Protein AF-A0A1J9QNT2-F1 (afdb_monomer_lite)

InterPro domains:
  IPR006693 Partial AB-hydrolase lipase domain [PF04083] (209-299)
  IPR029058 Alpha/Beta hydrolase fold [G3DSA:3.40.50.1820] (202-394)
  IPR029058 Alpha/Beta hydrolase fold [SSF53474] (196-387)

Sequence (394 aa):
MKTADVDDSPGKPAFKGTEDKITIAPSSAAKPAPTAVDAEKHCASTASCSSGPSSDKSISITALPPITNESPDLHHPLFPPLPEYKPPSVLTAIQWHALRAVSFCLSLIFLIGIVLAASVSSSLIAAKGVAIRFRGGDPEKDRTFWQEECKRRDARESAARAWDDEKRKQAAKASVPRSEVDAEERNVGIGKAPYEPLEGGRDPLVCDISYYARRVGLDAESYRVQTEDGAVIILWHLYNPKEYNPLPSGDRDCIGPPSALPLQTPKADGQSHPANGDRKYPVLMLPGLLQSAGAFYANDDDSLAFFLVKSGYDIWLGGNRHGFHPEEHISLVPSDPRFWSWTIRDMAAFDLPALVARVLYETQFTKLALIGHSQGTAETFLALSKHIQPSLGS

Radius of gyration: 32.8 Å; chains: 1; bounding box: 73×54×112 Å

Organism: NCBI:txid1658174

Structure (mmCIF, N/CA/C/O backbone):
data_AF-A0A1J9QNT2-F1
#
_entry.id   AF-A0A1J9QNT2-F1
#
loop_
_atom_site.group_PDB
_atom_site.id
_atom_site.type_symbol
_atom_site.label_atom_id
_atom_site.label_alt_id
_atom_site.label_comp_id
_atom_site.label_asym_id
_atom_site.label_entity_id
_atom_site.label_seq_id
_atom_site.pdbx_PDB_ins_code
_atom_site.Cartn_x
_atom_site.Cartn_y
_atom_site.Cartn_z
_atom_site.occupancy
_atom_site.B_iso_or_equiv
_atom_site.auth_seq_id
_atom_site.auth_comp_id
_atom_site.auth_asym_id
_atom_site.auth_atom_id
_atom_site.pdbx_PDB_model_num
ATOM 1 N N . MET A 1 1 ? 24.898 -35.751 42.562 1.00 31.83 1 MET A N 1
ATOM 2 C CA . MET A 1 1 ? 24.571 -36.616 43.714 1.00 31.83 1 MET A CA 1
ATOM 3 C C . MET A 1 1 ? 23.122 -36.326 44.100 1.00 31.83 1 MET A C 1
ATOM 5 O O . MET A 1 1 ? 22.880 -35.225 44.559 1.00 31.83 1 MET A O 1
ATOM 9 N N . LYS A 1 2 ? 22.218 -37.289 43.830 1.00 28.92 2 LYS A N 1
ATOM 10 C CA . LYS A 1 2 ? 20.789 -37.428 44.229 1.00 28.92 2 LYS A CA 1
ATOM 11 C C . LYS A 1 2 ? 19.759 -36.349 43.790 1.00 28.92 2 LYS A C 1
ATOM 13 O O . LYS A 1 2 ? 19.869 -35.207 44.201 1.00 28.92 2 LYS A O 1
ATOM 18 N N . THR A 1 3 ? 18.863 -36.710 42.845 1.00 33.03 3 THR A N 1
ATOM 19 C CA . THR A 1 3 ? 17.386 -36.992 42.969 1.00 33.03 3 THR A CA 1
ATOM 20 C C . THR A 1 3 ? 16.521 -35.719 42.867 1.00 33.03 3 THR A C 1
ATOM 22 O O . THR A 1 3 ? 16.904 -34.725 43.461 1.00 33.03 3 THR A O 1
ATOM 25 N N . ALA A 1 4 ? 15.370 -35.631 42.187 1.00 32.66 4 ALA A N 1
ATOM 26 C CA . ALA A 1 4 ? 14.398 -36.626 41.729 1.00 32.66 4 ALA A CA 1
ATOM 27 C C . ALA A 1 4 ? 13.552 -36.091 40.547 1.00 32.66 4 ALA A C 1
ATOM 29 O O . ALA A 1 4 ? 13.351 -34.882 40.428 1.00 32.66 4 ALA A O 1
ATOM 30 N N . ASP A 1 5 ? 13.037 -37.027 39.750 1.00 30.69 5 ASP A N 1
ATOM 31 C CA . ASP A 1 5 ? 11.930 -36.886 38.801 1.00 30.69 5 ASP A CA 1
ATOM 32 C C . ASP A 1 5 ? 10.595 -36.618 39.512 1.00 30.69 5 ASP A C 1
ATOM 34 O O . ASP A 1 5 ? 10.317 -37.248 40.534 1.00 30.69 5 ASP A O 1
ATOM 38 N N . VAL A 1 6 ? 9.744 -35.771 38.920 1.00 31.53 6 VAL A N 1
ATOM 39 C CA . VAL A 1 6 ? 8.277 -35.883 38.997 1.00 31.53 6 VAL A CA 1
ATOM 40 C C . VAL A 1 6 ? 7.705 -35.471 37.639 1.00 31.53 6 VAL A C 1
ATOM 42 O O . VAL A 1 6 ? 7.796 -34.315 37.230 1.00 31.53 6 VAL A O 1
ATOM 45 N N . ASP A 1 7 ? 7.162 -36.471 36.957 1.00 31.67 7 ASP A N 1
ATOM 46 C CA . ASP A 1 7 ? 6.284 -36.392 35.797 1.00 31.67 7 ASP A CA 1
ATOM 47 C C . ASP A 1 7 ? 4.863 -36.099 36.303 1.00 31.67 7 ASP A C 1
ATOM 49 O O . ASP A 1 7 ? 4.393 -36.788 37.211 1.00 31.67 7 ASP A O 1
ATOM 53 N N . ASP A 1 8 ? 4.194 -35.081 35.759 1.00 30.02 8 ASP A N 1
ATOM 54 C CA . ASP A 1 8 ? 2.737 -34.973 35.865 1.00 30.02 8 ASP A CA 1
ATOM 55 C C . ASP A 1 8 ? 2.172 -34.215 34.655 1.00 30.02 8 ASP A C 1
ATOM 57 O O . ASP A 1 8 ? 2.379 -33.015 34.452 1.00 30.02 8 ASP A O 1
ATOM 61 N N . SER A 1 9 ? 1.479 -34.968 33.809 1.00 33.50 9 SER A N 1
ATOM 62 C CA . SER A 1 9 ? 0.694 -34.471 32.684 1.00 33.50 9 SER A CA 1
ATOM 63 C C . SER A 1 9 ? -0.661 -33.948 33.169 1.00 33.50 9 SER A C 1
ATOM 65 O O . SER A 1 9 ? -1.296 -34.604 33.990 1.00 33.50 9 SER A O 1
ATOM 67 N N . PRO A 1 10 ? -1.229 -32.911 32.527 1.00 35.34 10 PRO A N 1
ATOM 68 C CA . PRO A 1 10 ? -2.678 -32.825 32.423 1.00 35.34 10 PRO A CA 1
ATOM 69 C C . PRO A 1 10 ? -3.145 -32.797 30.966 1.00 35.34 10 PRO A C 1
ATOM 71 O O . PRO A 1 10 ? -2.570 -32.159 30.082 1.00 35.34 10 PRO A O 1
ATOM 74 N N . GLY A 1 11 ? -4.218 -33.552 30.736 1.00 28.62 11 GLY A N 1
ATOM 75 C CA . GLY A 1 11 ? -4.797 -33.838 29.436 1.00 28.62 11 GLY A CA 1
ATOM 76 C C . GLY A 1 11 ? -5.381 -32.626 28.710 1.00 28.62 11 GLY A C 1
ATOM 77 O O . GLY A 1 11 ? -5.908 -31.682 29.294 1.00 28.62 11 GLY A O 1
ATOM 78 N N . LYS A 1 12 ? -5.332 -32.720 27.381 1.00 29.34 12 LYS A N 1
ATOM 79 C CA . LYS A 1 12 ? -6.103 -31.893 26.451 1.00 29.34 12 LYS A CA 1
ATOM 80 C C . LYS A 1 12 ? -7.588 -32.269 26.516 1.00 29.34 12 LYS A C 1
ATOM 82 O O . LYS A 1 12 ? -7.898 -33.443 26.312 1.00 29.34 12 LYS A O 1
ATOM 87 N N . PRO A 1 13 ? -8.517 -31.305 26.605 1.00 32.06 13 PRO A N 1
ATOM 88 C CA . PRO A 1 13 ? -9.806 -31.435 25.960 1.00 32.06 13 PRO A CA 1
ATOM 89 C C . PRO A 1 13 ? -9.725 -30.851 24.545 1.00 32.06 13 PRO A C 1
ATOM 91 O O . PRO A 1 13 ? -9.253 -29.737 24.316 1.00 32.06 13 PRO A O 1
ATOM 94 N N . ALA A 1 14 ? -10.173 -31.652 23.585 1.00 29.97 14 ALA A N 1
ATOM 95 C CA . ALA A 1 14 ? -10.375 -31.263 22.202 1.00 29.97 14 ALA A CA 1
ATOM 96 C C . ALA A 1 14 ? -11.563 -30.296 22.089 1.00 29.97 14 ALA A C 1
ATOM 98 O O . ALA A 1 14 ? -12.643 -30.584 22.604 1.00 29.97 14 ALA A O 1
ATOM 99 N N . PHE A 1 15 ? -11.392 -29.201 21.346 1.00 25.23 15 PHE A N 1
ATOM 100 C CA . PHE A 1 15 ? -12.510 -28.453 20.780 1.00 25.23 15 PHE A CA 1
ATOM 101 C C . PHE A 1 15 ? -12.286 -28.273 19.279 1.00 25.23 15 PHE A C 1
ATOM 103 O O . PHE A 1 15 ? -11.234 -27.815 18.836 1.00 25.23 15 PHE A O 1
ATOM 110 N N . LYS A 1 16 ? -13.282 -28.734 18.520 1.00 30.03 16 LYS A N 1
ATOM 111 C CA . LYS A 1 16 ? -13.412 -28.645 17.067 1.00 30.03 16 LYS A CA 1
ATOM 112 C C . LYS A 1 16 ? -13.732 -27.202 16.674 1.00 30.03 16 LYS A C 1
ATOM 114 O O . LYS A 1 16 ? -14.659 -26.618 17.225 1.00 30.03 16 LYS A O 1
ATOM 119 N N . GLY A 1 17 ? -13.026 -26.692 15.673 1.00 24.88 17 GLY A N 1
ATOM 120 C CA . GLY A 1 17 ? -13.357 -25.486 14.921 1.00 24.88 17 GLY A CA 1
ATOM 121 C C . GLY A 1 17 ? -12.742 -25.630 13.534 1.00 24.88 17 GLY A C 1
ATOM 122 O O . GLY A 1 17 ? -11.559 -25.918 13.415 1.00 24.88 17 GLY A O 1
ATOM 123 N N . THR A 1 18 ? -13.592 -25.575 12.522 1.00 29.16 18 THR A N 1
ATOM 124 C CA . THR A 1 18 ? -13.388 -25.910 11.110 1.00 29.16 18 THR A CA 1
ATOM 125 C C . THR A 1 18 ? -12.361 -25.013 10.416 1.00 29.16 18 THR A C 1
ATOM 127 O O . THR A 1 18 ? -12.615 -23.832 10.210 1.00 29.16 18 THR A O 1
ATOM 130 N N . GLU A 1 19 ? -11.230 -25.597 10.016 1.00 28.42 19 GLU A N 1
ATOM 131 C CA . GLU A 1 19 ? -10.350 -25.054 8.978 1.00 28.42 19 GLU A CA 1
ATOM 132 C C . GLU A 1 19 ? -10.761 -25.669 7.634 1.00 28.42 19 GLU A C 1
ATOM 134 O O . GLU A 1 19 ? -10.568 -26.870 7.416 1.00 28.42 19 GLU A O 1
ATOM 139 N N . ASP A 1 20 ? -11.310 -24.860 6.726 1.00 28.55 20 ASP A N 1
ATOM 140 C CA . ASP A 1 20 ? -11.461 -25.238 5.318 1.00 28.55 20 ASP A CA 1
ATOM 141 C C . ASP A 1 20 ? -10.083 -25.228 4.654 1.00 28.55 20 ASP A C 1
ATOM 143 O O . ASP A 1 20 ? -9.622 -24.265 4.043 1.00 28.55 20 ASP A O 1
ATOM 147 N N . LYS A 1 21 ? -9.386 -26.347 4.834 1.00 25.25 21 LYS A N 1
ATOM 148 C CA . LYS A 1 21 ? -8.103 -26.637 4.215 1.00 25.25 21 LYS A CA 1
ATOM 149 C C . LYS A 1 21 ? -8.364 -27.223 2.831 1.00 25.25 21 LYS A C 1
ATOM 151 O O . LYS A 1 21 ? -8.560 -28.431 2.692 1.00 25.25 21 LYS A O 1
ATOM 156 N N . ILE A 1 22 ? -8.365 -26.377 1.802 1.00 28.53 22 ILE A N 1
ATOM 157 C CA . ILE A 1 22 ? -8.387 -26.833 0.406 1.00 28.53 22 ILE A CA 1
ATOM 158 C C . ILE A 1 22 ? -7.122 -27.668 0.170 1.00 28.53 22 ILE A C 1
ATOM 160 O O . ILE A 1 22 ? -6.013 -27.153 0.067 1.00 28.53 22 ILE A O 1
ATOM 164 N N . THR A 1 23 ? -7.295 -28.989 0.141 1.00 23.14 23 THR A N 1
ATOM 165 C CA . THR A 1 23 ? -6.269 -29.963 -0.235 1.00 23.14 23 THR A CA 1
ATOM 166 C C . THR A 1 23 ? -6.650 -30.502 -1.606 1.00 23.14 23 THR A C 1
ATOM 168 O O . THR A 1 23 ? -7.667 -31.182 -1.727 1.00 23.14 23 THR A O 1
ATOM 171 N N . ILE A 1 24 ? -5.844 -30.229 -2.634 1.00 30.44 24 ILE A N 1
ATOM 172 C CA . ILE A 1 24 ? -5.983 -30.878 -3.943 1.00 30.44 24 ILE A CA 1
ATOM 173 C C . ILE A 1 24 ? -4.857 -31.904 -4.090 1.00 30.44 24 ILE A C 1
ATOM 175 O O . ILE A 1 24 ? -3.673 -31.584 -4.005 1.00 30.44 24 ILE A O 1
ATOM 179 N N . ALA A 1 25 ? -5.260 -33.162 -4.260 1.00 25.95 25 ALA A N 1
ATOM 180 C CA . ALA A 1 25 ? -4.393 -34.308 -4.493 1.00 25.95 25 ALA A CA 1
ATOM 181 C C . ALA A 1 25 ? -3.744 -34.266 -5.895 1.00 25.95 25 ALA A C 1
ATOM 183 O O . ALA A 1 25 ? -4.339 -33.730 -6.832 1.00 25.95 25 ALA A O 1
ATOM 184 N N . PRO A 1 26 ? -2.558 -34.877 -6.085 1.00 25.33 26 PRO A N 1
ATOM 185 C CA . PRO A 1 26 ? -1.905 -34.934 -7.386 1.00 25.33 26 PRO A CA 1
ATOM 186 C C . PRO A 1 26 ? -2.600 -35.967 -8.284 1.00 25.33 26 PRO A C 1
ATOM 188 O O . PRO A 1 26 ? -2.602 -37.163 -7.995 1.00 25.33 26 PRO A O 1
ATOM 191 N N . SER A 1 27 ? -3.172 -35.518 -9.401 1.00 27.70 27 SER A N 1
ATOM 192 C CA . SER A 1 27 ? -3.700 -36.415 -10.432 1.00 27.70 27 SER A CA 1
ATOM 193 C C . SER A 1 27 ? -2.565 -36.918 -11.326 1.00 27.70 27 SER A C 1
ATOM 195 O O . SER A 1 27 ? -2.120 -36.231 -12.245 1.00 27.70 27 SER A O 1
ATOM 197 N N . SER A 1 28 ? -2.109 -38.145 -11.070 1.00 27.72 28 SER A N 1
ATOM 198 C CA . SER A 1 28 ? -1.303 -38.924 -12.007 1.00 27.72 28 SER A CA 1
ATOM 199 C C . SER A 1 28 ? -2.189 -39.498 -13.118 1.00 27.72 28 SER A C 1
ATOM 201 O O . SER A 1 28 ? -3.013 -40.374 -12.858 1.00 27.72 28 SER A O 1
ATOM 203 N N . ALA A 1 29 ? -1.977 -39.081 -14.363 1.00 27.56 29 ALA A N 1
ATOM 204 C CA . ALA A 1 29 ? -2.361 -39.864 -15.537 1.00 27.56 29 ALA A CA 1
ATOM 205 C C . ALA A 1 29 ? -1.494 -39.447 -16.732 1.00 27.56 29 ALA A C 1
ATOM 207 O O . ALA A 1 29 ? -1.813 -38.523 -17.474 1.00 27.56 29 ALA A O 1
ATOM 208 N N . ALA A 1 30 ? -0.369 -40.137 -16.902 1.00 28.11 30 ALA A N 1
ATOM 209 C CA . ALA A 1 30 ? 0.427 -40.090 -18.118 1.00 28.11 30 ALA A CA 1
ATOM 210 C C . ALA A 1 30 ? -0.290 -40.857 -19.239 1.00 28.11 30 ALA A C 1
ATOM 212 O O . ALA A 1 30 ? -0.680 -42.003 -19.019 1.00 28.11 30 ALA A O 1
ATOM 213 N N . LYS A 1 31 ? -0.393 -40.278 -20.443 1.00 27.42 31 LYS A N 1
ATOM 214 C CA . LYS A 1 31 ? -0.503 -41.014 -21.718 1.00 27.42 31 LYS A CA 1
ATOM 215 C C . LYS A 1 31 ? 0.119 -40.203 -22.874 1.00 27.42 31 LYS A C 1
ATOM 217 O O . LYS A 1 31 ? 0.245 -38.989 -22.747 1.00 27.42 31 LYS A O 1
ATOM 222 N N . PRO A 1 32 ? 0.600 -40.879 -23.936 1.00 27.06 32 PRO A N 1
ATOM 223 C CA . PRO A 1 32 ? 1.883 -40.564 -24.562 1.00 27.06 32 PRO A CA 1
ATOM 224 C C . PRO A 1 32 ? 1.769 -39.817 -25.899 1.00 27.06 32 PRO A C 1
ATOM 226 O O . PRO A 1 32 ? 0.721 -39.805 -26.541 1.00 27.06 32 PRO A O 1
ATOM 229 N N . ALA A 1 33 ? 2.893 -39.236 -26.323 1.00 28.47 33 ALA A N 1
ATOM 230 C CA . ALA A 1 33 ? 3.085 -38.591 -27.620 1.00 28.47 33 ALA A CA 1
ATOM 231 C C . ALA A 1 33 ? 3.018 -39.590 -28.794 1.00 28.47 33 ALA A C 1
ATOM 233 O O . ALA A 1 33 ? 3.518 -40.710 -28.646 1.00 28.47 33 ALA A O 1
ATOM 234 N N . PRO A 1 34 ? 2.502 -39.199 -29.977 1.00 30.41 34 PRO A N 1
ATOM 235 C CA . PRO A 1 34 ? 2.690 -39.973 -31.188 1.00 30.41 34 PRO A CA 1
ATOM 236 C C . PRO A 1 34 ? 3.903 -39.479 -31.987 1.00 30.41 34 PRO A C 1
ATOM 238 O O . PRO A 1 34 ? 4.136 -38.289 -32.194 1.00 30.41 34 PRO A O 1
ATOM 241 N N . THR A 1 35 ? 4.666 -40.471 -32.417 1.00 25.30 35 THR A N 1
ATOM 242 C CA . THR A 1 35 ? 5.840 -40.457 -33.286 1.00 25.30 35 THR A CA 1
ATOM 243 C C . THR A 1 35 ? 5.526 -40.053 -34.726 1.00 25.30 35 THR A C 1
ATOM 245 O O . THR A 1 35 ? 4.476 -40.399 -35.264 1.00 25.30 35 THR A O 1
ATOM 248 N N . ALA A 1 36 ? 6.501 -39.397 -35.354 1.00 27.36 36 ALA A N 1
ATOM 249 C CA . ALA A 1 36 ? 6.574 -39.114 -36.782 1.00 27.36 36 ALA A CA 1
ATOM 250 C C . ALA A 1 36 ? 6.685 -40.395 -37.628 1.00 27.36 36 ALA A C 1
ATOM 252 O O . ALA A 1 36 ? 7.472 -41.281 -37.291 1.00 27.36 36 ALA A O 1
ATOM 253 N N . VAL A 1 37 ? 5.954 -40.449 -38.745 1.00 28.97 37 VAL A N 1
ATOM 254 C CA . VAL A 1 37 ? 6.232 -41.340 -39.881 1.00 28.97 37 VAL A CA 1
ATOM 255 C C . VAL A 1 37 ? 5.935 -40.578 -41.178 1.00 28.97 37 VAL A C 1
ATOM 257 O O . VAL A 1 37 ? 4.840 -40.048 -41.360 1.00 28.97 37 VAL A O 1
ATOM 260 N N . ASP A 1 38 ? 6.960 -40.510 -42.024 1.00 23.88 38 ASP A N 1
ATOM 261 C CA . ASP A 1 38 ? 6.987 -39.992 -43.393 1.00 23.88 38 ASP A CA 1
ATOM 262 C C . ASP A 1 38 ? 6.321 -40.937 -44.414 1.00 23.88 38 ASP A C 1
ATOM 264 O O . ASP A 1 38 ? 6.126 -42.120 -44.141 1.00 23.88 38 ASP A O 1
ATOM 268 N N . ALA A 1 39 ? 6.150 -4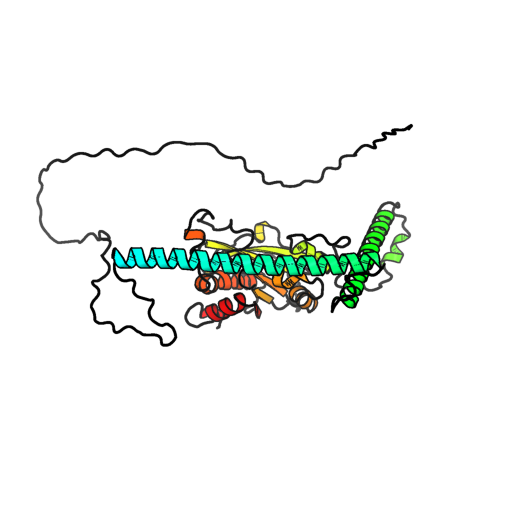0.401 -45.635 1.00 25.02 39 ALA A N 1
ATOM 269 C CA . ALA A 1 39 ? 5.877 -41.063 -46.926 1.00 25.02 39 ALA A CA 1
ATOM 270 C C . ALA A 1 39 ? 4.388 -41.385 -47.222 1.00 25.02 39 ALA A C 1
ATOM 272 O O . ALA A 1 39 ? 3.667 -41.878 -46.372 1.00 25.02 39 ALA A O 1
ATOM 273 N N . GLU A 1 40 ? 3.815 -41.145 -48.411 1.00 25.25 40 GLU A N 1
ATOM 274 C CA . GLU A 1 40 ? 4.414 -41.006 -49.740 1.00 25.25 40 GLU A CA 1
ATOM 275 C C . GLU A 1 40 ? 3.436 -40.422 -50.796 1.00 25.25 40 GLU A C 1
ATOM 277 O O . GLU A 1 40 ? 2.216 -40.450 -50.651 1.00 25.25 40 GLU A O 1
ATOM 282 N N . LYS A 1 41 ? 4.027 -39.923 -51.892 1.00 26.94 41 LYS A N 1
ATOM 283 C CA . LYS A 1 41 ? 3.460 -39.582 -53.220 1.00 26.94 41 LYS A CA 1
ATOM 284 C C . LYS A 1 41 ? 2.501 -40.644 -53.806 1.00 26.94 41 LYS A C 1
ATOM 286 O O . LYS A 1 41 ? 2.851 -41.814 -53.788 1.00 26.94 41 LYS A O 1
ATOM 291 N N . HIS A 1 42 ? 1.447 -40.238 -54.540 1.00 24.88 42 HIS A N 1
ATOM 292 C CA . HIS A 1 42 ? 1.411 -40.219 -56.028 1.00 24.88 42 HIS A CA 1
ATOM 293 C C . HIS A 1 42 ? 0.015 -39.981 -56.667 1.00 24.88 42 HIS A C 1
ATOM 295 O O . HIS A 1 42 ? -0.972 -40.576 -56.262 1.00 24.88 42 HIS A O 1
ATOM 301 N N . CYS A 1 43 ? 0.034 -39.168 -57.743 1.00 23.64 43 CYS A N 1
ATOM 302 C CA . CYS A 1 43 ? -0.742 -39.195 -59.014 1.00 23.64 43 CYS A CA 1
ATOM 303 C C . CYS A 1 43 ? -2.284 -39.344 -58.988 1.00 23.64 43 CYS A C 1
ATOM 305 O O . CYS A 1 43 ? -2.816 -40.357 -58.570 1.00 23.64 43 CYS A O 1
ATOM 307 N N . ALA A 1 44 ? -3.064 -38.335 -59.400 1.00 25.61 44 ALA A N 1
ATOM 308 C CA . ALA A 1 44 ? -3.369 -37.871 -60.774 1.00 25.61 44 ALA A CA 1
ATOM 309 C C . ALA A 1 44 ? -4.507 -38.643 -61.483 1.00 25.61 44 ALA A C 1
ATOM 311 O O . ALA A 1 44 ? -4.303 -39.778 -61.890 1.00 25.61 44 ALA A O 1
ATOM 312 N N . SER A 1 45 ? -5.651 -37.973 -61.722 1.00 25.44 45 SER A N 1
ATOM 313 C CA . SER A 1 45 ? -6.357 -37.958 -63.024 1.00 25.44 45 SER A CA 1
ATOM 314 C C . SER A 1 45 ? -7.496 -36.914 -63.078 1.00 25.44 45 SER A C 1
ATOM 316 O O . SER A 1 45 ? -8.483 -37.012 -62.363 1.00 25.44 45 SER A O 1
ATOM 318 N N . THR A 1 46 ? -7.316 -35.924 -63.961 1.00 24.58 46 THR A N 1
ATOM 319 C CA . THR A 1 46 ? -8.271 -35.306 -64.917 1.00 24.58 46 THR A CA 1
ATOM 320 C C . THR A 1 46 ? -9.751 -35.067 -64.557 1.00 24.58 46 THR A C 1
ATOM 322 O O . THR A 1 46 ? -10.541 -36.006 -64.545 1.00 24.58 46 THR A O 1
ATOM 325 N N . ALA A 1 47 ? -10.164 -33.791 -64.566 1.00 26.00 47 ALA A N 1
ATOM 326 C CA . ALA A 1 47 ? -11.275 -33.298 -65.399 1.00 26.00 47 ALA A CA 1
ATOM 327 C C . ALA A 1 47 ? -11.201 -31.765 -65.560 1.00 26.00 47 ALA A C 1
ATOM 329 O O . ALA A 1 47 ? -10.881 -31.032 -64.630 1.00 26.00 47 ALA A O 1
ATOM 330 N N . SER A 1 48 ? -11.457 -31.309 -66.781 1.00 23.23 48 SER A N 1
ATOM 331 C CA . SER A 1 48 ? -11.403 -29.934 -67.280 1.00 23.23 48 SER A CA 1
ATOM 332 C C . SER A 1 48 ? -12.500 -29.020 -66.725 1.00 23.23 48 SER A C 1
ATOM 334 O O . SER A 1 48 ? -13.647 -29.448 -66.655 1.00 23.23 48 SER A O 1
ATOM 336 N N . CYS A 1 49 ? -12.184 -27.744 -66.484 1.00 23.72 49 CYS A N 1
ATOM 337 C CA . CYS A 1 49 ? -12.790 -26.587 -67.168 1.00 23.72 49 CYS A CA 1
ATOM 338 C C . CYS A 1 49 ? -12.263 -25.274 -66.567 1.00 23.72 49 CYS A C 1
ATOM 340 O O . CYS A 1 49 ? -12.248 -25.060 -65.360 1.00 23.72 49 CYS A O 1
ATOM 342 N N . SER A 1 50 ? -11.802 -24.403 -67.454 1.00 24.84 50 SER A N 1
ATOM 343 C CA . SER A 1 50 ? -11.261 -23.072 -67.205 1.00 24.84 50 SER A CA 1
ATOM 344 C C . SER A 1 50 ? -12.364 -22.021 -67.059 1.00 24.84 50 SER A C 1
ATOM 346 O O . SER A 1 50 ? -13.169 -21.908 -67.980 1.00 24.84 50 SER A O 1
ATOM 348 N N . SER A 1 51 ? -12.313 -21.191 -66.009 1.00 25.77 51 SER A N 1
ATOM 349 C CA . SER A 1 51 ? -12.479 -19.723 -66.101 1.00 25.77 51 SER A CA 1
ATOM 350 C C . SER A 1 51 ? -12.500 -19.045 -64.719 1.00 25.77 51 SER A C 1
ATOM 352 O O . SER A 1 51 ? -13.435 -19.257 -63.954 1.00 25.77 51 SER A O 1
ATOM 354 N N . GLY A 1 52 ? -11.530 -18.152 -64.471 1.00 26.27 52 GLY A N 1
ATOM 355 C CA . GLY A 1 52 ? -11.606 -17.064 -63.479 1.00 26.27 52 GLY A CA 1
ATOM 356 C C . GLY A 1 52 ? -10.869 -17.314 -62.151 1.00 26.27 52 GLY A C 1
ATOM 357 O O . GLY A 1 52 ? -11.223 -18.250 -61.441 1.00 26.27 52 GLY A O 1
ATOM 358 N N . PRO A 1 53 ? -9.867 -16.498 -61.764 1.00 28.31 53 PRO A N 1
ATOM 359 C CA . PRO A 1 53 ? -9.179 -16.680 -60.492 1.00 28.31 53 PRO A CA 1
ATOM 360 C C . PRO A 1 53 ? -9.985 -16.050 -59.347 1.00 28.31 53 PRO A C 1
ATOM 362 O O . PRO A 1 53 ? -9.968 -14.837 -59.150 1.00 28.31 53 PRO A O 1
ATOM 365 N N . SER A 1 54 ? -10.660 -16.889 -58.562 1.00 26.33 54 SER A N 1
ATOM 366 C CA . SER A 1 54 ? -10.964 -16.611 -57.158 1.00 26.33 54 SER A CA 1
ATOM 367 C C . SER A 1 54 ? -9.731 -16.989 -56.338 1.00 26.33 54 SER A C 1
ATOM 369 O O . SER A 1 54 ? -9.424 -18.172 -56.194 1.00 26.33 54 SER A O 1
ATOM 371 N N . SER A 1 55 ? -8.976 -16.004 -55.849 1.00 30.36 55 SER A N 1
ATOM 372 C CA . SER A 1 55 ? -7.882 -16.279 -54.922 1.00 30.36 55 SER A CA 1
ATOM 373 C C . SER A 1 55 ? -8.444 -16.593 -53.538 1.00 30.36 55 SER A C 1
ATOM 375 O O . SER A 1 55 ? -8.889 -15.714 -52.797 1.00 30.36 55 SER A O 1
ATOM 377 N N . ASP A 1 56 ? -8.386 -17.874 -53.188 1.00 27.50 56 ASP A N 1
ATOM 378 C CA . ASP A 1 56 ? -8.344 -18.329 -51.808 1.00 27.50 56 ASP A CA 1
ATOM 379 C C . ASP A 1 56 ? -7.211 -17.592 -51.085 1.00 27.50 56 ASP A C 1
ATOM 381 O O . ASP A 1 56 ? -6.035 -17.691 -51.445 1.00 27.50 56 ASP A O 1
ATOM 385 N N . LYS A 1 57 ? -7.557 -16.818 -50.055 1.00 30.81 57 LYS A N 1
ATOM 386 C CA . LYS A 1 57 ? -6.575 -16.263 -49.124 1.00 30.81 57 LYS A CA 1
ATOM 387 C C . LYS A 1 57 ? -6.083 -17.387 -48.215 1.00 30.81 57 LYS A C 1
ATOM 389 O O . LYS A 1 57 ? -6.521 -17.514 -47.076 1.00 30.81 57 LYS A O 1
ATOM 394 N N . SER A 1 58 ? -5.127 -18.174 -48.701 1.00 28.53 58 SER A N 1
ATOM 395 C CA . SER A 1 58 ? -4.155 -18.803 -47.813 1.00 28.53 58 SER A CA 1
ATOM 396 C C . SER A 1 58 ? -3.406 -17.676 -47.101 1.00 28.53 58 SER A C 1
ATOM 398 O O . SER A 1 58 ? -2.787 -16.838 -47.764 1.00 28.53 58 SER A O 1
ATOM 400 N N . ILE A 1 59 ? -3.476 -17.618 -45.772 1.00 31.69 59 ILE A N 1
ATOM 401 C CA . ILE A 1 59 ? -2.641 -16.719 -44.972 1.00 31.69 59 ILE A CA 1
ATOM 402 C C . ILE A 1 59 ? -1.207 -17.236 -45.100 1.00 31.69 59 ILE A C 1
ATOM 404 O O . ILE A 1 59 ? -0.749 -18.083 -44.340 1.00 31.69 59 ILE A O 1
ATOM 408 N N . SER A 1 60 ? -0.517 -16.760 -46.134 1.00 28.33 60 SER A N 1
ATOM 409 C CA . SER A 1 60 ? 0.932 -16.802 -46.200 1.00 28.33 60 SER A CA 1
ATOM 410 C C . SER A 1 60 ? 1.437 -15.960 -45.037 1.00 28.33 60 SER A C 1
ATOM 412 O O . SER A 1 60 ? 1.036 -14.804 -44.889 1.00 28.33 60 SER A O 1
ATOM 414 N N . ILE A 1 61 ? 2.304 -16.538 -44.209 1.00 37.97 61 ILE A N 1
ATOM 415 C CA . ILE A 1 61 ? 3.138 -15.789 -43.271 1.00 37.97 61 ILE A CA 1
ATOM 416 C C . ILE A 1 61 ? 4.034 -14.914 -44.149 1.00 37.97 61 ILE A C 1
ATOM 418 O O . ILE A 1 61 ? 5.070 -15.348 -44.648 1.00 37.97 61 ILE A O 1
ATOM 422 N N . THR A 1 62 ? 3.548 -13.715 -44.464 1.00 36.84 62 THR A N 1
ATOM 423 C CA . THR A 1 62 ? 4.286 -12.732 -45.241 1.00 36.84 62 THR A CA 1
ATOM 424 C C . THR A 1 62 ? 5.500 -12.351 -44.420 1.00 36.84 62 THR A C 1
ATOM 426 O O . THR A 1 62 ? 5.386 -11.805 -43.322 1.00 36.84 62 THR A O 1
ATOM 429 N N . ALA A 1 63 ? 6.657 -12.712 -44.969 1.00 42.19 63 ALA A N 1
ATOM 430 C CA . ALA A 1 63 ? 7.956 -12.215 -44.585 1.00 42.19 63 ALA A CA 1
ATOM 431 C C . ALA A 1 63 ? 7.875 -10.715 -44.282 1.00 42.19 63 ALA A C 1
ATOM 433 O O . ALA A 1 63 ? 7.229 -9.961 -45.015 1.00 42.19 63 ALA A O 1
ATOM 434 N N . LEU A 1 64 ? 8.535 -10.307 -43.198 1.00 38.00 64 LEU A N 1
ATOM 435 C CA . LEU A 1 64 ? 8.793 -8.904 -42.897 1.00 38.00 64 LEU A CA 1
ATOM 436 C C . LEU A 1 64 ? 9.194 -8.171 -44.191 1.00 38.00 64 LEU A C 1
ATOM 438 O O . LEU A 1 64 ? 9.973 -8.727 -44.976 1.00 38.00 64 LEU A O 1
ATOM 442 N N . PRO A 1 65 ? 8.655 -6.965 -44.443 1.00 39.88 65 PRO A N 1
ATOM 443 C CA . PRO A 1 65 ? 9.001 -6.214 -45.638 1.00 39.88 65 PRO A CA 1
ATOM 444 C C . PRO A 1 65 ? 10.525 -6.032 -45.711 1.00 39.88 65 PRO A C 1
ATOM 446 O O . PRO A 1 65 ? 11.178 -5.907 -44.669 1.00 39.88 65 PRO A O 1
ATOM 449 N N . PRO A 1 66 ? 11.113 -6.039 -46.921 1.00 40.41 66 PRO A N 1
ATOM 450 C CA . PRO A 1 66 ? 12.540 -5.815 -47.072 1.00 40.41 66 PRO A CA 1
ATOM 451 C C . PRO A 1 66 ? 12.874 -4.445 -46.487 1.00 40.41 66 PRO A C 1
ATOM 453 O O . PRO A 1 66 ? 12.206 -3.456 -46.788 1.00 40.41 66 PRO A O 1
ATOM 456 N N . ILE A 1 67 ? 13.895 -4.412 -45.632 1.00 40.56 67 ILE A N 1
ATOM 457 C CA . ILE A 1 67 ? 14.420 -3.187 -45.038 1.00 40.56 67 ILE A CA 1
ATOM 458 C C . ILE A 1 67 ? 14.909 -2.309 -46.190 1.00 40.56 67 ILE A C 1
ATOM 460 O O . ILE A 1 67 ? 15.973 -2.532 -46.765 1.00 40.56 67 ILE A O 1
ATOM 464 N N . THR A 1 68 ? 14.098 -1.332 -46.575 1.00 37.84 68 THR A N 1
ATOM 465 C CA . THR A 1 68 ? 14.541 -0.220 -47.402 1.00 37.84 68 THR A CA 1
ATOM 466 C C . THR A 1 68 ? 15.418 0.658 -46.520 1.00 37.84 68 THR A C 1
ATOM 468 O O . THR A 1 68 ? 14.952 1.142 -45.491 1.00 37.84 68 THR A O 1
ATOM 471 N N . ASN A 1 69 ? 16.672 0.873 -46.924 1.00 42.19 69 ASN A N 1
ATOM 472 C CA . ASN A 1 69 ? 17.657 1.759 -46.277 1.00 42.19 69 ASN A CA 1
ATOM 473 C C . ASN A 1 69 ? 17.271 3.257 -46.302 1.00 42.19 69 ASN A C 1
ATOM 475 O O . ASN A 1 69 ? 18.139 4.121 -46.310 1.00 42.19 69 ASN A O 1
ATOM 479 N N . GLU A 1 70 ? 15.982 3.582 -46.322 1.00 41.06 70 GLU A N 1
ATOM 480 C CA . GLU A 1 70 ? 15.472 4.947 -46.245 1.00 41.06 70 GLU A CA 1
ATOM 481 C C . GLU A 1 70 ? 14.388 5.029 -45.173 1.00 41.06 70 GLU A C 1
ATOM 483 O O . GLU A 1 70 ? 13.199 5.178 -45.434 1.00 41.06 70 GLU A O 1
ATOM 488 N N . SER A 1 71 ? 14.819 4.919 -43.925 1.00 37.00 71 SER A N 1
ATOM 489 C CA . SER A 1 71 ? 14.155 5.611 -42.833 1.00 37.00 71 SER A CA 1
ATOM 490 C C . SER A 1 71 ? 15.287 6.162 -41.978 1.00 37.00 71 SER A C 1
ATOM 492 O O . SER A 1 71 ? 15.966 5.368 -41.330 1.00 37.00 71 SER A O 1
ATOM 494 N N . PRO A 1 72 ? 15.592 7.472 -42.037 1.00 43.78 72 PRO A N 1
ATOM 495 C CA . PRO A 1 72 ? 16.613 8.026 -41.172 1.00 43.78 72 PRO A CA 1
ATOM 496 C C . PRO A 1 72 ? 16.094 7.838 -39.754 1.00 43.78 72 PRO A C 1
ATOM 498 O O . PRO A 1 72 ? 14.992 8.285 -39.424 1.00 43.78 72 PRO A O 1
ATOM 501 N N . ASP A 1 73 ? 16.854 7.078 -38.976 1.00 45.62 73 ASP A N 1
ATOM 502 C CA . ASP A 1 73 ? 16.599 6.786 -37.581 1.00 45.62 73 ASP A CA 1
ATOM 503 C C . ASP A 1 73 ? 16.021 8.014 -36.882 1.00 45.62 73 ASP A C 1
ATOM 505 O O . ASP A 1 73 ? 16.626 9.091 -36.843 1.00 45.62 73 ASP A O 1
ATOM 509 N N . LEU A 1 74 ? 14.819 7.854 -36.330 1.00 48.16 74 LEU A N 1
ATOM 510 C CA . LEU A 1 74 ? 14.238 8.825 -35.422 1.00 48.16 74 LEU A CA 1
ATOM 511 C C . LEU A 1 74 ? 15.059 8.758 -34.125 1.00 48.16 74 LEU A C 1
ATOM 513 O O . LEU A 1 74 ? 14.663 8.135 -33.143 1.00 48.16 74 LEU A O 1
ATOM 517 N N . HIS A 1 75 ? 16.259 9.339 -34.155 1.00 54.19 75 HIS A N 1
ATOM 518 C CA . HIS A 1 75 ? 17.164 9.437 -33.025 1.00 54.19 75 HIS A CA 1
ATOM 519 C C . HIS A 1 75 ? 16.489 10.291 -31.958 1.00 54.19 75 HIS A C 1
ATOM 521 O O . HIS A 1 75 ? 16.485 11.521 -32.018 1.00 54.19 75 HIS A O 1
ATOM 527 N N . HIS A 1 76 ? 15.883 9.637 -30.972 1.00 55.34 76 HIS A N 1
ATOM 528 C CA . HIS A 1 76 ? 15.379 10.341 -29.812 1.00 55.34 76 HIS A CA 1
ATOM 529 C C . HIS A 1 76 ? 16.591 10.791 -28.976 1.00 55.34 76 HIS A C 1
ATOM 531 O O . HIS A 1 76 ? 17.353 9.937 -28.523 1.00 55.34 76 HIS A O 1
ATOM 537 N N . PRO A 1 77 ? 16.796 12.095 -28.716 1.00 64.44 77 PRO A N 1
ATOM 538 C CA . PRO A 1 77 ? 18.012 12.608 -28.068 1.00 64.44 77 PRO A CA 1
ATOM 539 C C . PRO A 1 77 ? 18.240 12.073 -26.643 1.00 64.44 77 PRO A C 1
ATOM 541 O O . PRO A 1 77 ? 19.342 12.178 -26.115 1.00 64.44 77 PRO A O 1
ATOM 544 N N . LEU A 1 78 ? 17.210 11.485 -26.023 1.00 66.19 78 LEU A N 1
ATOM 545 C CA . LEU A 1 78 ? 17.300 10.837 -24.706 1.00 66.19 78 LEU A CA 1
ATOM 546 C C . LEU A 1 78 ? 17.683 9.348 -24.748 1.00 66.19 78 LEU A C 1
ATOM 548 O O . LEU A 1 78 ? 17.943 8.777 -23.693 1.00 66.19 78 LEU A O 1
ATOM 552 N N . PHE A 1 79 ? 17.714 8.713 -25.922 1.00 63.78 79 PHE A N 1
ATOM 553 C CA . PHE A 1 79 ? 17.986 7.280 -26.057 1.00 63.78 79 PHE A CA 1
ATOM 554 C C . PHE A 1 79 ? 19.070 7.056 -27.119 1.00 63.78 79 PHE A C 1
ATOM 556 O O . PHE A 1 79 ? 18.748 6.933 -28.303 1.00 63.78 79 PHE A O 1
ATOM 563 N N . PRO A 1 80 ? 20.361 7.038 -26.729 1.00 61.59 80 PRO A N 1
ATOM 564 C CA . PRO A 1 80 ? 21.430 6.705 -27.661 1.00 61.59 80 PRO A CA 1
ATOM 565 C C . PRO A 1 80 ? 21.221 5.289 -28.226 1.00 61.59 80 PRO A C 1
ATOM 567 O O . PRO A 1 80 ? 20.650 4.437 -27.536 1.00 61.59 80 PRO A O 1
ATOM 570 N N . PRO A 1 81 ? 21.672 5.019 -29.465 1.00 59.12 81 PRO A N 1
ATOM 571 C CA . PRO A 1 81 ? 21.543 3.699 -30.062 1.00 59.12 81 PRO A CA 1
ATOM 572 C C . PRO A 1 81 ? 22.230 2.654 -29.183 1.00 59.12 81 PRO A C 1
ATOM 574 O O . PRO A 1 81 ? 23.301 2.893 -28.613 1.00 59.12 81 PRO A O 1
ATOM 577 N N . LEU A 1 82 ? 21.593 1.489 -29.072 1.00 64.88 82 LEU A N 1
ATOM 578 C CA . LEU A 1 82 ? 22.191 0.344 -28.402 1.00 64.88 82 LEU A CA 1
ATOM 579 C C . LEU A 1 82 ? 23.516 -0.005 -29.101 1.00 64.88 82 LEU A C 1
ATOM 581 O O . LEU A 1 82 ? 23.602 0.096 -30.326 1.00 64.88 82 LEU A O 1
ATOM 585 N N . PRO A 1 83 ? 24.556 -0.404 -28.353 1.00 65.75 83 PRO A N 1
ATOM 586 C CA . PRO A 1 83 ? 25.835 -0.757 -28.949 1.00 65.75 83 PRO A CA 1
ATOM 587 C C . PRO A 1 83 ? 25.660 -1.903 -29.954 1.00 65.75 83 PRO A C 1
ATOM 589 O O . PRO A 1 83 ? 25.171 -2.976 -29.605 1.00 65.75 83 PRO A O 1
ATOM 592 N N . GLU A 1 84 ? 26.083 -1.687 -31.200 1.00 61.72 84 GLU A N 1
ATOM 593 C CA . GLU A 1 84 ? 26.104 -2.737 -32.217 1.00 61.72 84 GLU A CA 1
ATOM 594 C C . GLU A 1 84 ? 27.198 -3.763 -31.894 1.00 61.72 84 GLU A C 1
ATOM 596 O O . GLU A 1 84 ? 28.399 -3.466 -31.877 1.00 61.72 84 GLU A O 1
ATOM 601 N N . TYR A 1 85 ? 26.785 -5.002 -31.633 1.00 67.56 85 TYR A N 1
ATOM 602 C CA . TYR A 1 85 ? 27.708 -6.107 -31.407 1.00 67.56 85 TYR A CA 1
ATOM 603 C C . TYR A 1 85 ? 28.305 -6.570 -32.744 1.00 67.56 85 TYR A C 1
ATOM 605 O O . TYR A 1 85 ? 27.600 -7.068 -33.619 1.00 67.56 85 TYR A O 1
ATOM 613 N N . LYS A 1 86 ? 29.627 -6.427 -32.902 1.00 68.94 86 LYS A N 1
ATOM 614 C CA . LYS A 1 86 ? 30.366 -6.953 -34.064 1.00 68.94 86 LYS A CA 1
ATOM 615 C C . LYS A 1 86 ? 30.277 -8.491 -34.128 1.00 68.94 86 LYS A C 1
ATOM 617 O O . LYS A 1 86 ? 30.216 -9.128 -33.073 1.00 68.94 86 LYS A O 1
ATOM 622 N N . PRO A 1 87 ? 30.330 -9.103 -35.329 1.00 73.56 87 PRO A N 1
ATOM 623 C CA . PRO A 1 87 ? 30.313 -10.557 -35.477 1.00 73.56 87 PRO A CA 1
ATOM 624 C C . PRO A 1 87 ? 31.473 -11.220 -34.710 1.00 73.56 87 PRO A C 1
ATOM 626 O O . PRO A 1 87 ? 32.566 -10.646 -34.630 1.00 73.56 87 PRO A O 1
ATOM 629 N N . PRO A 1 88 ? 31.255 -12.418 -34.135 1.00 73.44 88 PRO A N 1
ATOM 630 C CA . PRO A 1 88 ? 32.226 -13.069 -33.265 1.00 73.44 88 PRO A CA 1
ATOM 631 C C . PRO A 1 88 ? 33.510 -13.414 -34.029 1.00 73.44 88 PRO A C 1
ATOM 633 O O . PRO A 1 88 ? 33.482 -14.076 -35.064 1.00 73.44 88 PRO A O 1
ATOM 636 N N . SER A 1 89 ? 34.653 -12.987 -33.494 1.00 83.19 89 SER A N 1
ATOM 637 C CA . SER A 1 89 ? 35.989 -13.335 -33.984 1.00 83.19 89 SER A CA 1
ATOM 638 C C . SER A 1 89 ? 36.801 -14.011 -32.877 1.00 83.19 89 SER A C 1
ATOM 640 O O . SER A 1 89 ? 36.566 -13.780 -31.693 1.00 83.19 89 SER A O 1
ATOM 642 N N . VAL A 1 90 ? 37.795 -14.829 -33.233 1.00 85.00 90 VAL A N 1
ATOM 643 C CA . VAL A 1 90 ? 38.643 -15.520 -32.238 1.00 85.00 90 VAL A CA 1
ATOM 644 C C . VAL A 1 90 ? 39.355 -14.520 -31.316 1.00 85.00 90 VAL A C 1
ATOM 646 O O . VAL A 1 90 ? 39.432 -14.729 -30.108 1.00 85.00 90 VAL A O 1
ATOM 649 N N . LEU A 1 91 ? 39.805 -13.386 -31.863 1.00 85.19 91 LEU A N 1
ATOM 650 C CA . LEU A 1 91 ? 40.420 -12.304 -31.089 1.00 85.19 91 LEU A CA 1
ATOM 651 C C . LEU A 1 91 ? 39.434 -11.650 -30.117 1.00 85.19 91 LEU A C 1
ATOM 653 O O . LEU A 1 91 ? 39.784 -11.428 -28.959 1.00 85.19 91 LEU A O 1
ATOM 657 N N . THR A 1 92 ? 38.198 -11.382 -30.556 1.00 80.94 92 THR A N 1
ATOM 658 C CA . THR A 1 92 ? 37.172 -10.833 -29.656 1.00 80.94 92 THR A CA 1
ATOM 659 C C . THR A 1 92 ? 36.773 -11.848 -28.587 1.00 80.94 92 THR A C 1
ATOM 661 O O . THR A 1 92 ? 36.622 -11.466 -27.434 1.00 80.94 92 THR A O 1
ATOM 664 N N . ALA A 1 93 ? 36.705 -13.145 -28.898 1.00 83.12 93 ALA A N 1
ATOM 665 C CA . ALA A 1 93 ? 36.452 -14.190 -27.905 1.00 83.12 93 ALA A CA 1
ATOM 666 C C . ALA A 1 93 ? 37.544 -14.240 -26.818 1.00 83.12 93 ALA A C 1
ATOM 668 O O . ALA A 1 93 ? 37.224 -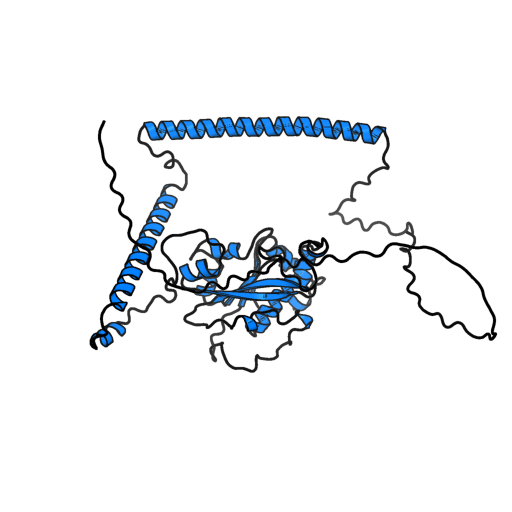14.231 -25.629 1.00 83.12 93 ALA A O 1
ATOM 669 N N . ILE A 1 94 ? 38.826 -14.218 -27.203 1.00 89.12 94 ILE A N 1
ATOM 670 C CA . ILE A 1 94 ? 39.953 -14.165 -26.254 1.00 89.12 94 ILE A CA 1
ATOM 671 C C . ILE A 1 94 ? 39.884 -12.891 -25.405 1.00 89.12 94 ILE A C 1
ATOM 673 O O . ILE A 1 94 ? 40.027 -12.959 -24.185 1.00 89.12 94 ILE A O 1
ATOM 677 N N . GLN A 1 95 ? 39.608 -11.742 -26.029 1.00 88.00 95 GLN A N 1
ATOM 678 C CA . GLN A 1 95 ? 39.445 -10.468 -25.329 1.00 88.00 95 GLN A CA 1
ATOM 679 C C . GLN A 1 95 ? 38.316 -10.530 -24.288 1.00 88.00 95 GLN A C 1
ATOM 681 O O . GLN A 1 95 ? 38.509 -10.092 -23.156 1.00 88.00 95 GLN A O 1
ATOM 686 N N . TRP A 1 96 ? 37.162 -11.112 -24.625 1.00 84.56 96 TRP A N 1
ATOM 687 C CA . TRP A 1 96 ? 36.041 -11.254 -23.693 1.00 84.56 96 TRP A CA 1
ATOM 688 C C . TRP A 1 96 ? 36.325 -12.256 -22.574 1.00 84.56 96 TRP A C 1
ATOM 690 O O . TRP A 1 96 ? 35.925 -12.016 -21.437 1.00 84.56 96 TRP A O 1
ATOM 700 N N . HIS A 1 97 ? 37.044 -13.347 -22.850 1.00 90.06 97 HIS A N 1
ATOM 701 C CA . HIS A 1 97 ? 37.491 -14.276 -21.809 1.00 90.06 97 HIS A CA 1
ATOM 702 C C . HIS A 1 97 ? 38.492 -13.625 -20.853 1.00 90.06 97 HIS A C 1
ATOM 704 O O . HIS A 1 97 ? 38.350 -13.773 -19.639 1.00 90.06 97 HIS A O 1
ATOM 710 N N . ALA A 1 98 ? 39.446 -12.852 -21.375 1.00 92.19 98 ALA A N 1
ATOM 711 C CA . ALA A 1 98 ? 40.379 -12.082 -20.561 1.00 92.19 98 ALA A CA 1
ATOM 712 C C . ALA A 1 98 ? 39.642 -11.035 -19.712 1.00 92.19 98 ALA A C 1
ATOM 714 O O . ALA A 1 98 ? 39.865 -10.961 -18.506 1.00 92.19 98 ALA A O 1
ATOM 715 N N . LEU A 1 99 ? 38.703 -10.288 -20.304 1.00 91.06 99 LEU A N 1
ATOM 716 C CA . LEU A 1 99 ? 37.897 -9.305 -19.579 1.00 91.06 99 LEU A CA 1
ATOM 717 C C . LEU A 1 99 ? 37.048 -9.963 -18.486 1.00 91.06 99 LEU A C 1
ATOM 719 O O . LEU A 1 99 ? 36.996 -9.453 -17.372 1.00 91.06 99 LEU A O 1
ATOM 723 N N . ARG A 1 100 ? 36.423 -11.114 -18.766 1.00 91.88 100 ARG A N 1
ATOM 724 C CA . ARG A 1 100 ? 35.663 -11.884 -17.768 1.00 91.88 100 ARG A CA 1
ATOM 725 C C . ARG A 1 100 ? 36.551 -12.372 -16.628 1.00 91.88 100 ARG A C 1
ATOM 727 O O . ARG A 1 100 ? 36.145 -12.254 -15.479 1.00 91.88 100 ARG A O 1
ATOM 734 N N . ALA A 1 101 ? 37.747 -12.881 -16.921 1.00 94.81 101 ALA A N 1
ATOM 735 C CA . ALA A 1 101 ? 38.685 -13.343 -15.899 1.00 94.81 101 ALA A CA 1
ATOM 736 C C . ALA A 1 101 ? 39.178 -12.186 -15.016 1.00 94.81 101 ALA A C 1
ATOM 738 O O . ALA A 1 101 ? 39.158 -12.290 -13.792 1.00 94.81 101 ALA A O 1
ATOM 739 N N . VAL A 1 102 ? 39.552 -11.056 -15.624 1.00 95.69 102 VAL A N 1
ATOM 740 C CA . VAL A 1 102 ? 39.969 -9.850 -14.895 1.00 95.69 102 VAL A CA 1
ATOM 741 C C . VAL A 1 102 ? 38.816 -9.299 -14.060 1.00 95.69 102 VAL A C 1
ATOM 743 O O . VAL A 1 102 ? 38.999 -9.036 -12.874 1.00 95.69 102 VAL A O 1
ATOM 746 N N . SER A 1 103 ? 37.619 -9.182 -14.643 1.00 95.06 103 SER A N 1
ATOM 747 C CA . SER A 1 103 ? 36.421 -8.742 -13.928 1.00 95.06 103 SER A CA 1
ATOM 748 C C . SER A 1 103 ? 36.113 -9.662 -12.751 1.00 95.06 103 SER A C 1
ATOM 750 O O . SER A 1 103 ? 35.860 -9.166 -11.663 1.00 95.06 103 SER A O 1
ATOM 752 N N . PHE A 1 104 ? 36.181 -10.984 -12.933 1.00 95.81 104 PHE A N 1
ATOM 753 C CA . PHE A 1 104 ? 35.963 -11.953 -11.862 1.00 95.81 104 PHE A CA 1
ATOM 754 C C . PHE A 1 104 ? 36.959 -11.760 -10.713 1.00 95.81 104 PHE A C 1
ATOM 756 O O . PHE A 1 104 ? 36.545 -11.646 -9.561 1.00 95.81 104 PHE A O 1
ATOM 763 N N . CYS A 1 105 ? 38.258 -11.659 -11.013 1.00 96.06 105 CYS A N 1
ATOM 764 C CA . CYS A 1 105 ? 39.289 -11.460 -9.995 1.00 96.06 105 CYS A CA 1
ATOM 765 C C . CYS A 1 105 ? 39.119 -10.128 -9.251 1.00 96.06 105 CYS A C 1
ATOM 767 O O . CYS A 1 105 ? 39.190 -10.102 -8.024 1.00 96.06 105 CYS A O 1
ATOM 769 N N . LEU A 1 106 ? 38.860 -9.030 -9.969 1.00 95.31 106 LEU A N 1
ATOM 770 C CA . LEU A 1 106 ? 38.640 -7.714 -9.361 1.00 95.31 106 LEU A CA 1
ATOM 771 C C . LEU A 1 106 ? 37.377 -7.696 -8.492 1.00 95.31 106 LEU A C 1
ATOM 773 O O . LEU A 1 106 ? 37.425 -7.208 -7.364 1.00 95.31 106 LEU A O 1
ATOM 777 N N . SER A 1 107 ? 36.271 -8.271 -8.974 1.00 95.75 107 SER A N 1
ATOM 778 C CA . SER A 1 107 ? 35.032 -8.398 -8.201 1.00 95.75 107 SER A CA 1
ATOM 779 C C . SER A 1 107 ? 35.222 -9.266 -6.959 1.00 95.75 107 SER A C 1
ATOM 781 O O . SER A 1 107 ? 34.715 -8.914 -5.897 1.00 95.75 107 SER A O 1
ATOM 783 N N . LEU A 1 108 ? 35.981 -10.363 -7.056 1.00 96.31 108 LEU A N 1
ATOM 784 C CA . LEU A 1 108 ? 36.271 -11.236 -5.921 1.00 96.31 108 LEU A CA 1
ATOM 785 C C . LEU A 1 108 ? 37.128 -10.526 -4.867 1.00 96.31 108 LEU A C 1
ATOM 787 O O . LEU A 1 108 ? 36.803 -10.586 -3.685 1.00 96.31 108 LEU A O 1
ATOM 791 N N . ILE A 1 109 ? 38.182 -9.814 -5.278 1.00 96.81 109 ILE A N 1
ATOM 792 C CA . ILE A 1 109 ? 39.027 -9.027 -4.365 1.00 96.81 109 ILE A CA 1
ATOM 793 C C . ILE A 1 109 ? 38.201 -7.940 -3.672 1.00 96.81 109 ILE A C 1
ATOM 795 O O . ILE A 1 109 ? 38.296 -7.779 -2.457 1.00 96.81 109 ILE A O 1
ATOM 799 N N . PHE A 1 110 ? 37.366 -7.221 -4.425 1.00 96.38 110 PHE A N 1
ATOM 800 C CA . PHE A 1 110 ? 36.483 -6.196 -3.875 1.00 96.38 110 PHE A CA 1
ATOM 801 C C . PHE A 1 110 ? 35.492 -6.781 -2.861 1.00 96.38 110 PHE A C 1
ATOM 803 O O . PHE A 1 110 ? 35.367 -6.259 -1.754 1.00 96.38 110 PHE A O 1
ATOM 810 N N . LEU A 1 111 ? 34.845 -7.901 -3.200 1.00 95.94 111 LEU A N 1
ATOM 811 C CA . LEU A 1 111 ? 33.911 -8.587 -2.310 1.00 95.94 111 LEU A CA 1
ATOM 812 C C . LEU A 1 111 ? 34.605 -9.077 -1.035 1.00 95.94 111 LEU A C 1
ATOM 814 O O . LEU A 1 111 ? 34.097 -8.842 0.058 1.00 95.94 111 LEU A O 1
ATOM 818 N N . ILE A 1 112 ? 35.778 -9.704 -1.155 1.00 96.50 112 ILE A N 1
ATOM 819 C CA . ILE A 1 112 ? 36.581 -10.135 -0.002 1.00 96.50 112 ILE A CA 1
ATOM 820 C C . ILE A 1 112 ? 36.946 -8.928 0.867 1.00 96.50 112 ILE A C 1
ATOM 822 O O . ILE A 1 112 ? 36.806 -8.994 2.085 1.00 96.50 112 ILE A O 1
ATOM 826 N N . GLY A 1 113 ? 37.359 -7.813 0.258 1.00 96.69 113 GLY A N 1
ATOM 827 C CA . GLY A 1 113 ? 37.660 -6.572 0.968 1.00 96.69 113 GLY A CA 1
ATOM 828 C C . GLY A 1 113 ? 36.467 -6.048 1.769 1.00 96.69 113 GLY A C 1
ATOM 829 O O . GLY A 1 113 ? 36.616 -5.740 2.951 1.00 96.69 113 GLY A O 1
ATOM 830 N N . ILE A 1 114 ? 35.274 -6.016 1.165 1.00 96.00 114 ILE A N 1
ATOM 831 C CA . ILE A 1 114 ? 34.036 -5.616 1.850 1.00 96.00 114 ILE A CA 1
ATOM 832 C C . ILE A 1 114 ? 33.706 -6.575 2.993 1.00 96.00 114 ILE A C 1
ATOM 834 O O . ILE A 1 114 ? 33.422 -6.120 4.097 1.00 96.00 114 ILE A O 1
ATOM 838 N N . VAL A 1 115 ? 33.752 -7.889 2.756 1.00 96.31 115 VAL A N 1
ATOM 839 C CA . VAL A 1 115 ? 33.414 -8.897 3.771 1.00 96.31 115 VAL A CA 1
ATOM 840 C C . VAL A 1 115 ? 34.383 -8.828 4.950 1.00 96.31 115 VAL A C 1
ATOM 842 O O . VAL A 1 115 ? 33.944 -8.857 6.098 1.00 96.31 115 VAL A O 1
ATOM 845 N N . LEU A 1 116 ? 35.685 -8.673 4.697 1.00 96.12 116 LEU A N 1
ATOM 846 C CA . LEU A 1 116 ? 36.687 -8.504 5.750 1.00 96.12 116 LEU A CA 1
ATOM 847 C C . LEU A 1 116 ? 36.462 -7.210 6.536 1.00 96.12 116 LEU A C 1
ATOM 849 O O . LEU A 1 116 ? 36.444 -7.245 7.766 1.00 96.12 116 LEU A O 1
ATOM 853 N N . ALA A 1 117 ? 36.240 -6.083 5.855 1.00 95.50 117 ALA A N 1
ATOM 854 C CA . ALA A 1 117 ? 35.964 -4.807 6.512 1.00 95.50 117 ALA A CA 1
ATOM 855 C C . ALA A 1 117 ? 34.683 -4.870 7.363 1.00 95.50 117 ALA A C 1
ATOM 857 O O . ALA A 1 117 ? 34.685 -4.440 8.519 1.00 95.50 117 ALA A O 1
ATOM 858 N N . ALA A 1 118 ? 33.612 -5.463 6.830 1.00 95.00 118 ALA A N 1
ATOM 859 C CA . ALA A 1 118 ? 32.355 -5.674 7.539 1.00 95.00 118 ALA A CA 1
ATOM 860 C C . ALA A 1 118 ? 32.530 -6.616 8.737 1.00 95.00 118 ALA A C 1
ATOM 862 O O . ALA A 1 118 ? 31.994 -6.338 9.809 1.00 95.00 118 ALA A O 1
ATOM 863 N N . SER A 1 119 ? 33.315 -7.689 8.593 1.00 95.69 119 SER A N 1
ATOM 864 C CA . SER A 1 119 ? 33.626 -8.616 9.682 1.00 95.69 119 SER A CA 1
ATOM 865 C C . SER A 1 119 ? 34.384 -7.911 10.802 1.00 95.69 119 SER A C 1
ATOM 867 O O . SER A 1 119 ? 33.973 -8.004 11.953 1.00 95.69 119 SER A O 1
ATOM 869 N N . VAL A 1 120 ? 35.451 -7.169 10.484 1.00 96.06 120 VAL A N 1
ATOM 870 C CA . VAL A 1 120 ? 36.230 -6.419 11.481 1.00 96.06 120 VAL A CA 1
ATOM 871 C C . VAL A 1 120 ? 35.349 -5.384 12.179 1.00 96.06 120 VAL A C 1
ATOM 873 O O . VAL A 1 120 ? 35.328 -5.330 13.406 1.00 96.06 120 VAL A O 1
ATOM 876 N N . SER A 1 121 ? 34.571 -4.604 11.422 1.00 94.00 121 SER A N 1
ATOM 877 C CA . SER A 1 121 ? 33.645 -3.613 11.982 1.00 94.00 121 SER A CA 1
ATOM 878 C C . SER A 1 121 ? 32.613 -4.260 12.914 1.00 94.00 121 SER A C 1
ATOM 880 O O . SER A 1 121 ? 32.460 -3.834 14.060 1.00 94.00 121 SER A O 1
ATOM 882 N N . SER A 1 122 ? 31.980 -5.352 12.479 1.00 92.75 122 SER A N 1
ATOM 883 C CA . SER A 1 122 ? 30.989 -6.092 13.271 1.00 92.75 122 SER A CA 1
ATOM 884 C C . SER A 1 122 ? 31.600 -6.683 14.541 1.00 92.75 122 SER A C 1
ATOM 886 O O . SER A 1 122 ? 31.005 -6.585 15.613 1.00 92.75 122 SER A O 1
ATOM 888 N N . SER A 1 123 ? 32.810 -7.248 14.458 1.00 93.31 123 SER A N 1
ATOM 889 C CA . SER A 1 123 ? 33.534 -7.769 15.620 1.00 93.31 123 SER A CA 1
ATOM 890 C C . SER A 1 123 ? 33.885 -6.669 16.621 1.00 93.31 123 SER A C 1
ATOM 892 O O . SER A 1 123 ? 33.744 -6.884 17.822 1.00 93.31 123 SER A O 1
ATOM 894 N N . LEU A 1 124 ? 34.291 -5.482 16.158 1.00 92.25 124 LEU A N 1
ATOM 895 C CA . LEU A 1 124 ? 34.567 -4.338 17.033 1.00 92.25 124 LEU A CA 1
ATOM 896 C C . LEU A 1 124 ? 33.295 -3.830 17.726 1.00 92.25 124 LEU A C 1
ATOM 898 O O . LEU A 1 124 ? 33.322 -3.566 18.929 1.00 92.25 124 LEU A O 1
ATOM 902 N N . ILE A 1 125 ? 32.174 -3.739 17.001 1.00 88.00 125 ILE A N 1
ATOM 903 C CA . ILE A 1 125 ? 30.867 -3.367 17.567 1.00 88.00 125 ILE A CA 1
ATOM 904 C C . ILE A 1 125 ? 30.433 -4.396 18.618 1.00 88.00 125 ILE A C 1
ATOM 906 O O . ILE A 1 125 ? 30.060 -4.022 19.732 1.00 88.00 125 ILE A O 1
ATOM 910 N N . ALA A 1 126 ? 30.547 -5.690 18.309 1.00 89.25 126 ALA A N 1
ATOM 911 C CA . ALA A 1 126 ? 30.224 -6.767 19.239 1.00 89.25 126 ALA A CA 1
ATOM 912 C C . ALA A 1 126 ? 31.120 -6.731 20.488 1.00 89.25 126 ALA A C 1
ATOM 914 O O . ALA A 1 126 ? 30.612 -6.808 21.605 1.00 89.25 126 ALA A O 1
ATOM 915 N N . ALA A 1 127 ? 32.433 -6.538 20.323 1.00 92.06 127 ALA A N 1
ATOM 916 C CA . ALA A 1 127 ? 33.382 -6.424 21.428 1.00 92.06 127 ALA A CA 1
ATOM 917 C C . ALA A 1 127 ? 33.078 -5.212 22.324 1.00 92.06 127 ALA A C 1
ATOM 919 O O . ALA A 1 127 ? 33.075 -5.345 23.549 1.00 92.06 127 ALA A O 1
ATOM 920 N N . LYS A 1 128 ? 32.745 -4.052 21.734 1.00 89.25 128 LYS A N 1
ATOM 921 C CA . LYS A 1 128 ? 32.279 -2.871 22.479 1.00 89.25 128 LYS A CA 1
ATOM 922 C C . LYS A 1 128 ? 30.999 -3.193 23.256 1.00 89.25 128 LYS A C 1
ATOM 924 O O . LYS A 1 128 ? 30.919 -2.887 24.443 1.00 89.25 128 LYS A O 1
ATOM 929 N N . GLY A 1 129 ? 30.029 -3.851 22.621 1.00 89.44 129 GLY A N 1
ATOM 930 C CA . GLY A 1 129 ? 28.773 -4.242 23.260 1.00 89.44 129 GLY A CA 1
ATOM 931 C C . GLY A 1 129 ? 28.972 -5.200 24.438 1.00 89.44 129 GLY A C 1
ATOM 932 O O . GLY A 1 129 ? 28.373 -5.023 25.497 1.00 89.44 129 GLY A O 1
ATOM 933 N N . VAL A 1 130 ? 29.862 -6.183 24.288 1.00 89.75 130 VAL A N 1
ATOM 934 C CA . VAL A 1 130 ? 30.255 -7.113 25.356 1.00 89.75 130 VAL A CA 1
ATOM 935 C C . VAL A 1 130 ? 30.959 -6.372 26.496 1.00 89.75 130 VAL A C 1
ATOM 937 O O . VAL A 1 130 ? 30.599 -6.564 27.655 1.00 89.75 130 VAL A O 1
ATOM 940 N N . ALA A 1 131 ? 31.899 -5.472 26.193 1.00 90.81 131 ALA A N 1
ATOM 941 C CA . ALA A 1 131 ? 32.596 -4.672 27.202 1.00 90.81 131 ALA A CA 1
ATOM 942 C C . ALA A 1 131 ? 31.645 -3.763 28.003 1.00 90.81 131 ALA A C 1
ATOM 944 O O . ALA A 1 131 ? 31.812 -3.616 29.214 1.00 90.81 131 ALA A O 1
ATOM 945 N N . ILE A 1 132 ? 30.633 -3.180 27.351 1.00 89.31 132 ILE A N 1
ATOM 946 C CA . ILE A 1 132 ? 29.593 -2.380 28.013 1.00 89.31 132 ILE A CA 1
ATOM 947 C C . ILE A 1 132 ? 28.746 -3.258 28.945 1.00 89.31 132 ILE A C 1
ATOM 949 O O . ILE A 1 132 ? 28.575 -2.897 30.110 1.00 89.31 132 ILE A O 1
ATOM 953 N N . ARG A 1 133 ? 28.303 -4.439 28.484 1.00 90.00 133 ARG A N 1
ATOM 954 C CA . ARG A 1 133 ? 27.548 -5.396 29.316 1.00 90.00 133 ARG A CA 1
ATOM 955 C C . ARG A 1 133 ? 28.348 -5.867 30.532 1.00 90.00 133 ARG A C 1
ATOM 957 O O . ARG A 1 133 ? 27.804 -5.906 31.631 1.00 90.00 133 ARG A O 1
ATOM 964 N N . PHE A 1 134 ? 29.645 -6.148 30.375 1.00 91.44 134 PHE A N 1
ATOM 965 C CA . PHE A 1 134 ? 30.528 -6.507 31.496 1.00 91.44 134 PHE A CA 1
ATOM 966 C C . PHE A 1 134 ? 30.665 -5.393 32.542 1.00 91.44 134 PHE A C 1
ATOM 968 O O . PHE A 1 134 ? 30.875 -5.681 33.716 1.00 91.44 134 PHE A O 1
ATOM 975 N N . ARG A 1 135 ? 30.526 -4.125 32.140 1.00 91.31 135 ARG A N 1
ATOM 976 C CA . ARG A 1 135 ? 30.513 -2.965 33.048 1.00 91.31 135 ARG A CA 1
ATOM 977 C C . ARG A 1 135 ? 29.123 -2.669 33.632 1.00 91.31 135 ARG A C 1
ATOM 979 O O . ARG A 1 135 ? 28.963 -1.650 34.297 1.00 91.31 135 ARG A O 1
ATOM 986 N N . GLY A 1 136 ? 28.127 -3.522 33.378 1.00 88.62 136 GLY A N 1
ATOM 987 C CA . GLY A 1 136 ? 26.741 -3.332 33.817 1.00 88.62 136 GLY A CA 1
ATOM 988 C C . GLY A 1 136 ? 25.968 -2.270 33.027 1.00 88.62 136 GLY A C 1
ATOM 989 O O . GLY A 1 136 ? 24.905 -1.841 33.466 1.00 88.62 136 GLY A O 1
ATOM 990 N N . GLY A 1 137 ? 26.498 -1.816 31.888 1.00 85.50 137 GLY A N 1
ATOM 991 C CA . GLY A 1 137 ? 25.824 -0.873 31.000 1.00 85.50 137 GLY A CA 1
ATOM 992 C C . GLY A 1 137 ? 24.955 -1.571 29.952 1.00 85.50 137 GLY A C 1
ATOM 993 O O . GLY A 1 137 ? 25.160 -2.742 29.628 1.00 85.50 137 GLY A O 1
ATOM 994 N N . ASP A 1 138 ? 24.018 -0.820 29.378 1.00 85.12 138 ASP A N 1
ATOM 995 C CA . ASP A 1 138 ? 23.221 -1.256 28.231 1.00 85.12 138 ASP A CA 1
ATOM 996 C C . ASP A 1 138 ? 23.864 -0.745 26.926 1.00 85.12 138 ASP A C 1
ATOM 998 O O . ASP A 1 138 ? 23.960 0.473 26.743 1.00 85.12 138 ASP A O 1
ATOM 1002 N N . PRO A 1 139 ? 24.334 -1.631 26.028 1.00 83.31 139 PRO A N 1
ATOM 1003 C CA . PRO A 1 139 ? 24.965 -1.225 24.774 1.00 83.31 139 PRO A CA 1
ATOM 1004 C C . PRO A 1 139 ? 24.005 -0.559 23.784 1.00 83.31 139 PRO A C 1
ATOM 1006 O O . PRO A 1 139 ? 24.468 0.138 22.885 1.00 83.31 139 PRO A O 1
ATOM 1009 N N . GLU A 1 140 ? 22.693 -0.741 23.941 1.00 83.12 140 GLU A N 1
ATOM 1010 C CA . GLU A 1 140 ? 21.693 -0.160 23.043 1.00 83.12 140 GLU A CA 1
ATOM 1011 C C . GLU A 1 140 ? 21.378 1.309 23.381 1.00 83.12 140 GLU A C 1
ATOM 1013 O O . GLU A 1 140 ? 20.829 2.038 22.554 1.00 83.12 140 GLU A O 1
ATOM 1018 N N . LYS A 1 141 ? 21.784 1.781 24.569 1.00 84.69 141 LYS A N 1
ATOM 1019 C CA . LYS A 1 141 ? 21.483 3.129 25.076 1.00 84.69 141 LYS A CA 1
ATOM 1020 C C . LYS A 1 141 ? 22.094 4.263 24.245 1.00 84.69 141 LYS A C 1
ATOM 1022 O O . LYS A 1 141 ? 21.562 5.370 24.249 1.00 84.69 141 LYS A O 1
ATOM 1027 N N . ASP A 1 142 ? 23.184 3.984 23.529 1.00 83.50 142 ASP A N 1
ATOM 1028 C CA . ASP A 1 142 ? 23.876 4.947 22.660 1.00 83.50 142 ASP A CA 1
ATOM 1029 C C . ASP A 1 142 ? 23.151 5.168 21.311 1.00 83.50 142 ASP A C 1
ATOM 1031 O O . ASP A 1 142 ? 23.575 6.006 20.513 1.00 83.50 142 ASP A O 1
ATOM 1035 N N . ARG A 1 143 ? 22.074 4.424 21.010 1.00 87.00 143 ARG A N 1
ATOM 1036 C CA . ARG A 1 143 ? 21.334 4.564 19.745 1.00 87.00 143 ARG A CA 1
ATOM 1037 C C . ARG A 1 143 ? 20.541 5.870 19.713 1.00 87.00 143 ARG A C 1
ATOM 1039 O O . ARG A 1 143 ? 19.874 6.231 20.679 1.00 87.00 143 ARG A O 1
ATOM 1046 N N . THR A 1 144 ? 20.540 6.541 18.560 1.00 91.00 144 THR A N 1
ATOM 1047 C CA . THR A 1 144 ? 19.910 7.862 18.366 1.00 91.00 144 THR A CA 1
ATOM 1048 C C . THR A 1 144 ? 18.443 7.908 18.802 1.00 91.00 144 THR A C 1
ATOM 1050 O O . THR A 1 144 ? 18.019 8.883 19.414 1.00 91.00 144 THR A O 1
ATOM 1053 N N . PHE A 1 145 ? 17.677 6.848 18.533 1.00 91.75 145 PHE A N 1
ATOM 1054 C CA . PHE A 1 145 ? 16.248 6.767 18.849 1.00 91.75 145 PHE A CA 1
ATOM 1055 C C . PHE A 1 145 ? 15.934 5.907 20.080 1.00 91.75 145 PHE A C 1
ATOM 1057 O O . PHE A 1 145 ? 14.774 5.584 20.308 1.00 91.75 145 PHE A O 1
ATOM 1064 N N . TRP A 1 146 ? 16.930 5.557 20.903 1.00 89.81 146 TRP A N 1
ATOM 1065 C CA . TRP A 1 146 ? 16.757 4.631 22.031 1.00 89.81 146 TRP A CA 1
ATOM 1066 C C . TRP A 1 146 ? 15.610 5.017 22.975 1.00 89.81 146 TRP A C 1
ATOM 1068 O O . TRP A 1 146 ? 14.789 4.178 23.346 1.00 89.81 146 TRP A O 1
ATOM 1078 N N . GLN A 1 147 ? 15.538 6.297 23.351 1.00 91.62 147 GLN A N 1
ATOM 1079 C CA . GLN A 1 147 ? 14.500 6.796 24.258 1.00 91.62 147 GLN A CA 1
ATOM 1080 C C . GLN A 1 147 ? 13.094 6.640 23.663 1.00 91.62 147 GLN A C 1
ATOM 1082 O O . GLN A 1 147 ? 12.176 6.207 24.359 1.00 91.62 147 GLN A O 1
ATOM 1087 N N . GLU A 1 148 ? 12.937 6.946 22.374 1.00 91.88 148 GLU A N 1
ATOM 1088 C CA . GLU A 1 148 ? 11.661 6.827 21.666 1.00 91.88 148 GLU A CA 1
ATOM 1089 C C . GLU A 1 148 ? 11.284 5.354 21.441 1.00 91.88 148 GLU A C 1
ATOM 1091 O O . GLU A 1 148 ? 10.135 4.974 21.655 1.00 91.88 148 GLU A O 1
ATOM 1096 N N . GLU A 1 149 ? 12.248 4.492 21.103 1.00 90.69 149 GLU A N 1
ATOM 1097 C CA . GLU A 1 149 ? 12.046 3.042 20.984 1.00 90.69 149 GLU A CA 1
ATOM 1098 C C . GLU A 1 149 ? 11.570 2.428 22.310 1.00 90.69 149 GLU A C 1
ATOM 1100 O O . GLU A 1 149 ? 10.622 1.638 22.317 1.00 90.69 149 GLU A O 1
ATOM 1105 N N . CYS A 1 150 ? 12.172 2.826 23.439 1.00 90.69 150 CYS A N 1
ATOM 1106 C CA . CYS A 1 150 ? 11.747 2.387 24.770 1.00 90.69 150 CYS A CA 1
ATOM 1107 C C . CYS A 1 150 ? 10.330 2.864 25.088 1.00 90.69 150 CYS A C 1
ATOM 1109 O O . CYS A 1 150 ? 9.485 2.050 25.449 1.00 90.69 150 CYS A O 1
ATOM 1111 N N . LYS A 1 151 ? 10.038 4.151 24.870 1.00 93.06 151 LYS A N 1
ATOM 1112 C CA . LYS A 1 151 ? 8.700 4.717 25.084 1.00 93.06 151 LYS A CA 1
ATOM 1113 C C . LYS A 1 151 ? 7.633 3.980 24.266 1.00 93.06 151 LYS A C 1
ATOM 1115 O O . LYS A 1 151 ? 6.579 3.639 24.798 1.00 93.06 151 LYS A O 1
ATOM 1120 N N . ARG A 1 152 ? 7.906 3.696 22.988 1.00 89.62 152 ARG A N 1
ATOM 1121 C CA . ARG A 1 152 ? 6.995 2.952 22.100 1.00 89.62 152 ARG A CA 1
ATOM 1122 C C . ARG A 1 152 ? 6.857 1.485 22.495 1.00 89.62 152 ARG A C 1
ATOM 1124 O O . ARG A 1 152 ? 5.774 0.922 22.367 1.00 89.62 152 ARG A O 1
ATOM 1131 N N . ARG A 1 153 ? 7.929 0.840 22.966 1.00 89.12 153 ARG A N 1
ATOM 1132 C CA . ARG A 1 153 ? 7.867 -0.526 23.510 1.00 89.12 153 ARG A CA 1
ATOM 1133 C C . ARG A 1 153 ? 6.975 -0.573 24.748 1.00 89.12 153 ARG A C 1
ATOM 1135 O O . ARG A 1 153 ? 6.062 -1.388 24.784 1.00 89.12 153 ARG A O 1
ATOM 1142 N N . ASP A 1 154 ? 7.191 0.322 25.705 1.00 91.75 154 ASP A N 1
ATOM 1143 C CA . ASP A 1 154 ? 6.427 0.360 26.955 1.00 91.75 154 ASP A CA 1
ATOM 1144 C C . ASP A 1 154 ? 4.939 0.676 26.682 1.00 91.75 154 ASP A C 1
ATOM 1146 O O . ASP A 1 154 ? 4.041 0.058 27.262 1.00 91.75 154 ASP A O 1
ATOM 1150 N N . ALA A 1 155 ? 4.658 1.572 25.727 1.00 89.25 155 ALA A N 1
ATOM 1151 C CA . ALA A 1 155 ? 3.305 1.833 25.229 1.00 89.25 155 ALA A CA 1
ATOM 1152 C C . ALA A 1 155 ? 2.650 0.579 24.617 1.00 89.25 155 ALA A C 1
ATOM 1154 O O . ALA A 1 155 ? 1.527 0.239 24.982 1.00 89.25 155 ALA A O 1
ATOM 1155 N N . ARG A 1 156 ? 3.353 -0.163 23.749 1.00 86.94 156 ARG A N 1
ATOM 1156 C CA . ARG A 1 156 ? 2.841 -1.426 23.182 1.00 86.94 156 ARG A CA 1
ATOM 1157 C C . ARG A 1 156 ? 2.597 -2.492 24.251 1.00 86.94 156 ARG A C 1
ATOM 1159 O O . ARG A 1 156 ? 1.568 -3.160 24.220 1.00 86.94 156 ARG A O 1
ATOM 1166 N N . GLU A 1 157 ? 3.504 -2.641 25.216 1.00 88.50 157 GLU A N 1
ATOM 1167 C CA . GLU A 1 157 ? 3.344 -3.607 26.307 1.00 88.50 157 GLU A CA 1
ATOM 1168 C C . GLU A 1 157 ? 2.153 -3.273 27.211 1.00 88.50 157 GLU A C 1
ATOM 1170 O O . GLU A 1 157 ? 1.378 -4.161 27.564 1.00 88.50 157 GLU A O 1
ATOM 1175 N N . SER A 1 158 ? 1.991 -2.001 27.585 1.00 89.81 158 SER A N 1
ATOM 1176 C CA . SER A 1 158 ? 0.845 -1.552 28.385 1.00 89.81 158 SER A CA 1
ATOM 1177 C C . SER A 1 158 ? -0.482 -1.728 27.641 1.00 89.81 158 SER A C 1
ATOM 1179 O O . SER A 1 158 ? -1.432 -2.239 28.235 1.00 89.81 158 SER A O 1
ATOM 1181 N N . ALA A 1 159 ? -0.532 -1.410 26.343 1.00 86.88 159 ALA A N 1
ATOM 1182 C CA . ALA A 1 159 ? -1.703 -1.645 25.500 1.00 86.88 159 ALA A CA 1
ATOM 1183 C C . ALA A 1 159 ? -2.050 -3.141 25.399 1.00 86.88 159 ALA A C 1
ATOM 1185 O O . ALA A 1 159 ? -3.214 -3.517 25.542 1.00 86.88 159 ALA A O 1
ATOM 1186 N N . ALA A 1 160 ? -1.046 -4.010 25.237 1.00 87.31 160 ALA A N 1
ATOM 1187 C CA . ALA A 1 160 ? -1.246 -5.458 25.212 1.00 87.31 160 ALA A CA 1
ATOM 1188 C C . ALA A 1 160 ? -1.798 -5.992 26.547 1.00 87.31 160 ALA A C 1
ATOM 1190 O O . ALA A 1 160 ? -2.742 -6.779 26.550 1.00 87.31 160 ALA A O 1
ATOM 1191 N N . ARG A 1 161 ? -1.271 -5.523 27.689 1.00 89.25 161 ARG A N 1
ATOM 1192 C CA . ARG A 1 161 ? -1.789 -5.899 29.019 1.00 89.25 161 ARG A CA 1
ATOM 1193 C C . ARG A 1 161 ? -3.232 -5.431 29.219 1.00 89.25 161 ARG A C 1
ATOM 1195 O O . ARG A 1 161 ? -4.054 -6.207 29.698 1.00 89.25 161 ARG A O 1
ATOM 1202 N N . ALA A 1 162 ? -3.548 -4.198 28.815 1.00 89.50 162 ALA A N 1
ATOM 1203 C CA . ALA A 1 162 ? -4.901 -3.651 28.901 1.00 89.50 162 ALA A CA 1
ATOM 1204 C C . ALA A 1 162 ? -5.906 -4.461 28.063 1.00 89.50 162 ALA A C 1
ATOM 1206 O O . ALA A 1 162 ? -7.010 -4.740 28.530 1.00 89.50 162 ALA A O 1
ATOM 1207 N N . TRP A 1 163 ? -5.507 -4.893 26.863 1.00 88.69 163 TRP A N 1
ATOM 1208 C CA . TRP A 1 163 ? -6.308 -5.775 26.012 1.00 88.69 163 TRP A CA 1
ATOM 1209 C C . TRP A 1 163 ? -6.593 -7.131 26.672 1.00 88.69 163 TRP A C 1
ATOM 1211 O O . TRP A 1 163 ? -7.744 -7.572 26.723 1.00 88.69 163 TRP A O 1
ATOM 1221 N N . ASP A 1 164 ? -5.562 -7.778 27.223 1.00 88.88 164 ASP A N 1
ATOM 1222 C CA . ASP A 1 164 ? -5.702 -9.075 27.893 1.00 88.88 164 ASP A CA 1
ATOM 1223 C C . ASP A 1 164 ? -6.593 -8.981 29.143 1.00 88.88 164 ASP A C 1
ATOM 1225 O O . ASP A 1 164 ? -7.383 -9.889 29.421 1.00 88.88 164 ASP A O 1
ATOM 1229 N N . ASP A 1 165 ? -6.480 -7.888 29.902 1.00 89.19 165 ASP A N 1
ATOM 1230 C CA . ASP A 1 165 ? -7.330 -7.615 31.061 1.00 89.19 165 ASP A CA 1
ATOM 1231 C C . ASP A 1 165 ? -8.797 -7.410 30.650 1.00 89.19 165 ASP A C 1
ATOM 1233 O O . ASP A 1 165 ? -9.698 -7.941 31.303 1.00 89.19 165 ASP A O 1
ATOM 1237 N N . GLU A 1 166 ? -9.056 -6.690 29.556 1.00 88.12 166 GLU A N 1
ATOM 1238 C CA . GLU A 1 166 ? -10.408 -6.476 29.029 1.00 88.12 166 GLU A CA 1
ATOM 1239 C C . GLU A 1 166 ? -11.037 -7.784 28.532 1.00 88.12 166 GLU A C 1
ATOM 1241 O O . GLU A 1 166 ? -12.167 -8.113 28.901 1.00 88.12 166 GLU A O 1
ATOM 1246 N N . LYS A 1 167 ? -10.285 -8.608 27.791 1.00 86.62 167 LYS A N 1
ATOM 1247 C CA . LYS A 1 167 ? -10.741 -9.947 27.384 1.00 86.62 167 LYS A CA 1
ATOM 1248 C C . LYS A 1 167 ? -11.067 -10.832 28.586 1.00 86.62 167 LYS A C 1
ATOM 1250 O O . LYS A 1 167 ? -12.094 -11.513 28.577 1.00 86.62 167 LYS A O 1
ATOM 1255 N N . ARG A 1 168 ? -10.245 -10.796 29.643 1.00 87.44 168 ARG A N 1
ATOM 1256 C CA . ARG A 1 168 ? -10.518 -11.519 30.898 1.00 87.44 168 ARG A CA 1
ATOM 1257 C C . ARG A 1 168 ? -11.807 -11.033 31.569 1.00 87.44 168 ARG A C 1
ATOM 1259 O O . ARG A 1 168 ? -12.608 -11.866 31.992 1.00 87.44 168 ARG A O 1
ATOM 1266 N N . LYS A 1 169 ? -12.055 -9.719 31.617 1.00 88.75 169 LYS A N 1
ATOM 1267 C CA . LYS A 1 169 ? -13.310 -9.150 32.150 1.00 88.75 169 LYS A CA 1
ATOM 1268 C C . LYS A 1 169 ? -14.530 -9.570 31.329 1.00 88.75 169 LYS A C 1
ATOM 1270 O O . LYS A 1 169 ? -15.548 -9.937 31.909 1.00 88.75 169 LYS A O 1
ATOM 1275 N N . GLN A 1 170 ? -14.436 -9.553 30.000 1.00 85.31 170 GLN A N 1
ATOM 1276 C CA . GLN A 1 170 ? -15.526 -9.977 29.113 1.00 85.31 170 GLN A CA 1
ATOM 1277 C C . GLN A 1 170 ? -15.857 -11.464 29.284 1.00 85.31 170 GLN A C 1
ATOM 1279 O O . GLN A 1 170 ? -17.030 -11.821 29.389 1.00 85.31 170 GLN A O 1
ATOM 1284 N N . ALA A 1 171 ? -14.839 -12.323 29.391 1.00 85.38 171 ALA A N 1
ATOM 1285 C CA . ALA A 1 171 ? -15.027 -13.750 29.649 1.00 85.38 171 ALA A CA 1
ATOM 1286 C C . ALA A 1 171 ? -15.683 -14.014 31.017 1.00 85.38 171 ALA A C 1
ATOM 1288 O O . ALA A 1 171 ? -16.585 -14.844 31.111 1.00 85.38 171 ALA A O 1
ATOM 1289 N N . ALA A 1 172 ? -15.286 -13.272 32.058 1.00 83.88 172 ALA A N 1
ATOM 1290 C CA . ALA A 1 172 ? -15.891 -13.368 33.386 1.00 83.88 172 ALA A CA 1
ATOM 1291 C C . ALA A 1 172 ? -17.351 -12.878 33.417 1.00 83.88 172 ALA A C 1
ATOM 1293 O O . ALA A 1 172 ? -18.169 -13.439 34.135 1.00 83.88 172 ALA A O 1
ATOM 1294 N N . LYS A 1 173 ? -17.709 -11.860 32.621 1.00 81.50 173 LYS A N 1
ATOM 1295 C CA . LYS A 1 173 ? -19.107 -11.408 32.483 1.00 81.50 173 LYS A CA 1
ATOM 1296 C C . LYS A 1 173 ? -19.983 -12.428 31.753 1.00 81.50 173 LYS A C 1
ATOM 1298 O O . LYS A 1 173 ? -21.149 -12.576 32.094 1.00 81.50 173 LYS A O 1
ATOM 1303 N N . ALA A 1 174 ? -19.436 -13.145 30.771 1.00 77.12 174 ALA A N 1
ATOM 1304 C CA . ALA A 1 174 ? -20.173 -14.166 30.025 1.00 77.12 174 ALA A CA 1
ATOM 1305 C C . ALA A 1 174 ? -20.471 -15.440 30.844 1.00 77.12 174 ALA A C 1
ATOM 1307 O O . ALA A 1 174 ? -21.366 -16.196 30.472 1.00 77.12 174 ALA A O 1
ATOM 1308 N N . SER A 1 175 ? -19.743 -15.688 31.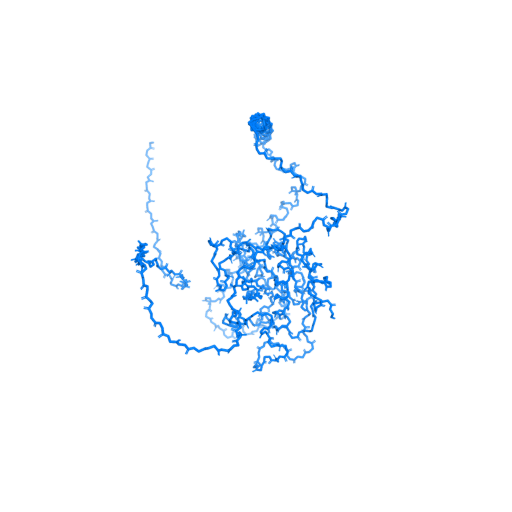942 1.00 70.12 175 SER A N 1
ATOM 1309 C CA . SER A 1 175 ? -19.921 -16.869 32.801 1.00 70.12 175 SER A CA 1
ATOM 1310 C C . SER A 1 175 ? -20.887 -16.670 33.979 1.00 70.12 175 SER A C 1
ATOM 1312 O O . SER A 1 175 ? -21.221 -17.649 34.649 1.00 70.12 175 SER A O 1
ATOM 1314 N N . VAL A 1 176 ? -21.363 -15.445 34.236 1.00 69.38 176 VAL A N 1
ATOM 1315 C CA . VAL A 1 176 ? -22.347 -15.151 35.294 1.00 69.38 176 VAL A CA 1
ATOM 1316 C C . VAL A 1 176 ? -23.775 -15.310 34.739 1.00 69.38 176 VAL A C 1
ATOM 1318 O O . VAL A 1 176 ? -24.071 -14.767 33.672 1.00 69.38 176 VAL A O 1
ATOM 1321 N N . PRO A 1 177 ? -24.685 -16.042 35.419 1.00 58.72 177 PRO A N 1
ATOM 1322 C CA . PRO A 1 177 ? -26.078 -16.164 34.996 1.00 58.72 177 PRO A CA 1
ATOM 1323 C C . PRO A 1 177 ? -26.742 -14.790 34.908 1.00 58.72 177 PRO A C 1
ATOM 1325 O O . PRO A 1 177 ? -26.654 -13.992 35.837 1.00 58.72 177 PRO A O 1
ATOM 1328 N N . ARG A 1 178 ? -27.421 -14.540 33.789 1.00 52.75 178 ARG A N 1
ATOM 1329 C CA . ARG A 1 178 ? -28.073 -13.272 33.446 1.00 52.75 178 ARG A CA 1
ATOM 1330 C C . ARG A 1 178 ? -29.157 -12.934 34.479 1.00 52.75 178 ARG A C 1
ATOM 1332 O O . ARG A 1 178 ? -30.283 -13.407 34.357 1.00 52.75 178 ARG A O 1
ATOM 1339 N N . SER A 1 179 ? -28.813 -12.160 35.507 1.00 58.72 179 SER A N 1
ATOM 1340 C CA . SER A 1 179 ? -29.794 -11.600 36.439 1.00 58.72 179 SER A CA 1
ATOM 1341 C C . SER A 1 179 ? -30.360 -10.309 35.847 1.00 58.72 179 SER A C 1
ATOM 1343 O O . SER A 1 179 ? -29.645 -9.552 35.192 1.00 58.72 179 SER A O 1
ATOM 1345 N N . GLU A 1 180 ? -31.654 -10.061 36.043 1.00 50.69 180 GLU A N 1
ATOM 1346 C CA . GLU A 1 180 ? -32.406 -8.951 35.429 1.00 50.69 180 GLU A CA 1
ATOM 1347 C C . GLU A 1 180 ? -31.928 -7.540 35.839 1.00 50.69 180 GLU A C 1
ATOM 1349 O O . GLU A 1 180 ? -32.456 -6.548 35.347 1.00 50.69 180 GLU A O 1
ATOM 1354 N N . VAL A 1 181 ? -30.896 -7.431 36.684 1.00 45.88 181 VAL A N 1
ATOM 1355 C CA . VAL A 1 181 ? -30.340 -6.157 37.168 1.00 45.88 181 VAL A CA 1
ATOM 1356 C C . VAL A 1 181 ? -29.327 -5.537 36.183 1.00 45.88 181 VAL A C 1
ATOM 1358 O O . VAL A 1 181 ? -29.055 -4.342 36.241 1.00 45.88 181 VAL A O 1
ATOM 1361 N N . ASP A 1 182 ? -28.839 -6.290 35.189 1.00 50.66 182 ASP A N 1
ATOM 1362 C CA . ASP A 1 182 ? -27.805 -5.818 34.243 1.00 50.66 182 ASP A CA 1
ATOM 1363 C C . ASP A 1 182 ? -28.347 -4.945 33.085 1.00 50.66 182 ASP A C 1
ATOM 1365 O O . ASP A 1 182 ? -27.624 -4.608 32.139 1.00 50.66 182 ASP A O 1
ATOM 1369 N N . ALA A 1 183 ? -29.636 -4.591 33.111 1.00 48.22 183 ALA A N 1
ATOM 1370 C CA . ALA A 1 183 ? -30.256 -3.754 32.085 1.00 48.22 183 ALA A CA 1
ATOM 1371 C C . ALA A 1 183 ? -29.938 -2.254 32.252 1.00 48.22 183 ALA A C 1
ATOM 1373 O O . ALA A 1 183 ? -29.925 -1.536 31.251 1.00 48.22 183 ALA A O 1
ATOM 1374 N N . GLU A 1 184 ? -29.630 -1.781 33.466 1.00 44.06 184 GLU A N 1
ATOM 1375 C CA . GLU A 1 184 ? -29.355 -0.355 33.716 1.00 44.06 184 GLU A CA 1
ATOM 1376 C C . GLU A 1 184 ? -27.906 0.062 33.408 1.00 44.06 184 GLU A C 1
ATOM 1378 O O . GLU A 1 184 ? -27.690 1.155 32.884 1.00 44.06 184 GLU A O 1
ATOM 1383 N N . GLU A 1 185 ? -26.904 -0.812 33.582 1.00 46.62 185 GLU A N 1
ATOM 1384 C CA . GLU A 1 185 ? -25.515 -0.497 33.184 1.00 46.62 185 GLU A CA 1
ATOM 1385 C C . GLU A 1 185 ? -25.301 -0.480 31.659 1.00 46.62 185 GLU A C 1
ATOM 1387 O O . GLU A 1 185 ? -24.285 0.021 31.175 1.00 46.62 185 GLU A O 1
ATOM 1392 N N . ARG A 1 186 ? -26.269 -0.962 30.867 1.00 46.25 186 ARG A N 1
ATOM 1393 C CA . ARG A 1 186 ? -26.231 -0.849 29.398 1.00 46.25 186 ARG A CA 1
ATOM 1394 C C . ARG A 1 186 ? -26.437 0.576 28.881 1.00 46.25 186 ARG A C 1
ATOM 1396 O O . ARG A 1 186 ? -26.172 0.802 27.704 1.00 46.25 186 ARG A O 1
ATOM 1403 N N . ASN A 1 187 ? -26.887 1.512 29.721 1.00 39.19 187 ASN A N 1
ATOM 1404 C CA . ASN A 1 187 ? -27.308 2.849 29.289 1.00 39.19 187 ASN A CA 1
ATOM 1405 C C . ASN A 1 187 ? -26.551 4.018 29.934 1.00 39.19 187 ASN A C 1
ATOM 1407 O O . ASN A 1 187 ? -26.916 5.174 29.715 1.00 39.19 187 ASN A O 1
ATOM 1411 N N . VAL A 1 188 ? -25.454 3.769 30.657 1.00 42.03 188 VAL A N 1
ATOM 1412 C CA . VAL A 1 188 ? -24.517 4.850 30.991 1.00 42.03 188 VAL A CA 1
ATOM 1413 C C . VAL A 1 188 ? -23.652 5.099 29.759 1.00 42.03 188 VAL A C 1
ATOM 1415 O O . VAL A 1 188 ? -22.586 4.513 29.585 1.00 42.03 188 VAL A O 1
ATOM 1418 N N . GLY A 1 189 ? -24.181 5.928 28.858 1.00 41.25 189 GLY A N 1
ATOM 1419 C CA . GLY A 1 189 ? -23.561 6.354 27.609 1.00 41.25 189 GLY A CA 1
ATOM 1420 C C . GLY A 1 189 ? -22.281 7.158 27.825 1.00 41.25 189 GLY A C 1
ATOM 1421 O O . GLY A 1 189 ? -22.237 8.354 27.555 1.00 41.25 189 GLY A O 1
ATOM 1422 N N . ILE A 1 190 ? -21.210 6.495 28.252 1.00 42.09 190 ILE A N 1
ATOM 1423 C CA . ILE A 1 190 ? -19.871 6.893 27.833 1.00 42.09 190 ILE A CA 1
ATOM 1424 C C . ILE A 1 190 ? -19.818 6.486 26.366 1.00 42.09 190 ILE A C 1
ATOM 1426 O O . ILE A 1 190 ? -19.781 5.294 26.063 1.00 42.09 190 ILE A O 1
ATOM 1430 N N . GLY A 1 191 ? -19.943 7.460 25.461 1.00 43.22 191 GLY A N 1
ATOM 1431 C CA . GLY A 1 191 ? -19.901 7.215 24.023 1.00 43.22 191 GLY A CA 1
ATOM 1432 C C . GLY A 1 191 ? -18.708 6.322 23.699 1.00 43.22 191 GLY A C 1
ATOM 1433 O O . GLY A 1 191 ? -17.562 6.732 23.881 1.00 43.22 191 GLY A O 1
ATOM 1434 N N . LYS A 1 192 ? -18.984 5.077 23.299 1.00 56.91 192 LYS A N 1
ATOM 1435 C CA . LYS A 1 192 ? -17.949 4.136 22.876 1.00 56.91 192 LYS A CA 1
ATOM 1436 C C . LYS A 1 192 ? -17.126 4.794 21.781 1.00 56.91 192 LYS A C 1
ATOM 1438 O O . LYS A 1 192 ? -17.698 5.441 20.899 1.00 56.91 192 LYS A O 1
ATOM 1443 N N . ALA A 1 193 ? -15.805 4.645 21.843 1.00 66.38 193 ALA A N 1
ATOM 1444 C CA . ALA A 1 193 ? -14.934 5.218 20.829 1.00 66.38 193 ALA A CA 1
ATOM 1445 C C . ALA A 1 193 ? -15.420 4.758 19.435 1.00 66.38 193 ALA A C 1
ATOM 1447 O O . ALA A 1 193 ? -15.797 3.587 19.276 1.00 66.38 193 ALA A O 1
ATOM 1448 N N . PRO A 1 194 ? -15.457 5.644 18.422 1.00 77.69 194 PRO A N 1
ATOM 1449 C CA . PRO A 1 194 ? -15.975 5.285 17.102 1.00 77.69 194 PRO A CA 1
ATOM 1450 C C . PRO A 1 194 ? -15.278 4.036 16.538 1.00 77.69 194 PRO A C 1
ATOM 1452 O O . PRO A 1 194 ? -15.943 3.115 16.063 1.00 77.69 194 PRO A O 1
ATOM 1455 N N . TYR A 1 195 ? -13.963 3.944 16.759 1.00 84.25 195 TYR A N 1
ATOM 1456 C CA . TYR A 1 195 ? -13.079 2.875 16.297 1.00 84.25 195 TYR A CA 1
ATOM 1457 C C . TYR A 1 195 ? -12.466 2.115 17.481 1.00 84.25 195 TYR A C 1
ATOM 1459 O O . TYR A 1 195 ? -11.362 2.419 17.927 1.00 84.25 195 TYR A O 1
ATOM 1467 N N . GLU A 1 196 ? -13.200 1.144 18.024 1.00 85.62 196 GLU A N 1
ATOM 1468 C CA . GLU A 1 196 ? -12.682 0.247 19.067 1.00 85.62 196 GLU A CA 1
ATOM 1469 C C . GLU A 1 196 ? -11.912 -0.908 18.410 1.00 85.62 196 GLU A C 1
ATOM 1471 O O . GLU A 1 196 ? -12.482 -1.551 17.526 1.00 85.62 196 GLU A O 1
ATOM 1476 N N . PRO A 1 197 ? -10.665 -1.204 18.827 1.00 87.88 197 PRO A N 1
ATOM 1477 C CA . PRO A 1 197 ? -9.912 -2.344 18.314 1.00 87.88 197 PRO A CA 1
ATOM 1478 C C . PRO A 1 197 ? -10.692 -3.660 18.431 1.00 87.88 197 PRO A C 1
ATOM 1480 O O . PRO A 1 197 ? -11.222 -4.002 19.488 1.00 87.88 197 PRO A O 1
ATOM 1483 N N . LEU A 1 198 ? -10.749 -4.405 17.332 1.00 86.88 198 LEU A N 1
ATOM 1484 C CA . LEU A 1 198 ? -11.363 -5.732 17.226 1.00 86.88 198 LEU A CA 1
ATOM 1485 C C . LEU A 1 198 ? -10.337 -6.846 17.452 1.00 86.88 198 LEU A C 1
ATOM 1487 O O . LEU A 1 198 ? -10.687 -7.947 17.882 1.00 86.88 198 LEU A O 1
ATOM 1491 N N . GLU A 1 199 ? -9.064 -6.527 17.234 1.00 85.88 199 GLU A N 1
ATOM 1492 C CA . GLU A 1 199 ? -7.915 -7.364 17.549 1.00 85.88 199 GLU A CA 1
ATOM 1493 C C . GLU A 1 199 ? -6.881 -6.596 18.375 1.00 85.88 199 GLU A C 1
ATOM 1495 O O . GLU A 1 199 ? -6.824 -5.369 18.367 1.00 85.88 199 GLU A O 1
ATOM 1500 N N . GLY A 1 200 ? -6.048 -7.326 19.113 1.00 84.38 200 GLY A N 1
ATOM 1501 C CA . GLY A 1 200 ? -5.067 -6.740 20.015 1.00 84.38 200 GLY A CA 1
ATOM 1502 C C . GLY A 1 200 ? -4.255 -7.799 20.751 1.00 84.38 200 GLY A C 1
ATOM 1503 O O . GLY A 1 200 ? -4.336 -8.992 20.451 1.00 84.38 200 GLY A O 1
ATOM 1504 N N . GLY A 1 201 ? -3.472 -7.355 21.732 1.00 84.38 201 GLY A N 1
ATOM 1505 C CA . GLY A 1 201 ? -2.577 -8.216 22.504 1.00 84.38 201 GLY A CA 1
ATOM 1506 C C . GLY A 1 201 ? -1.178 -8.283 21.892 1.00 84.38 201 GLY A C 1
ATOM 1507 O O . GLY A 1 201 ? -0.640 -7.263 21.455 1.00 84.38 201 GLY A O 1
ATOM 1508 N N . ARG A 1 202 ? -0.566 -9.478 21.898 1.00 79.62 202 ARG A N 1
ATOM 1509 C CA . ARG A 1 202 ? 0.752 -9.695 21.275 1.00 79.62 202 ARG A CA 1
ATOM 1510 C C . ARG A 1 202 ? 0.704 -9.298 19.799 1.00 79.62 202 ARG A C 1
ATOM 1512 O O . ARG A 1 202 ? -0.319 -9.478 19.151 1.00 79.62 202 ARG A O 1
ATOM 1519 N N . ASP A 1 203 ? 1.829 -8.799 19.302 1.00 79.44 203 ASP A N 1
ATOM 1520 C CA . ASP A 1 203 ? 1.986 -8.208 17.970 1.00 79.44 203 ASP A CA 1
ATOM 1521 C C . ASP A 1 203 ? 2.820 -9.133 17.056 1.00 79.44 203 ASP A C 1
ATOM 1523 O O . ASP A 1 203 ? 4.012 -8.887 16.848 1.00 79.44 203 ASP A O 1
ATOM 1527 N N . PRO A 1 204 ? 2.277 -10.287 16.611 1.00 86.12 204 PRO A N 1
ATOM 1528 C CA . PRO A 1 204 ? 2.930 -11.120 15.615 1.00 86.12 204 PRO A CA 1
ATOM 1529 C C . PRO A 1 204 ? 2.943 -10.428 14.248 1.00 86.12 204 PRO A C 1
ATOM 1531 O O . PRO A 1 204 ? 2.038 -9.682 13.887 1.00 86.12 204 PRO A O 1
ATOM 1534 N N . LEU A 1 205 ? 3.952 -10.752 13.443 1.00 86.00 205 LEU A N 1
ATOM 1535 C CA . LEU A 1 205 ? 3.956 -10.395 12.029 1.00 86.00 205 LEU A CA 1
ATOM 1536 C C . LEU A 1 205 ? 3.027 -11.360 11.283 1.00 86.00 205 LEU A C 1
ATOM 1538 O O . LEU A 1 205 ? 3.348 -12.541 11.145 1.00 86.00 205 LEU A O 1
ATOM 1542 N N . VAL A 1 206 ? 1.878 -10.863 10.827 1.00 88.56 206 VAL A N 1
ATOM 1543 C CA . VAL A 1 206 ? 0.847 -11.640 10.124 1.00 88.56 206 VAL A CA 1
ATOM 1544 C C . VAL A 1 206 ? 0.713 -11.096 8.708 1.00 88.56 206 VAL A C 1
ATOM 1546 O O . VAL A 1 206 ? 0.605 -9.895 8.513 1.00 88.56 206 VAL A O 1
ATOM 1549 N N . CYS A 1 207 ? 0.708 -11.956 7.692 1.00 86.25 207 CYS A N 1
ATOM 1550 C CA . CYS A 1 207 ? 0.518 -11.525 6.303 1.00 86.25 207 CYS A CA 1
ATOM 1551 C C . CYS A 1 207 ? -0.980 -11.425 5.949 1.00 86.25 207 CYS A C 1
ATOM 1553 O O . CYS A 1 207 ? -1.451 -12.091 5.035 1.00 86.25 207 CYS A O 1
ATOM 1555 N N . ASP A 1 208 ? -1.738 -10.628 6.708 1.00 88.50 208 ASP A N 1
ATOM 1556 C CA . ASP A 1 208 ? -3.171 -10.383 6.493 1.00 88.50 208 ASP A CA 1
ATOM 1557 C C . ASP A 1 208 ? -3.486 -8.907 6.759 1.00 88.50 208 ASP A C 1
ATOM 1559 O O . ASP A 1 208 ? -3.151 -8.361 7.807 1.00 88.50 208 ASP A O 1
ATOM 1563 N N . ILE A 1 209 ? -4.126 -8.250 5.795 1.00 90.62 209 ILE A N 1
ATOM 1564 C CA . ILE A 1 209 ? -4.519 -6.836 5.890 1.00 90.62 209 ILE A CA 1
ATOM 1565 C C . ILE A 1 209 ? -5.591 -6.659 6.960 1.00 90.62 209 ILE A C 1
ATOM 1567 O O . ILE A 1 209 ? -5.561 -5.710 7.742 1.00 90.62 209 ILE A O 1
ATOM 1571 N N . SER A 1 210 ? -6.521 -7.606 6.993 1.00 92.31 210 SER A N 1
ATOM 1572 C CA . SER A 1 210 ? -7.696 -7.596 7.851 1.00 92.31 210 SER A CA 1
ATOM 1573 C C . SER A 1 210 ? -7.281 -7.653 9.323 1.00 92.31 210 SER A C 1
ATOM 1575 O O . SER A 1 210 ? -7.831 -6.920 10.138 1.00 92.31 210 SER A O 1
ATOM 1577 N N . TYR A 1 211 ? -6.240 -8.432 9.647 1.00 92.75 211 TYR A N 1
ATOM 1578 C CA . TYR A 1 211 ? -5.590 -8.443 10.964 1.00 92.75 211 TYR A CA 1
ATOM 1579 C C . TYR A 1 211 ? -5.198 -7.024 11.416 1.00 92.75 211 TYR A C 1
ATOM 1581 O O . TYR A 1 211 ? -5.662 -6.537 12.447 1.00 92.75 211 TYR A O 1
ATOM 1589 N N . TYR A 1 212 ? -4.412 -6.301 10.610 1.00 93.06 212 TYR A N 1
ATOM 1590 C CA . TYR A 1 212 ? -3.966 -4.947 10.964 1.00 93.06 212 TYR A CA 1
ATOM 1591 C C . TYR A 1 212 ? -5.111 -3.926 10.989 1.00 93.06 212 TYR A C 1
ATOM 1593 O O . TYR A 1 212 ? -5.137 -3.063 11.866 1.00 93.06 212 TYR A O 1
ATOM 1601 N N . ALA A 1 213 ? -6.094 -4.046 10.091 1.00 94.31 213 ALA A N 1
ATOM 1602 C CA . ALA A 1 213 ? -7.292 -3.204 10.108 1.00 94.31 213 ALA A CA 1
ATOM 1603 C C . ALA A 1 213 ? -8.091 -3.390 11.411 1.00 94.31 213 ALA A C 1
ATOM 1605 O O . ALA A 1 213 ? -8.476 -2.412 12.060 1.00 94.31 213 ALA A O 1
ATOM 1606 N N . ARG A 1 214 ? -8.254 -4.638 11.868 1.00 93.75 214 ARG A N 1
ATOM 1607 C CA . ARG A 1 214 ? -8.947 -4.963 13.122 1.00 93.75 214 ARG A CA 1
ATOM 1608 C C . ARG A 1 214 ? -8.261 -4.393 14.349 1.00 93.75 214 ARG A C 1
ATOM 1610 O O . ARG A 1 214 ? -8.954 -3.998 15.287 1.00 93.75 214 ARG A O 1
ATOM 1617 N N . ARG A 1 215 ? -6.937 -4.237 14.347 1.00 91.12 215 ARG A N 1
ATOM 1618 C CA . ARG A 1 215 ? -6.217 -3.590 15.459 1.00 91.12 215 ARG A CA 1
ATOM 1619 C C . ARG A 1 215 ? -6.533 -2.109 15.629 1.00 91.12 215 ARG A C 1
ATOM 1621 O O . ARG A 1 215 ? -6.439 -1.600 16.741 1.00 91.12 215 ARG A O 1
ATOM 1628 N N . VAL A 1 216 ? -6.967 -1.435 14.569 1.00 91.94 216 VAL A N 1
ATOM 1629 C CA . VAL A 1 216 ? -7.353 -0.016 14.613 1.00 91.94 216 VAL A CA 1
ATOM 1630 C C . VAL A 1 216 ? -8.870 0.195 14.635 1.00 91.94 216 VAL A C 1
ATOM 1632 O O . VAL A 1 216 ? -9.333 1.329 14.493 1.00 91.94 216 VAL A O 1
ATOM 1635 N N . GLY A 1 217 ? -9.646 -0.878 14.819 1.00 92.56 217 GLY A N 1
ATOM 1636 C CA . GLY A 1 217 ? -11.112 -0.849 14.868 1.00 92.56 217 GLY A CA 1
ATOM 1637 C C . GLY A 1 217 ? -11.796 -0.751 13.504 1.00 92.56 217 GLY A C 1
ATOM 1638 O O . GLY A 1 217 ? -12.941 -0.308 13.425 1.00 92.56 217 GLY A O 1
ATOM 1639 N N . LEU A 1 218 ? -11.088 -1.135 12.444 1.00 94.81 218 LEU A N 1
ATOM 1640 C CA . LEU A 1 218 ? -11.600 -1.298 11.085 1.00 94.81 218 LEU A CA 1
ATOM 1641 C C . LEU A 1 218 ? -11.631 -2.788 10.724 1.00 94.81 218 LEU A C 1
ATOM 1643 O O . LEU A 1 218 ? -11.243 -3.635 11.519 1.00 94.81 218 LEU A O 1
ATOM 1647 N N . ASP A 1 219 ? -12.081 -3.124 9.527 1.00 94.94 219 ASP A N 1
ATOM 1648 C CA . ASP A 1 219 ? -11.890 -4.450 8.945 1.00 94.94 219 ASP A CA 1
ATOM 1649 C C . ASP A 1 219 ? -11.626 -4.302 7.442 1.00 94.94 219 ASP A C 1
ATOM 1651 O O . ASP A 1 219 ? -11.726 -3.199 6.890 1.00 94.94 219 ASP A O 1
ATOM 1655 N N . ALA A 1 220 ? -11.224 -5.392 6.796 1.00 94.50 220 ALA A N 1
ATOM 1656 C CA . ALA A 1 220 ? -10.884 -5.385 5.381 1.00 94.50 220 ALA A CA 1
ATOM 1657 C C . ALA A 1 220 ? -11.550 -6.541 4.638 1.00 94.50 220 ALA A C 1
ATOM 1659 O O . ALA A 1 220 ? -11.694 -7.644 5.159 1.00 94.50 220 ALA A O 1
ATOM 1660 N N . GLU A 1 221 ? -11.899 -6.296 3.382 1.00 93.56 221 GLU A N 1
ATOM 1661 C CA . GLU A 1 221 ? -12.316 -7.327 2.439 1.00 93.56 221 GLU A CA 1
ATOM 1662 C C . GLU A 1 221 ? -11.529 -7.220 1.134 1.00 93.56 221 GLU A C 1
ATOM 1664 O O . GLU A 1 221 ? -10.968 -6.171 0.814 1.00 93.56 221 GLU A O 1
ATOM 1669 N N . SER A 1 222 ? -11.477 -8.317 0.383 1.00 92.88 222 SER A N 1
ATOM 1670 C CA . SER A 1 222 ? -10.797 -8.388 -0.904 1.00 92.88 222 SER A CA 1
ATOM 1671 C C . SER A 1 222 ? -11.769 -8.712 -2.033 1.00 92.88 222 SER A C 1
ATOM 1673 O O . SER A 1 222 ? -12.706 -9.496 -1.880 1.00 92.88 222 SER A O 1
ATOM 1675 N N . TYR A 1 223 ? -11.501 -8.104 -3.180 1.00 93.12 223 TYR A N 1
ATOM 1676 C CA . TYR A 1 223 ? -12.186 -8.281 -4.447 1.00 93.12 223 TYR A CA 1
ATOM 1677 C C . TYR A 1 223 ? -11.197 -8.821 -5.472 1.00 93.12 223 TYR A C 1
ATOM 1679 O O . TYR A 1 223 ? -10.042 -8.385 -5.528 1.00 93.12 223 TYR A O 1
ATOM 1687 N N . ARG A 1 224 ? -11.662 -9.739 -6.316 1.00 92.44 224 ARG A N 1
ATOM 1688 C CA . ARG A 1 224 ? -10.899 -10.246 -7.457 1.00 92.44 224 ARG A CA 1
ATOM 1689 C C . ARG A 1 224 ? -11.270 -9.451 -8.700 1.00 92.44 224 ARG A C 1
ATOM 1691 O O . ARG A 1 224 ? -12.433 -9.392 -9.101 1.00 92.44 224 ARG A O 1
ATOM 1698 N N . VAL A 1 225 ? -10.279 -8.823 -9.320 1.00 92.81 225 VAL A N 1
ATOM 1699 C CA . VAL A 1 225 ? -10.472 -7.910 -10.449 1.00 92.81 225 VAL A CA 1
ATOM 1700 C C . VAL A 1 225 ? -9.777 -8.474 -11.671 1.00 92.81 225 VAL A C 1
ATOM 1702 O O . VAL A 1 225 ? -8.568 -8.657 -11.659 1.00 92.81 225 VAL A O 1
ATOM 1705 N N . GLN A 1 226 ? -10.544 -8.756 -12.721 1.00 93.06 226 GLN A N 1
ATOM 1706 C CA . GLN A 1 226 ? -10.006 -9.245 -13.984 1.00 93.06 226 GLN A CA 1
ATOM 1707 C C . GLN A 1 226 ? -9.634 -8.067 -14.891 1.00 93.06 226 GLN A C 1
ATOM 1709 O O . GLN A 1 226 ? -10.430 -7.151 -15.091 1.00 93.06 226 GLN A O 1
ATOM 1714 N N . THR A 1 227 ? -8.444 -8.117 -15.474 1.00 93.44 227 THR A N 1
ATOM 1715 C CA . THR A 1 227 ? -7.962 -7.171 -16.483 1.00 93.44 227 THR A CA 1
ATOM 1716 C C . THR A 1 227 ? -8.331 -7.633 -17.898 1.00 93.44 227 THR A C 1
ATOM 1718 O O . THR A 1 227 ? -8.695 -8.790 -18.118 1.00 93.44 227 THR A O 1
ATOM 1721 N N . GLU A 1 228 ? -8.221 -6.745 -18.892 1.00 91.81 228 GLU A N 1
ATOM 1722 C CA . GLU A 1 228 ? -8.500 -7.084 -20.303 1.00 91.81 228 GLU A CA 1
ATOM 1723 C C . GLU A 1 228 ? -7.581 -8.189 -20.849 1.00 91.81 228 GLU A C 1
ATOM 1725 O O . GLU A 1 228 ? -8.018 -9.031 -21.631 1.00 91.81 228 GLU A O 1
ATOM 1730 N N . ASP A 1 229 ? -6.314 -8.217 -20.420 1.00 92.25 229 ASP A N 1
ATOM 1731 C CA . ASP A 1 229 ? -5.347 -9.256 -20.789 1.00 92.25 229 ASP A CA 1
ATOM 1732 C C . ASP A 1 229 ? -5.559 -10.578 -20.026 1.00 92.25 229 ASP A C 1
ATOM 1734 O O . ASP A 1 229 ? -4.941 -11.585 -20.365 1.00 92.25 229 ASP A O 1
ATOM 1738 N N . GLY A 1 230 ? -6.494 -10.617 -19.068 1.00 91.31 230 GLY A N 1
ATOM 1739 C CA . GLY A 1 230 ? -6.877 -11.823 -18.335 1.00 91.31 230 GLY A CA 1
ATOM 1740 C C . GLY A 1 230 ? -6.070 -12.078 -17.063 1.00 91.31 230 GLY A C 1
ATOM 1741 O O . GLY A 1 230 ? -6.229 -13.145 -16.466 1.00 91.31 230 GLY A O 1
ATOM 1742 N N . ALA A 1 231 ? -5.248 -11.127 -16.619 1.00 91.69 231 ALA A N 1
ATOM 1743 C CA . ALA A 1 231 ? -4.687 -11.158 -15.277 1.00 91.69 231 ALA A CA 1
ATOM 1744 C C . ALA A 1 231 ? -5.796 -10.903 -14.248 1.00 91.69 231 ALA A C 1
ATOM 1746 O O . ALA A 1 231 ? -6.765 -10.188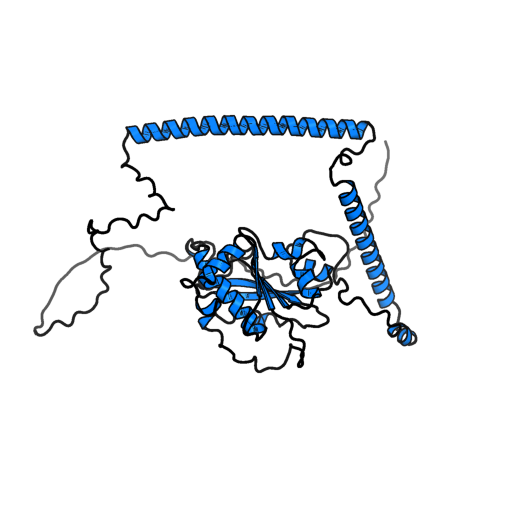 -14.510 1.00 91.69 231 ALA A O 1
ATOM 1747 N N . VAL A 1 232 ? -5.667 -11.493 -13.066 1.00 92.44 232 VAL A N 1
ATOM 1748 C CA . VAL A 1 232 ? -6.534 -11.206 -11.931 1.00 92.44 232 VAL A CA 1
ATOM 1749 C C . VAL A 1 232 ? -5.701 -10.597 -10.819 1.00 92.44 232 VAL A C 1
ATOM 1751 O O . VAL A 1 232 ? -4.694 -11.146 -10.376 1.00 92.44 232 VAL A O 1
ATOM 1754 N N . ILE A 1 233 ? -6.135 -9.424 -10.384 1.00 92.38 233 ILE A N 1
ATOM 1755 C CA . ILE A 1 233 ? -5.482 -8.620 -9.364 1.00 92.38 233 ILE A CA 1
ATOM 1756 C C . ILE A 1 233 ? -6.416 -8.451 -8.173 1.00 92.38 233 ILE A C 1
ATOM 1758 O O . ILE A 1 233 ? -7.636 -8.349 -8.315 1.00 92.38 233 ILE A O 1
ATOM 1762 N N . ILE A 1 234 ? -5.830 -8.440 -6.979 1.00 92.38 234 ILE A N 1
ATOM 1763 C CA . ILE A 1 234 ? -6.584 -8.273 -5.740 1.00 92.38 234 ILE A CA 1
ATOM 1764 C C . ILE A 1 234 ? -6.757 -6.787 -5.456 1.00 92.38 234 ILE A C 1
ATOM 1766 O O . ILE A 1 234 ? -5.785 -6.033 -5.432 1.00 92.38 234 ILE A O 1
ATOM 1770 N N . LEU A 1 235 ? -7.991 -6.385 -5.192 1.00 94.38 235 LEU A N 1
ATOM 1771 C CA . LEU A 1 235 ? -8.365 -5.054 -4.745 1.00 94.38 235 LEU A CA 1
ATOM 1772 C C . LEU A 1 235 ? -8.912 -5.162 -3.323 1.00 94.38 235 LEU A C 1
ATOM 1774 O O . LEU A 1 235 ? -9.851 -5.910 -3.081 1.00 94.38 235 LEU A O 1
ATOM 1778 N N . TRP A 1 236 ? -8.334 -4.432 -2.381 1.00 95.12 236 TRP A N 1
ATOM 1779 C CA . TRP A 1 236 ? -8.794 -4.434 -0.994 1.00 95.12 236 TRP A CA 1
ATOM 1780 C C . TRP A 1 236 ? -9.683 -3.234 -0.711 1.00 95.12 236 TRP A C 1
ATOM 1782 O O . TRP A 1 236 ? -9.422 -2.151 -1.225 1.00 95.12 236 TRP A O 1
ATOM 1792 N N . HIS A 1 237 ? -10.677 -3.415 0.145 1.00 96.06 237 HIS A N 1
ATOM 1793 C CA . HIS A 1 237 ? -11.564 -2.366 0.632 1.00 96.06 237 HIS A CA 1
ATOM 1794 C C . HIS A 1 237 ? -11.520 -2.349 2.159 1.00 96.06 237 HIS A C 1
ATOM 1796 O O . HIS A 1 237 ? -11.678 -3.389 2.803 1.00 96.06 237 HIS A O 1
ATOM 1802 N N . LEU A 1 238 ? -11.255 -1.175 2.731 1.00 95.75 238 LEU A N 1
ATOM 1803 C CA . LEU A 1 238 ? -11.220 -0.968 4.175 1.00 95.75 238 LEU A CA 1
ATOM 1804 C C . LEU A 1 238 ? -12.526 -0.336 4.637 1.00 95.75 238 LEU A C 1
ATOM 1806 O O . LEU A 1 238 ? -12.903 0.729 4.152 1.00 95.75 238 LEU A O 1
ATOM 1810 N N . TYR A 1 239 ? -13.166 -0.933 5.637 1.00 93.81 239 TYR A N 1
ATOM 1811 C CA . TYR A 1 239 ? -14.466 -0.472 6.110 1.00 93.81 239 TYR A CA 1
ATOM 1812 C C . TYR A 1 239 ? -14.567 -0.447 7.635 1.00 93.81 239 TYR A C 1
ATOM 1814 O O . TYR A 1 239 ? -13.816 -1.100 8.361 1.00 93.81 239 TYR A O 1
ATOM 1822 N N . ASN A 1 240 ? -15.527 0.334 8.132 1.00 93.00 240 ASN A N 1
ATOM 1823 C CA . ASN A 1 240 ? -15.927 0.295 9.533 1.00 93.00 240 ASN A CA 1
ATOM 1824 C C . ASN A 1 240 ? -17.047 -0.750 9.698 1.00 93.00 240 ASN A C 1
ATOM 1826 O O . ASN A 1 240 ? -18.143 -0.527 9.177 1.00 93.00 240 ASN A O 1
ATOM 1830 N N . PRO A 1 241 ? -16.839 -1.850 10.441 1.00 90.81 241 PRO A N 1
ATOM 1831 C CA . PRO A 1 241 ? -17.846 -2.905 10.598 1.00 90.81 241 PRO A CA 1
ATOM 1832 C C . PRO A 1 241 ? -19.093 -2.467 11.379 1.00 90.81 241 PRO A C 1
ATOM 1834 O O . PRO A 1 241 ? -20.091 -3.180 11.396 1.00 90.81 241 PRO A O 1
ATOM 1837 N N . LYS A 1 242 ? -19.069 -1.298 12.036 1.00 88.31 242 LYS A N 1
ATOM 1838 C CA . LYS A 1 242 ? -20.269 -0.697 12.642 1.00 88.31 242 LYS A CA 1
ATOM 1839 C C . LYS A 1 242 ? -21.164 0.009 11.617 1.00 88.31 242 LYS A C 1
ATOM 1841 O O . LYS A 1 242 ? -22.334 0.244 11.903 1.00 88.31 242 LYS A O 1
ATOM 1846 N N . GLU A 1 243 ? -20.612 0.380 10.464 1.00 87.31 243 GLU A N 1
ATOM 1847 C CA . GLU A 1 243 ? -21.280 1.191 9.435 1.00 87.31 243 GLU A CA 1
ATOM 1848 C C . GLU A 1 243 ? -21.565 0.404 8.152 1.00 87.31 243 GLU A C 1
ATOM 1850 O O . GLU A 1 243 ? -22.488 0.748 7.418 1.00 87.31 243 GLU A O 1
ATOM 1855 N N . TYR A 1 244 ? -20.782 -0.640 7.873 1.00 86.88 244 TYR A N 1
ATOM 1856 C CA . TYR A 1 244 ? -20.833 -1.397 6.628 1.00 86.88 244 TYR A CA 1
ATOM 1857 C C . TYR A 1 244 ? -20.786 -2.902 6.887 1.00 86.88 244 TYR A C 1
ATOM 1859 O O . TYR A 1 244 ? -20.009 -3.377 7.716 1.00 86.88 244 TYR A O 1
ATOM 1867 N N . ASN A 1 245 ? -21.598 -3.640 6.128 1.00 86.62 245 ASN A N 1
ATOM 1868 C CA . ASN A 1 245 ? -21.569 -5.096 6.091 1.00 86.62 245 ASN A CA 1
ATOM 1869 C C . ASN A 1 245 ? -20.906 -5.550 4.781 1.00 86.62 245 ASN A C 1
ATOM 1871 O O . ASN A 1 245 ? -21.393 -5.149 3.719 1.00 86.62 245 ASN A O 1
ATOM 1875 N N . PRO A 1 246 ? -19.854 -6.386 4.846 1.00 87.62 246 PRO A N 1
ATOM 1876 C CA . PRO A 1 246 ? -19.136 -6.855 3.667 1.00 87.62 246 PRO A CA 1
ATOM 1877 C C . PRO A 1 246 ? -20.013 -7.713 2.763 1.00 87.62 246 PRO A C 1
ATOM 1879 O O . PRO A 1 246 ? -20.923 -8.414 3.222 1.00 87.62 246 PRO A O 1
ATOM 1882 N N . LEU A 1 247 ? -19.708 -7.681 1.467 1.00 85.12 247 LEU A N 1
ATOM 1883 C CA . LEU A 1 247 ? -20.388 -8.523 0.492 1.00 85.12 247 LEU A CA 1
ATOM 1884 C C . LEU A 1 247 ? -20.018 -10.006 0.697 1.00 85.12 247 LEU A C 1
ATOM 1886 O O . LEU A 1 247 ? -18.899 -10.324 1.118 1.00 85.12 247 LEU A O 1
ATOM 1890 N N . PRO A 1 248 ? -20.925 -10.949 0.379 1.00 87.12 248 PRO A N 1
ATOM 1891 C CA . PRO A 1 248 ? -20.589 -12.369 0.347 1.00 87.12 248 PRO A CA 1
ATOM 1892 C C . PRO A 1 248 ? -19.429 -12.650 -0.618 1.00 87.12 248 PRO A C 1
ATOM 1894 O O . PRO A 1 248 ? -19.295 -11.993 -1.645 1.00 87.12 248 PRO A O 1
ATOM 1897 N N . SER A 1 249 ? -18.612 -13.672 -0.341 1.00 81.50 249 SER A N 1
ATOM 1898 C CA . SER A 1 249 ? -17.428 -13.993 -1.160 1.00 81.50 249 SER A CA 1
ATOM 1899 C C . SER A 1 249 ? -17.711 -14.150 -2.657 1.00 81.50 249 SER A C 1
ATOM 1901 O O . SER A 1 249 ? -16.924 -13.650 -3.449 1.00 81.50 249 SER A O 1
ATOM 1903 N N . GLY A 1 250 ? -18.839 -14.758 -3.043 1.00 81.88 250 GLY A N 1
ATOM 1904 C CA . GLY A 1 250 ? -19.193 -14.936 -4.458 1.00 81.88 250 GLY A CA 1
ATOM 1905 C C . GLY A 1 250 ? -19.496 -13.630 -5.205 1.00 81.88 250 GLY A C 1
ATOM 1906 O O . GLY A 1 250 ? -19.245 -13.542 -6.400 1.00 81.88 250 GLY A O 1
ATOM 1907 N N . ASP A 1 251 ? -19.960 -12.589 -4.508 1.00 83.25 251 ASP A N 1
ATOM 1908 C CA . ASP A 1 251 ? -20.195 -11.263 -5.103 1.00 83.25 251 ASP A CA 1
ATOM 1909 C C . ASP A 1 251 ? -18.881 -10.473 -5.282 1.00 83.25 251 ASP A C 1
ATOM 1911 O O . ASP A 1 251 ? -18.819 -9.497 -6.035 1.00 83.25 251 ASP A O 1
ATOM 1915 N N . ARG A 1 252 ? -17.812 -10.899 -4.598 1.00 86.88 252 ARG A N 1
ATOM 1916 C CA . ARG A 1 252 ? -16.479 -10.274 -4.627 1.00 86.88 252 ARG A CA 1
ATOM 1917 C C . ARG A 1 252 ? -15.545 -10.901 -5.665 1.00 86.88 252 ARG A C 1
ATOM 1919 O O . ARG A 1 252 ? -14.418 -10.436 -5.839 1.00 86.88 252 ARG A O 1
ATOM 1926 N N . ASP A 1 253 ? -16.014 -11.925 -6.374 1.00 88.31 253 ASP A N 1
ATOM 1927 C CA . ASP A 1 253 ? -15.293 -12.562 -7.473 1.00 88.31 253 ASP A CA 1
ATOM 1928 C C . ASP A 1 253 ? -15.230 -11.682 -8.734 1.00 88.31 253 ASP A C 1
ATOM 1930 O O . ASP A 1 253 ? -15.816 -10.595 -8.813 1.00 88.31 253 ASP A O 1
ATOM 1934 N N . CYS A 1 254 ? -14.479 -12.150 -9.735 1.00 86.44 254 CYS A N 1
ATOM 1935 C CA . CYS A 1 254 ? -14.356 -11.481 -11.024 1.00 86.44 254 CYS A CA 1
ATOM 1936 C C . CYS A 1 254 ? -15.722 -11.350 -11.709 1.00 86.44 254 CYS A C 1
ATOM 1938 O O . CYS A 1 254 ? -16.356 -12.340 -12.060 1.00 86.44 254 CYS A O 1
ATOM 1940 N N . ILE A 1 255 ? -16.118 -10.111 -11.983 1.00 83.50 255 ILE A N 1
ATOM 1941 C CA . ILE A 1 255 ? -17.329 -9.757 -12.741 1.00 83.50 255 ILE A CA 1
ATOM 1942 C C . ILE A 1 255 ? -17.040 -9.534 -14.240 1.00 83.50 255 ILE A C 1
ATOM 1944 O O . ILE A 1 255 ? -17.896 -9.055 -14.978 1.00 83.50 255 ILE A O 1
ATOM 1948 N N . GLY A 1 256 ? -15.837 -9.907 -14.692 1.00 84.19 256 GLY A N 1
ATOM 1949 C CA . GLY A 1 256 ? -15.338 -9.721 -16.056 1.00 84.19 256 GLY A CA 1
ATOM 1950 C C . GLY A 1 256 ? -14.353 -8.552 -16.198 1.00 84.19 256 GLY A C 1
ATOM 1951 O O . GLY A 1 256 ? -14.096 -7.839 -15.224 1.00 84.19 256 GLY A O 1
ATOM 1952 N N . PRO A 1 257 ? -13.768 -8.374 -17.398 1.00 86.12 257 PRO A N 1
ATOM 1953 C CA . PRO A 1 257 ? -12.886 -7.251 -17.695 1.00 86.12 257 PRO A CA 1
ATOM 1954 C C . PRO A 1 257 ? -13.666 -5.926 -17.783 1.00 86.12 257 PRO A C 1
ATOM 1956 O O . PRO A 1 257 ? -14.889 -5.944 -17.946 1.00 86.12 257 PRO A O 1
ATOM 1959 N N . PRO A 1 258 ? -12.984 -4.768 -17.734 1.00 81.31 258 PRO A N 1
ATOM 1960 C CA . PRO A 1 258 ? -13.616 -3.445 -17.790 1.00 81.31 258 PRO A CA 1
ATOM 1961 C C . PRO A 1 258 ? -14.609 -3.253 -18.935 1.00 81.31 258 PRO A C 1
ATOM 1963 O O . PRO A 1 258 ? -15.669 -2.668 -18.736 1.00 81.31 258 PRO A O 1
ATOM 1966 N N . SER A 1 259 ? -14.295 -3.777 -20.119 1.00 79.81 259 SER A N 1
ATOM 1967 C CA . SER A 1 259 ? -15.145 -3.744 -21.311 1.00 79.81 259 SER A CA 1
ATOM 1968 C C . SER A 1 259 ? -16.467 -4.505 -21.162 1.00 79.81 259 SER A C 1
ATOM 1970 O O . SER A 1 259 ? -17.431 -4.193 -21.861 1.00 79.81 259 SER A O 1
ATOM 1972 N N . ALA A 1 260 ? -16.524 -5.484 -20.258 1.00 74.62 260 ALA A N 1
ATOM 1973 C CA . ALA A 1 260 ? -17.711 -6.277 -19.957 1.00 74.62 260 ALA A CA 1
ATOM 1974 C C . ALA A 1 260 ? -18.518 -5.725 -18.772 1.00 74.62 260 ALA A C 1
ATOM 1976 O O . ALA A 1 260 ? -19.648 -6.167 -18.550 1.00 74.62 260 ALA A O 1
ATOM 1977 N N . LEU A 1 261 ? -17.966 -4.769 -18.016 1.00 73.19 261 LEU A N 1
ATOM 1978 C CA . LEU A 1 261 ? -18.685 -4.146 -16.914 1.00 73.19 261 LEU A CA 1
ATOM 1979 C C . LEU A 1 261 ? -19.840 -3.310 -17.465 1.00 73.19 261 LEU A C 1
ATOM 1981 O O . LEU A 1 261 ? -19.619 -2.457 -18.330 1.00 73.19 261 LEU A O 1
ATOM 1985 N N . PRO A 1 262 ? -21.070 -3.499 -16.961 1.00 59.97 262 PRO A N 1
ATOM 1986 C CA . PRO A 1 262 ? -22.167 -2.623 -17.315 1.00 59.97 262 PRO A CA 1
ATOM 1987 C C . PRO A 1 262 ? -21.793 -1.185 -16.948 1.00 59.97 262 PRO A C 1
ATOM 1989 O O . PRO A 1 262 ? -21.667 -0.840 -15.771 1.00 59.97 262 PRO A O 1
ATOM 1992 N N . LEU A 1 263 ? -21.614 -0.334 -17.961 1.00 52.53 263 LEU A N 1
ATOM 1993 C CA . LEU A 1 263 ? -21.576 1.113 -17.787 1.00 52.53 263 LEU A CA 1
ATOM 1994 C C . LEU A 1 263 ? -22.910 1.520 -17.150 1.00 52.53 263 LEU A C 1
ATOM 1996 O O . LEU A 1 263 ? -23.918 1.633 -17.837 1.00 52.53 263 LEU A O 1
ATOM 2000 N N . GLN A 1 264 ? -22.908 1.704 -15.829 1.00 47.75 264 GLN A N 1
ATOM 2001 C CA . GLN A 1 264 ? -24.025 2.256 -15.063 1.00 47.75 264 GLN A CA 1
ATOM 2002 C C . GLN A 1 264 ? -25.340 1.470 -15.208 1.00 47.75 264 GLN A C 1
ATOM 2004 O O . GLN A 1 264 ? -26.371 2.031 -15.578 1.00 47.75 264 GLN A O 1
ATOM 2009 N N . THR A 1 265 ? -25.360 0.186 -14.853 1.00 43.06 265 THR A N 1
ATOM 2010 C CA . THR A 1 265 ? -26.614 -0.389 -14.338 1.00 43.06 265 THR A CA 1
ATOM 2011 C C . THR A 1 265 ? -26.526 -0.439 -12.820 1.00 43.06 265 THR A C 1
ATOM 2013 O O . THR A 1 265 ? -25.623 -1.105 -12.308 1.00 43.06 265 THR A O 1
ATOM 2016 N N . PRO A 1 266 ? -27.420 0.254 -12.090 1.00 44.06 266 PRO A N 1
ATOM 2017 C CA . PRO A 1 266 ? -27.484 0.143 -10.640 1.00 44.06 266 PRO A CA 1
ATOM 2018 C C . PRO A 1 266 ? -27.632 -1.330 -10.272 1.00 44.06 266 PRO A C 1
ATOM 2020 O O . PRO A 1 266 ? -28.419 -2.029 -10.919 1.00 44.06 266 PRO A O 1
ATOM 2023 N N . LYS A 1 267 ? -26.921 -1.801 -9.240 1.00 46.50 267 LYS A N 1
ATOM 2024 C CA . LYS A 1 267 ? -27.227 -3.096 -8.622 1.00 46.50 267 LYS A CA 1
ATOM 2025 C C . LYS A 1 267 ? -28.700 -3.039 -8.204 1.00 46.50 267 LYS A C 1
ATOM 2027 O O . LYS A 1 267 ? -29.064 -2.346 -7.255 1.00 46.50 267 LYS A O 1
ATOM 2032 N N . ALA A 1 268 ? -29.559 -3.681 -8.989 1.00 42.56 268 ALA A N 1
ATOM 2033 C CA . ALA A 1 268 ? -30.982 -3.793 -8.735 1.00 42.56 268 ALA A CA 1
ATOM 2034 C C . ALA A 1 268 ? -31.184 -4.898 -7.703 1.00 42.56 268 ALA A C 1
ATOM 2036 O O . ALA A 1 268 ? -31.708 -5.941 -8.040 1.00 42.56 268 ALA A O 1
ATOM 2037 N N . ASP A 1 269 ? -30.678 -4.683 -6.491 1.00 40.97 269 ASP A N 1
ATOM 2038 C CA . ASP A 1 269 ? -31.101 -5.371 -5.276 1.00 40.97 269 ASP A CA 1
ATOM 2039 C C . ASP A 1 269 ? -30.549 -4.589 -4.081 1.00 40.97 269 ASP A C 1
ATOM 2041 O O . ASP A 1 269 ? -29.346 -4.360 -3.937 1.00 40.97 269 ASP A O 1
ATOM 2045 N N . GLY A 1 270 ? -31.465 -4.069 -3.265 1.00 49.41 270 GLY A N 1
ATOM 2046 C CA . GLY A 1 270 ? -31.146 -3.197 -2.145 1.00 49.41 270 GLY A CA 1
ATOM 2047 C C . GLY A 1 270 ? -30.417 -3.941 -1.032 1.00 49.41 270 GLY A C 1
ATOM 2048 O O . GLY A 1 270 ? -31.007 -4.825 -0.425 1.00 49.41 270 GLY A O 1
ATOM 2049 N N . GLN A 1 271 ? -29.171 -3.536 -0.768 1.00 49.91 271 GLN A N 1
ATOM 2050 C CA . GLN A 1 271 ? -28.362 -3.651 0.467 1.00 49.91 271 GLN A CA 1
ATOM 2051 C C . GLN A 1 271 ? -26.897 -3.470 0.017 1.00 49.91 271 GLN A C 1
ATOM 2053 O O . GLN A 1 271 ? -26.379 -4.308 -0.705 1.00 49.91 271 GLN A O 1
ATOM 2058 N N . SER A 1 272 ? -26.215 -2.345 0.251 1.00 48.03 272 SER A N 1
ATOM 2059 C CA . SER A 1 272 ? -25.527 -2.058 1.522 1.00 48.03 272 SER A CA 1
ATOM 2060 C C . SER A 1 272 ? -25.043 -0.596 1.649 1.00 48.03 272 SER A C 1
ATOM 2062 O O . SER A 1 272 ? -24.150 -0.312 2.443 1.00 48.03 272 SER A O 1
ATOM 2064 N N . HIS A 1 273 ? -25.620 0.356 0.909 1.00 49.97 273 HIS A N 1
ATOM 2065 C CA . HIS A 1 273 ? -25.300 1.775 1.101 1.00 49.97 273 HIS A CA 1
ATOM 2066 C C . HIS A 1 273 ? -26.408 2.487 1.881 1.00 49.97 273 HIS A C 1
ATOM 2068 O O . HIS A 1 273 ? -27.580 2.352 1.513 1.00 49.97 273 HIS A O 1
ATOM 2074 N N . PRO A 1 274 ? -26.081 3.244 2.949 1.00 42.72 274 PRO A N 1
ATOM 2075 C CA . PRO A 1 274 ? -27.074 4.030 3.662 1.00 42.72 274 PRO A CA 1
ATOM 2076 C C . PRO A 1 274 ? -27.744 4.996 2.681 1.00 42.72 274 PRO A C 1
ATOM 2078 O O . PRO A 1 274 ? -27.111 5.857 2.066 1.00 42.72 274 PRO A O 1
ATOM 2081 N N . ALA A 1 275 ? -29.048 4.808 2.495 1.00 43.50 275 ALA A N 1
ATOM 2082 C CA . ALA A 1 275 ? -29.883 5.632 1.641 1.00 43.50 275 ALA A CA 1
ATOM 2083 C C . ALA A 1 275 ? -30.143 6.991 2.314 1.00 43.50 275 ALA A C 1
ATOM 2085 O O . ALA A 1 275 ? -31.190 7.182 2.920 1.00 43.50 275 ALA A O 1
ATOM 2086 N N . ASN A 1 276 ? -29.161 7.897 2.260 1.00 40.53 276 ASN A N 1
ATOM 2087 C CA . ASN A 1 276 ? -29.290 9.364 2.299 1.00 40.53 276 ASN A CA 1
ATOM 2088 C C . ASN A 1 276 ? -27.915 10.003 2.553 1.00 40.53 276 ASN A C 1
ATOM 2090 O O . ASN A 1 276 ? -27.301 9.710 3.567 1.00 40.53 276 ASN A O 1
ATOM 2094 N N . GLY A 1 277 ? -27.472 10.916 1.681 1.00 51.75 277 GLY A N 1
ATOM 2095 C CA . GLY A 1 277 ? -26.489 11.973 1.995 1.00 51.75 277 GLY A CA 1
ATOM 2096 C C . GLY A 1 277 ? -25.020 11.599 2.262 1.00 51.75 277 GLY A C 1
ATOM 2097 O O . GLY A 1 277 ? -24.148 12.346 1.831 1.00 51.75 277 GLY A O 1
ATOM 2098 N N . ASP A 1 278 ? -24.728 10.454 2.878 1.00 69.75 278 ASP A N 1
ATOM 2099 C CA . ASP A 1 278 ? -23.430 10.163 3.513 1.00 69.75 278 ASP A CA 1
ATOM 2100 C C . ASP A 1 278 ? -22.561 9.174 2.712 1.00 69.75 278 ASP A C 1
ATOM 2102 O O . ASP A 1 278 ? -21.915 8.278 3.260 1.00 69.75 278 ASP A O 1
ATOM 2106 N N . ARG A 1 279 ? -22.544 9.295 1.379 1.00 80.38 279 ARG A N 1
ATOM 2107 C CA . ARG A 1 279 ? -21.631 8.491 0.550 1.00 80.38 279 ARG A CA 1
ATOM 2108 C C . ARG A 1 279 ? -20.206 9.029 0.682 1.00 80.38 279 ARG A C 1
ATOM 2110 O O . ARG A 1 279 ? -19.927 10.153 0.267 1.00 80.38 279 ARG A O 1
ATOM 2117 N N . LYS A 1 280 ? -19.313 8.212 1.241 1.00 91.12 280 LYS A N 1
ATOM 2118 C CA . LYS A 1 280 ? -17.884 8.517 1.381 1.00 91.12 280 LYS A CA 1
ATOM 2119 C C . LYS A 1 280 ? -17.216 8.533 0.003 1.00 91.12 280 LYS A C 1
ATOM 2121 O O . LYS A 1 280 ? -17.510 7.691 -0.839 1.00 91.12 280 LYS A O 1
ATOM 2126 N N . TYR A 1 281 ? -16.355 9.519 -0.243 1.00 95.25 281 TYR A N 1
ATOM 2127 C CA . TYR A 1 281 ? -15.708 9.674 -1.547 1.00 95.25 281 TYR A CA 1
ATOM 2128 C C . TYR A 1 281 ? -14.608 8.612 -1.736 1.00 95.25 281 TYR A C 1
ATOM 2130 O O . TYR A 1 281 ? -13.760 8.489 -0.842 1.00 95.25 281 TYR A O 1
ATOM 2138 N N . PRO A 1 282 ? -14.586 7.876 -2.865 1.00 97.00 282 PRO A N 1
ATOM 2139 C CA . PRO A 1 282 ? -13.648 6.782 -3.073 1.00 97.00 282 PRO A CA 1
ATOM 2140 C C . PRO A 1 282 ? -12.231 7.263 -3.389 1.00 97.00 282 PRO A C 1
ATOM 2142 O O . PRO A 1 282 ? -12.011 8.141 -4.231 1.00 97.00 282 PRO A O 1
ATOM 2145 N N . VAL A 1 283 ? -11.255 6.635 -2.742 1.00 98.19 283 VAL A N 1
ATOM 2146 C CA . VAL A 1 283 ? -9.823 6.844 -2.952 1.00 98.19 283 VAL A CA 1
ATOM 2147 C C . VAL A 1 283 ? -9.168 5.497 -3.233 1.00 98.19 283 VAL A C 1
ATOM 2149 O O . VAL A 1 283 ? -9.184 4.605 -2.388 1.00 98.19 283 VAL A O 1
ATOM 2152 N N . LEU A 1 284 ? -8.562 5.368 -4.410 1.00 98.00 284 LEU A N 1
ATOM 2153 C CA . LEU A 1 284 ? -7.785 4.201 -4.810 1.00 98.00 284 LEU A CA 1
ATOM 2154 C C . LEU A 1 284 ? -6.289 4.475 -4.608 1.00 98.00 284 LEU A C 1
ATOM 2156 O O . LEU A 1 284 ? -5.745 5.453 -5.127 1.00 98.00 284 LEU A O 1
ATOM 2160 N N . MET A 1 285 ? -5.621 3.599 -3.862 1.00 97.88 285 MET A N 1
ATOM 2161 C CA . MET A 1 285 ? -4.198 3.705 -3.542 1.00 97.88 285 MET A CA 1
ATOM 2162 C C . MET A 1 285 ? -3.386 2.612 -4.246 1.00 97.88 285 MET A C 1
ATOM 2164 O O . MET A 1 285 ? -3.725 1.433 -4.143 1.00 97.88 285 MET A O 1
ATOM 2168 N N . LEU A 1 286 ? -2.299 2.989 -4.928 1.00 96.44 286 LEU A N 1
ATOM 2169 C CA . LEU A 1 286 ? -1.459 2.089 -5.729 1.00 96.44 286 LEU A CA 1
ATOM 2170 C C . LEU A 1 286 ? -0.034 1.988 -5.161 1.00 96.44 286 LEU A C 1
ATOM 2172 O O . LEU A 1 286 ? 0.648 3.019 -5.036 1.00 96.44 286 LEU A O 1
ATOM 2176 N N . PRO A 1 287 ? 0.442 0.775 -4.826 1.00 95.06 287 PRO A N 1
ATOM 2177 C CA . PRO A 1 287 ? 1.766 0.571 -4.258 1.00 95.06 287 PRO A CA 1
ATOM 2178 C C . PRO A 1 287 ? 2.877 0.735 -5.310 1.00 95.06 287 PRO A C 1
ATOM 2180 O O . PRO A 1 287 ? 2.639 0.808 -6.514 1.00 95.06 287 PRO A O 1
ATOM 2183 N N . GLY A 1 288 ? 4.124 0.821 -4.845 1.00 94.12 288 GLY A N 1
ATOM 2184 C CA . GLY A 1 288 ? 5.295 0.973 -5.706 1.00 94.12 288 GLY A CA 1
ATOM 2185 C C . GLY A 1 288 ? 5.897 -0.341 -6.213 1.00 94.12 288 GLY A C 1
ATOM 2186 O O . GLY A 1 288 ? 5.337 -1.428 -6.066 1.00 94.12 288 GLY A O 1
ATOM 2187 N N . LEU A 1 289 ? 7.089 -0.223 -6.805 1.00 92.00 289 LEU A N 1
ATOM 2188 C CA . LEU A 1 289 ? 7.854 -1.346 -7.349 1.00 92.00 289 LEU A CA 1
ATOM 2189 C C . LEU A 1 289 ? 8.201 -2.336 -6.230 1.00 92.00 289 LEU A C 1
ATOM 2191 O O . LEU A 1 289 ? 8.765 -1.937 -5.212 1.00 92.00 289 LEU A O 1
ATOM 2195 N N . LEU A 1 290 ? 7.898 -3.621 -6.442 1.00 88.00 290 LEU A N 1
ATOM 2196 C CA . LEU A 1 290 ? 8.129 -4.709 -5.474 1.00 88.00 290 LEU A CA 1
ATOM 2197 C C . LEU A 1 290 ? 7.424 -4.507 -4.117 1.00 88.00 290 LEU A C 1
ATOM 2199 O O . LEU A 1 290 ? 7.849 -5.059 -3.103 1.00 88.00 290 LEU A O 1
ATOM 2203 N N . GLN A 1 291 ? 6.341 -3.727 -4.091 1.00 90.44 291 GLN A N 1
ATOM 2204 C CA . GLN A 1 291 ? 5.501 -3.530 -2.910 1.00 90.44 291 GLN A CA 1
ATOM 2205 C C . GLN A 1 291 ? 4.135 -4.214 -3.081 1.00 90.44 291 GLN A C 1
ATOM 2207 O O . GLN A 1 291 ? 3.763 -4.655 -4.167 1.00 90.44 291 GLN A O 1
ATOM 2212 N N . SER A 1 292 ? 3.380 -4.290 -1.986 1.00 89.69 292 SER A N 1
ATOM 2213 C CA . SER A 1 292 ? 1.962 -4.661 -1.962 1.00 89.69 292 SER A CA 1
ATOM 2214 C C . SER A 1 292 ? 1.142 -3.543 -1.315 1.00 89.69 292 SER A C 1
ATOM 2216 O O . SER A 1 292 ? 1.707 -2.545 -0.854 1.00 89.69 292 SER A O 1
ATOM 2218 N N . ALA A 1 293 ? -0.176 -3.735 -1.202 1.00 89.88 293 ALA A N 1
ATOM 2219 C CA . ALA A 1 293 ? -1.059 -2.852 -0.437 1.00 89.88 293 ALA A CA 1
ATOM 2220 C C . ALA A 1 293 ? -0.531 -2.555 0.988 1.00 89.88 293 ALA A C 1
ATOM 2222 O O . ALA A 1 293 ? -0.806 -1.482 1.526 1.00 89.88 293 ALA A O 1
ATOM 2223 N N . GLY A 1 294 ? 0.288 -3.457 1.560 1.00 89.38 294 GLY A N 1
ATOM 2224 C CA . GLY A 1 294 ? 0.981 -3.315 2.851 1.00 89.38 294 GLY A CA 1
ATOM 2225 C C . GLY A 1 294 ? 1.734 -2.013 3.050 1.00 89.38 294 GLY A C 1
ATOM 2226 O O . GLY A 1 294 ? 1.852 -1.544 4.180 1.00 89.38 294 GLY A O 1
ATOM 2227 N N . ALA A 1 295 ? 2.173 -1.378 1.964 1.00 92.00 295 ALA A N 1
ATOM 2228 C CA . ALA A 1 295 ? 2.831 -0.081 2.021 1.00 92.00 295 ALA A CA 1
ATOM 2229 C C . ALA A 1 295 ? 1.973 1.018 2.681 1.00 92.00 295 ALA A C 1
ATOM 2231 O O . ALA A 1 295 ? 2.533 1.984 3.196 1.00 92.00 295 ALA A O 1
ATOM 2232 N N . PHE A 1 296 ? 0.641 0.881 2.689 1.00 94.75 296 PHE A N 1
ATOM 2233 C CA . PHE A 1 296 ? -0.273 1.916 3.179 1.00 94.75 296 PHE A CA 1
ATOM 2234 C C . PHE A 1 296 ? -0.854 1.667 4.577 1.00 94.75 296 PHE A C 1
ATOM 2236 O O . PHE A 1 296 ? -1.513 2.573 5.090 1.00 94.75 296 PHE A O 1
ATOM 2243 N N . TYR A 1 297 ? -0.620 0.495 5.187 1.00 91.31 297 TYR A N 1
ATOM 2244 C CA . TYR A 1 297 ? -1.211 0.103 6.482 1.00 91.31 297 TYR A CA 1
ATOM 2245 C C . TYR A 1 297 ? -0.248 -0.539 7.499 1.00 91.31 297 TYR A C 1
ATOM 2247 O O . TYR A 1 297 ? -0.679 -1.108 8.498 1.00 91.31 297 TYR A O 1
ATOM 2255 N N . ALA A 1 298 ? 1.064 -0.450 7.279 1.00 87.00 298 ALA A N 1
ATOM 2256 C CA . ALA A 1 298 ? 2.058 -1.102 8.137 1.00 87.00 298 ALA A CA 1
ATOM 2257 C C . ALA A 1 298 ? 2.317 -0.419 9.501 1.00 87.00 298 ALA A C 1
ATOM 2259 O O . ALA A 1 298 ? 3.088 -0.952 10.294 1.00 87.00 298 ALA A O 1
ATOM 2260 N N . ASN A 1 299 ? 1.724 0.749 9.776 1.00 89.38 299 ASN A N 1
ATOM 2261 C CA . ASN A 1 299 ? 2.052 1.589 10.938 1.00 89.38 299 ASN A CA 1
ATOM 2262 C C . ASN A 1 299 ? 0.858 1.810 11.889 1.00 89.38 299 ASN A C 1
ATOM 2264 O O . ASN A 1 299 ? 0.756 2.879 12.487 1.00 89.38 299 ASN A O 1
ATOM 2268 N N . ASP A 1 300 ? -0.064 0.844 12.003 1.00 87.31 300 ASP A N 1
ATOM 2269 C CA . ASP A 1 300 ? -1.298 0.971 12.803 1.00 87.31 300 ASP A CA 1
ATOM 2270 C C . ASP A 1 300 ? -1.994 2.327 12.527 1.00 87.31 300 ASP A C 1
ATOM 2272 O O . ASP A 1 300 ? -2.093 2.723 11.367 1.00 87.31 300 ASP A O 1
ATOM 2276 N N . ASP A 1 301 ? -2.439 3.069 13.546 1.00 86.94 301 ASP A N 1
ATOM 2277 C CA . ASP A 1 301 ? -3.165 4.344 13.401 1.00 86.94 301 ASP A CA 1
ATOM 2278 C C . ASP A 1 301 ? -2.421 5.443 12.618 1.00 86.94 301 ASP A C 1
ATOM 2280 O O . ASP A 1 301 ? -3.072 6.316 12.041 1.00 86.94 301 ASP A O 1
ATOM 2284 N N . ASP A 1 302 ? -1.088 5.385 12.535 1.00 90.12 302 ASP A N 1
ATOM 2285 C CA . ASP A 1 302 ? -0.274 6.334 11.756 1.00 90.12 302 ASP A CA 1
ATOM 2286 C C . ASP A 1 302 ? -0.243 5.994 10.252 1.00 90.12 302 ASP A C 1
ATOM 2288 O O . ASP A 1 302 ? 0.405 6.662 9.440 1.00 90.12 302 ASP A O 1
ATOM 2292 N N . SER A 1 303 ? -0.929 4.926 9.855 1.00 95.00 303 SER A N 1
ATOM 2293 C CA . SER A 1 303 ? -1.053 4.502 8.469 1.00 95.00 303 SER A CA 1
ATOM 2294 C C . SER A 1 303 ? -1.968 5.418 7.668 1.00 95.00 303 SER A C 1
ATOM 2296 O O . SER A 1 303 ? -3.116 5.654 8.047 1.00 95.00 303 SER A O 1
ATOM 2298 N N . LEU A 1 304 ? -1.507 5.852 6.491 1.00 96.19 304 LEU A N 1
ATOM 2299 C CA . LEU A 1 304 ? -2.273 6.745 5.616 1.00 96.19 304 LEU A CA 1
ATOM 2300 C C . LEU A 1 304 ? -3.656 6.176 5.264 1.00 96.19 304 LEU A C 1
ATOM 2302 O O . LEU A 1 304 ? -4.637 6.915 5.291 1.00 96.19 304 LEU A O 1
ATOM 2306 N N . ALA A 1 305 ? -3.748 4.874 4.973 1.00 96.69 305 ALA A N 1
ATOM 2307 C CA . ALA A 1 305 ? -5.023 4.243 4.641 1.00 96.69 305 ALA A CA 1
ATOM 2308 C C . ALA A 1 305 ? -6.017 4.327 5.811 1.00 96.69 305 ALA A C 1
ATOM 2310 O O . ALA A 1 305 ? -7.147 4.778 5.635 1.00 96.69 305 ALA A O 1
ATOM 2311 N N . PHE A 1 306 ? -5.585 3.967 7.023 1.00 95.81 306 PHE A N 1
ATOM 2312 C CA . PHE A 1 306 ? -6.444 3.988 8.210 1.00 95.81 306 PHE A CA 1
ATOM 2313 C C . PHE A 1 306 ? -6.832 5.406 8.621 1.00 95.81 306 PHE A C 1
ATOM 2315 O O . PHE A 1 306 ? -7.995 5.651 8.941 1.00 95.81 306 PHE A O 1
ATOM 2322 N N . PHE A 1 307 ? -5.900 6.356 8.538 1.00 95.69 307 PHE A N 1
ATOM 2323 C CA . PHE A 1 307 ? -6.186 7.766 8.771 1.00 95.69 307 PHE A CA 1
ATOM 2324 C C . PHE A 1 307 ? -7.289 8.289 7.838 1.00 95.69 307 PHE A C 1
ATOM 2326 O O . PHE A 1 307 ? -8.215 8.965 8.296 1.00 95.69 307 PHE A O 1
ATOM 2333 N N . LEU A 1 308 ? -7.238 7.954 6.543 1.00 96.06 308 LEU A N 1
ATOM 2334 C CA . LEU A 1 308 ? -8.229 8.428 5.575 1.00 96.06 308 LEU A CA 1
ATOM 2335 C C . LEU A 1 308 ? -9.610 7.785 5.775 1.00 96.06 308 LEU A C 1
ATOM 2337 O O . LEU A 1 308 ? -10.607 8.506 5.725 1.00 96.06 308 LEU A O 1
ATOM 2341 N N . VAL A 1 309 ? -9.687 6.482 6.083 1.00 94.81 309 VAL A N 1
ATOM 2342 C CA . VAL A 1 309 ? -10.967 5.833 6.444 1.00 94.81 309 VAL A CA 1
ATOM 2343 C C . VAL A 1 309 ? -11.591 6.533 7.650 1.00 94.81 309 VAL A C 1
ATOM 2345 O O . VAL A 1 309 ? -12.760 6.923 7.619 1.00 94.81 309 VAL A O 1
ATOM 2348 N N . LYS A 1 310 ? -10.792 6.760 8.702 1.00 93.38 310 LYS A N 1
ATOM 2349 C CA . LYS A 1 310 ? -11.240 7.441 9.926 1.00 93.38 310 LYS A CA 1
ATOM 2350 C C . LYS A 1 310 ? -11.632 8.900 9.691 1.00 93.38 310 LYS A C 1
ATOM 2352 O O . LYS A 1 310 ? -12.463 9.426 10.428 1.00 93.38 310 LYS A O 1
ATOM 2357 N N . SER A 1 311 ? -11.082 9.519 8.648 1.00 93.38 311 SER A N 1
ATOM 2358 C CA . SER A 1 311 ? -11.424 10.871 8.189 1.00 93.38 311 SER A CA 1
ATOM 2359 C C . SER A 1 311 ? -12.676 10.933 7.301 1.00 93.38 311 SER A C 1
ATOM 2361 O O . SER A 1 311 ? -13.057 12.023 6.883 1.00 93.38 311 SER A O 1
ATOM 2363 N N . GLY A 1 312 ? -13.329 9.800 7.020 1.00 92.31 312 GLY A N 1
ATOM 2364 C CA . GLY A 1 312 ? -14.588 9.749 6.269 1.00 92.31 312 GLY A CA 1
ATOM 2365 C C . GLY A 1 312 ? -14.445 9.499 4.765 1.00 92.31 312 GLY A C 1
ATOM 2366 O O . GLY A 1 312 ? -15.401 9.735 4.029 1.00 92.31 312 GLY A O 1
ATOM 2367 N N . TYR A 1 313 ? -13.293 9.016 4.297 1.00 95.56 313 TYR A N 1
ATOM 2368 C CA . TYR A 1 313 ? -13.119 8.566 2.913 1.00 95.56 313 TYR A CA 1
ATOM 2369 C C . TYR A 1 313 ? -13.406 7.069 2.767 1.00 95.56 313 TYR A C 1
ATOM 2371 O O . TYR A 1 313 ? -13.328 6.313 3.736 1.00 95.56 313 TYR A O 1
ATOM 2379 N N . ASP A 1 314 ? -13.740 6.655 1.548 1.00 96.12 314 ASP A N 1
ATOM 2380 C CA . ASP A 1 314 ? -13.903 5.250 1.178 1.00 96.12 314 ASP A CA 1
ATOM 2381 C C . ASP A 1 314 ? -12.600 4.746 0.540 1.00 96.12 314 ASP A C 1
ATOM 2383 O O . ASP A 1 314 ? -12.187 5.253 -0.505 1.00 96.12 314 ASP A O 1
ATOM 2387 N N . ILE A 1 315 ? -11.890 3.830 1.206 1.00 97.56 315 ILE A N 1
ATOM 2388 C CA . ILE A 1 315 ? -10.497 3.503 0.870 1.00 97.56 315 ILE A CA 1
ATOM 2389 C C . ILE A 1 315 ? -10.377 2.135 0.222 1.00 97.56 315 ILE A C 1
ATOM 2391 O O . ILE A 1 315 ? -10.685 1.101 0.817 1.00 97.56 315 ILE A O 1
ATOM 2395 N N . TRP A 1 316 ? -9.794 2.163 -0.973 1.00 97.69 316 TRP A N 1
ATOM 2396 C CA . TRP A 1 316 ? -9.530 1.016 -1.817 1.00 97.69 316 TRP A CA 1
ATOM 2397 C C . TRP A 1 316 ? -8.022 0.893 -2.063 1.00 97.69 316 TRP A C 1
ATOM 2399 O O . TRP A 1 316 ? -7.363 1.862 -2.443 1.00 97.69 316 TRP A O 1
ATOM 2409 N N . LEU A 1 317 ? -7.442 -0.288 -1.848 1.00 96.81 317 LEU A N 1
ATOM 2410 C CA . LEU A 1 317 ? -6.010 -0.541 -2.031 1.00 96.81 317 LEU A CA 1
ATOM 2411 C C . LEU A 1 317 ? -5.804 -1.514 -3.193 1.00 96.81 317 LEU A C 1
ATOM 2413 O O . LEU A 1 317 ? -6.174 -2.686 -3.108 1.00 96.81 317 LEU A O 1
ATOM 2417 N N . GLY A 1 318 ? -5.199 -1.031 -4.274 1.00 94.25 318 GLY A N 1
ATOM 2418 C CA . GLY A 1 318 ? -4.883 -1.840 -5.445 1.00 94.25 318 GLY A CA 1
ATOM 2419 C C . GLY A 1 318 ? -3.696 -2.769 -5.195 1.00 94.25 318 GLY A C 1
ATOM 2420 O O . GLY A 1 318 ? -2.682 -2.375 -4.616 1.00 94.25 318 GLY A O 1
ATOM 2421 N N . GLY A 1 319 ? -3.816 -4.018 -5.633 1.00 90.81 319 GLY A N 1
ATOM 2422 C CA . GLY A 1 319 ? -2.701 -4.946 -5.764 1.00 90.81 319 GLY A CA 1
ATOM 2423 C C . GLY A 1 319 ? -2.056 -4.855 -7.144 1.00 90.81 319 GLY A C 1
ATOM 2424 O O . GLY A 1 319 ? -2.698 -4.473 -8.118 1.00 90.81 319 GLY A O 1
ATOM 2425 N N . ASN A 1 320 ? -0.793 -5.264 -7.233 1.00 87.31 320 ASN A N 1
ATOM 2426 C CA . ASN A 1 320 ? -0.099 -5.388 -8.511 1.00 87.31 320 ASN A CA 1
ATOM 2427 C C . ASN A 1 320 ? -0.246 -6.814 -9.056 1.00 87.31 320 ASN A C 1
ATOM 2429 O O . ASN A 1 320 ? -0.258 -7.774 -8.279 1.00 87.31 320 ASN A O 1
ATOM 2433 N N . ARG A 1 321 ? -0.214 -6.967 -10.387 1.00 87.31 321 ARG A N 1
ATOM 2434 C CA . ARG A 1 321 ? -0.204 -8.267 -11.097 1.00 87.31 321 ARG A CA 1
ATOM 2435 C C . ARG A 1 321 ? 0.932 -9.233 -10.714 1.00 87.31 321 ARG A C 1
ATOM 2437 O O . ARG A 1 321 ? 0.896 -10.403 -11.068 1.00 87.31 321 ARG A O 1
ATOM 2444 N N . HIS A 1 322 ? 1.930 -8.764 -9.964 1.00 77.06 322 HIS A N 1
ATOM 2445 C CA . HIS A 1 322 ? 3.057 -9.546 -9.439 1.00 77.06 322 HIS A CA 1
ATOM 2446 C C . HIS A 1 322 ? 2.985 -9.775 -7.914 1.00 77.06 322 HIS A C 1
ATOM 2448 O O . HIS A 1 322 ? 4.018 -9.894 -7.249 1.00 77.06 322 HIS A O 1
ATOM 2454 N N . GLY A 1 323 ? 1.785 -9.716 -7.330 1.00 69.19 323 GLY A N 1
ATOM 2455 C CA . GLY A 1 323 ? 1.570 -9.852 -5.889 1.00 69.19 323 GLY A CA 1
ATOM 2456 C C . GLY A 1 323 ? 1.899 -11.243 -5.330 1.00 69.19 323 GLY A C 1
ATOM 2457 O O . GLY A 1 323 ? 2.286 -12.159 -6.046 1.00 69.19 323 GLY A O 1
ATOM 2458 N N . PHE A 1 324 ? 1.707 -11.408 -4.018 1.00 65.69 324 PHE A N 1
ATOM 2459 C CA . PHE A 1 324 ? 1.991 -12.656 -3.289 1.00 65.69 324 PHE A CA 1
ATOM 2460 C C . PHE A 1 324 ? 1.112 -13.853 -3.690 1.00 65.69 324 PHE A C 1
ATOM 2462 O O . PHE A 1 324 ? 1.429 -14.978 -3.318 1.00 65.69 324 PHE A O 1
ATOM 2469 N N . HIS A 1 325 ? 0.054 -13.619 -4.471 1.00 66.62 325 HIS A N 1
ATOM 2470 C CA . HIS A 1 325 ? -0.816 -14.649 -5.040 1.00 66.62 325 HIS A CA 1
ATOM 2471 C C . HIS A 1 325 ? -0.813 -14.536 -6.575 1.00 66.62 325 HIS A C 1
ATOM 2473 O O . HIS A 1 325 ? -1.808 -14.122 -7.163 1.00 66.62 325 HIS A O 1
ATOM 2479 N N . PRO A 1 326 ? 0.308 -14.850 -7.250 1.00 58.00 326 PRO A N 1
ATOM 2480 C CA . PRO A 1 326 ? 0.440 -14.711 -8.700 1.00 58.00 326 PRO A CA 1
ATOM 2481 C C . PRO A 1 326 ? -0.274 -15.838 -9.464 1.00 58.00 326 PRO A C 1
ATOM 2483 O O . PRO A 1 326 ? 0.004 -16.063 -10.629 1.00 58.00 326 PRO A O 1
ATOM 2486 N N . GLU A 1 327 ? -1.140 -16.621 -8.829 1.00 57.41 327 GLU A N 1
ATOM 2487 C CA . GLU A 1 327 ? -1.727 -17.817 -9.448 1.00 57.41 327 GLU A CA 1
ATOM 2488 C C . GLU A 1 327 ? -2.946 -17.505 -10.321 1.00 57.41 327 GLU A C 1
ATOM 2490 O O . GLU A 1 327 ? -3.516 -18.395 -10.946 1.00 57.41 327 GLU A O 1
ATOM 2495 N N . GLU A 1 328 ? -3.355 -16.242 -10.388 1.00 72.75 328 GLU A N 1
ATOM 2496 C CA . GLU A 1 328 ? -4.661 -15.886 -10.909 1.00 72.75 328 GLU A CA 1
ATOM 2497 C C . GLU A 1 328 ? -4.559 -15.182 -12.263 1.00 72.75 328 GLU A C 1
ATOM 2499 O O . GLU A 1 328 ? -4.734 -13.977 -12.387 1.00 72.75 328 GLU A O 1
ATOM 2504 N N . HIS A 1 329 ? -4.288 -15.945 -13.317 1.00 87.88 329 HIS A N 1
ATOM 2505 C CA . HIS A 1 329 ? -4.572 -15.517 -14.687 1.00 87.88 329 HIS A CA 1
ATOM 2506 C C . HIS A 1 329 ? -5.606 -16.471 -15.278 1.00 87.88 329 HIS A C 1
ATOM 2508 O O . HIS A 1 329 ? -5.527 -17.680 -15.082 1.00 87.88 329 HIS A O 1
ATOM 2514 N N . ILE A 1 330 ? -6.588 -15.944 -16.010 1.00 88.38 330 ILE A N 1
ATOM 2515 C CA . ILE A 1 330 ? -7.742 -16.731 -16.475 1.00 88.38 330 ILE A CA 1
ATOM 2516 C C . ILE A 1 330 ? -7.313 -17.897 -17.384 1.00 88.38 330 ILE A C 1
ATOM 2518 O O . ILE A 1 330 ? -7.905 -18.973 -17.346 1.00 88.38 330 ILE A O 1
ATOM 2522 N N . SER A 1 331 ? -6.285 -17.686 -18.210 1.00 87.44 331 SER A N 1
ATOM 2523 C CA . SER A 1 331 ? -5.811 -18.656 -19.209 1.00 87.44 331 SER A CA 1
ATOM 2524 C C . SER A 1 331 ? -4.348 -19.101 -19.082 1.00 87.44 331 SER A C 1
ATOM 2526 O O . SER A 1 331 ? -3.959 -20.061 -19.748 1.00 87.44 331 SER A O 1
ATOM 2528 N N . LEU A 1 332 ? -3.526 -18.418 -18.279 1.00 87.69 332 LEU A N 1
ATOM 2529 C CA . LEU A 1 332 ? -2.084 -18.659 -18.192 1.00 87.69 332 LEU A CA 1
ATOM 2530 C C . LEU A 1 332 ? -1.735 -19.172 -16.801 1.00 87.69 332 LEU A C 1
AT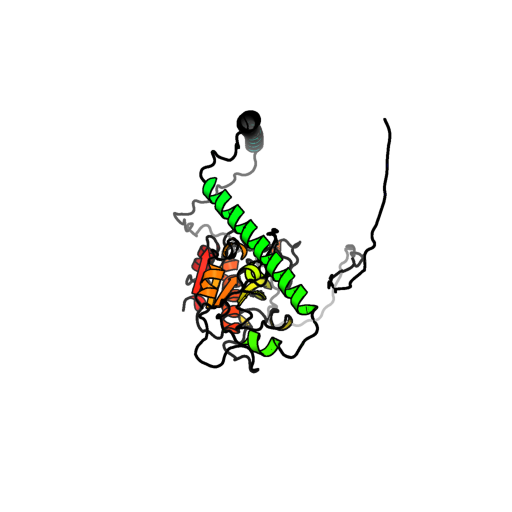OM 2532 O O . LEU A 1 332 ? -2.351 -18.795 -15.812 1.00 87.69 332 LEU A O 1
ATOM 2536 N N . VAL A 1 333 ? -0.717 -20.020 -16.735 1.00 89.38 333 VAL A N 1
ATOM 2537 C CA . VAL A 1 333 ? -0.176 -20.531 -15.475 1.00 89.38 333 VAL A CA 1
ATOM 2538 C C . VAL A 1 333 ? 1.168 -19.863 -15.179 1.00 89.38 333 VAL A C 1
ATOM 2540 O O . VAL A 1 333 ? 1.882 -19.530 -16.125 1.00 89.38 333 VAL A O 1
ATOM 2543 N N . PRO A 1 334 ? 1.583 -19.730 -13.905 1.00 88.38 334 PRO A N 1
ATOM 2544 C CA . PRO A 1 334 ? 2.853 -19.086 -13.548 1.00 88.38 334 PRO A CA 1
ATOM 2545 C C . PRO A 1 334 ? 4.107 -19.728 -14.162 1.00 88.38 334 PRO A C 1
ATOM 2547 O O . PRO A 1 334 ? 5.156 -19.093 -14.237 1.00 88.38 334 PRO A O 1
ATOM 2550 N N . SER A 1 335 ? 4.034 -20.993 -14.590 1.00 88.38 335 SER A N 1
ATOM 2551 C CA . SER A 1 335 ? 5.133 -21.675 -15.283 1.00 88.38 335 SER A CA 1
ATOM 2552 C C . SER A 1 335 ? 5.272 -21.279 -16.758 1.00 88.38 335 SER A C 1
ATOM 2554 O O . SER A 1 335 ? 6.308 -21.560 -17.361 1.00 88.38 335 SER A O 1
ATOM 2556 N N . ASP A 1 336 ? 4.263 -20.634 -17.346 1.00 88.50 336 ASP A N 1
ATOM 2557 C CA . ASP A 1 336 ? 4.310 -20.120 -18.712 1.00 88.50 336 ASP A CA 1
ATOM 2558 C C . ASP A 1 336 ? 5.062 -18.778 -18.738 1.00 88.50 336 ASP A C 1
ATOM 2560 O O . ASP A 1 336 ? 4.635 -17.830 -18.080 1.00 88.50 336 ASP A O 1
ATOM 2564 N N . PRO A 1 337 ? 6.147 -18.623 -19.517 1.00 88.62 337 PRO A N 1
ATOM 2565 C CA . PRO A 1 337 ? 6.872 -17.355 -19.608 1.00 88.62 337 PRO A CA 1
ATOM 2566 C C . PRO A 1 337 ? 6.004 -16.160 -20.025 1.00 88.62 337 PRO A C 1
ATOM 2568 O O . PRO A 1 337 ? 6.300 -15.028 -19.646 1.00 88.62 337 PRO A O 1
ATOM 2571 N N . ARG A 1 338 ? 4.919 -16.392 -20.779 1.00 88.38 338 ARG A N 1
ATOM 2572 C CA . ARG A 1 338 ? 3.978 -15.341 -21.199 1.00 88.38 338 ARG A CA 1
ATOM 2573 C C . ARG A 1 338 ? 3.246 -14.718 -20.016 1.00 88.38 338 ARG A C 1
ATOM 2575 O O . ARG A 1 338 ? 2.930 -13.537 -20.081 1.00 88.38 338 ARG A O 1
ATOM 2582 N N . PHE A 1 339 ? 3.052 -15.476 -18.935 1.00 88.06 339 PHE A N 1
ATOM 2583 C CA . PHE A 1 339 ? 2.474 -14.975 -17.689 1.00 88.06 339 PHE A CA 1
ATOM 2584 C C . PHE A 1 339 ? 3.276 -13.780 -17.143 1.00 88.06 339 PHE A C 1
ATOM 2586 O O . PHE A 1 339 ? 2.712 -12.814 -16.639 1.00 88.06 339 PHE A O 1
ATOM 2593 N N . TRP A 1 340 ? 4.604 -13.816 -17.287 1.00 89.38 340 TRP A N 1
ATOM 2594 C CA . TRP A 1 340 ? 5.521 -12.790 -16.780 1.00 89.38 340 TRP A CA 1
ATOM 2595 C C . TRP A 1 340 ? 5.919 -11.750 -17.834 1.00 89.38 340 TRP A C 1
ATOM 2597 O O . TRP A 1 340 ? 6.744 -10.880 -17.564 1.00 89.38 340 TRP A O 1
ATOM 2607 N N . SER A 1 341 ? 5.363 -11.838 -19.045 1.00 91.19 341 SER A N 1
ATOM 2608 C CA . SER A 1 341 ? 5.726 -10.987 -20.180 1.00 91.19 341 SER A CA 1
ATOM 2609 C C . SER A 1 341 ? 4.916 -9.688 -20.200 1.00 91.19 341 SER A C 1
ATOM 2611 O O . SER A 1 341 ? 4.228 -9.392 -21.175 1.00 91.19 341 SER A O 1
ATOM 2613 N N . TRP A 1 342 ? 5.008 -8.905 -19.130 1.00 91.25 342 TRP A N 1
ATOM 2614 C CA . TRP A 1 342 ? 4.356 -7.603 -19.005 1.00 91.25 342 TRP A CA 1
ATOM 2615 C C . TRP A 1 342 ? 5.348 -6.530 -18.557 1.00 91.25 342 TRP A C 1
ATOM 2617 O O . TRP A 1 342 ? 6.434 -6.794 -18.042 1.00 91.25 342 TRP A O 1
ATOM 2627 N N . THR A 1 343 ? 4.958 -5.283 -18.772 1.00 92.12 343 THR A N 1
ATOM 2628 C CA . THR A 1 343 ? 5.710 -4.079 -18.435 1.00 92.12 343 THR A CA 1
ATOM 2629 C C . THR A 1 343 ? 4.826 -3.111 -17.653 1.00 92.12 343 THR A C 1
ATOM 2631 O O . THR A 1 343 ? 3.612 -3.281 -17.559 1.00 92.12 343 THR A O 1
ATOM 2634 N N . ILE A 1 344 ? 5.408 -2.024 -17.141 1.00 92.81 344 ILE A N 1
ATOM 2635 C CA . ILE A 1 344 ? 4.629 -0.939 -16.518 1.00 92.81 344 ILE A CA 1
ATOM 2636 C C . ILE A 1 344 ? 3.592 -0.327 -17.479 1.00 92.81 344 ILE A C 1
ATOM 2638 O O . ILE A 1 344 ? 2.583 0.218 -17.038 1.00 92.81 344 ILE A O 1
ATOM 2642 N N . ARG A 1 345 ? 3.814 -0.426 -18.799 1.00 93.31 345 ARG A N 1
ATOM 2643 C CA . ARG A 1 345 ? 2.843 0.031 -19.798 1.00 93.31 345 ARG A CA 1
ATOM 2644 C C . ARG A 1 345 ? 1.578 -0.823 -19.767 1.00 93.31 345 ARG A C 1
ATOM 2646 O O . ARG A 1 345 ? 0.497 -0.266 -19.902 1.00 93.31 345 ARG A O 1
ATOM 2653 N N . ASP A 1 346 ? 1.717 -2.130 -19.567 1.00 93.31 346 ASP A N 1
ATOM 2654 C CA . ASP A 1 346 ? 0.591 -3.062 -19.479 1.00 93.31 346 ASP A CA 1
ATOM 2655 C C . ASP A 1 346 ? -0.184 -2.850 -18.177 1.00 93.31 346 ASP A C 1
ATOM 2657 O O . ASP A 1 346 ? -1.409 -2.795 -18.201 1.00 93.31 346 ASP A O 1
ATOM 2661 N N . MET A 1 347 ? 0.515 -2.588 -17.065 1.00 93.88 347 MET A N 1
ATOM 2662 C CA . MET A 1 347 ? -0.129 -2.176 -15.809 1.00 93.88 347 MET A CA 1
ATOM 2663 C C . MET A 1 347 ? -0.974 -0.906 -16.012 1.00 93.88 347 MET A C 1
ATOM 2665 O O . MET A 1 347 ? -2.165 -0.880 -15.719 1.00 93.88 347 MET A O 1
ATOM 2669 N N . ALA A 1 348 ? -0.403 0.120 -16.648 1.00 94.19 348 ALA A N 1
ATOM 2670 C CA . ALA A 1 348 ? -1.119 1.360 -16.939 1.00 94.19 348 ALA A CA 1
ATOM 2671 C C . ALA A 1 348 ? -2.289 1.183 -17.930 1.00 94.19 348 ALA A C 1
ATOM 2673 O O . ALA A 1 348 ? -3.288 1.897 -17.845 1.00 94.19 348 ALA A O 1
ATOM 2674 N N . ALA A 1 349 ? -2.161 0.268 -18.894 1.00 92.38 349 ALA A N 1
ATOM 2675 C CA . ALA A 1 349 ? -3.166 0.031 -19.926 1.00 92.38 349 ALA A CA 1
ATOM 2676 C C . ALA A 1 349 ? -4.309 -0.886 -19.466 1.00 92.38 349 ALA A C 1
ATOM 2678 O O . ALA A 1 349 ? -5.424 -0.723 -19.965 1.00 92.38 349 ALA A O 1
ATOM 2679 N N . PHE A 1 350 ? -4.042 -1.821 -18.547 1.00 93.50 350 PHE A N 1
ATOM 2680 C CA . PHE A 1 350 ? -4.969 -2.891 -18.170 1.00 93.50 350 PHE A CA 1
ATOM 2681 C C . PHE A 1 350 ? -5.247 -2.979 -16.661 1.00 93.50 350 PHE A C 1
ATOM 2683 O O . PHE A 1 350 ? -6.416 -3.094 -16.299 1.00 93.50 350 PHE A O 1
ATOM 2690 N N . ASP A 1 351 ? -4.235 -2.887 -15.785 1.00 94.44 351 ASP A N 1
ATOM 2691 C CA . ASP A 1 351 ? -4.434 -3.007 -14.324 1.00 94.44 351 ASP A CA 1
ATOM 2692 C C . ASP A 1 351 ? -5.205 -1.806 -13.787 1.00 94.44 351 ASP A C 1
ATOM 2694 O O . ASP A 1 351 ? -6.292 -1.961 -13.227 1.00 94.44 351 ASP A O 1
ATOM 2698 N N . LEU A 1 352 ? -4.676 -0.595 -13.993 1.00 95.00 352 LEU A N 1
ATOM 2699 C CA . LEU A 1 352 ? -5.290 0.607 -13.439 1.00 95.00 352 LEU A CA 1
ATOM 2700 C C . LEU A 1 352 ? -6.735 0.821 -13.922 1.00 95.00 352 LEU A C 1
ATOM 2702 O O . LEU A 1 352 ? -7.598 1.064 -13.076 1.00 95.00 352 LEU A O 1
ATOM 2706 N N . PRO A 1 353 ? -7.064 0.694 -15.224 1.00 94.12 353 PRO A N 1
ATOM 2707 C CA . PRO A 1 353 ? -8.451 0.788 -15.672 1.00 94.12 353 PRO A CA 1
ATOM 2708 C C . PRO A 1 353 ? -9.355 -0.269 -15.041 1.00 94.12 353 PRO A C 1
ATOM 2710 O O . PRO A 1 353 ? -10.500 0.043 -14.730 1.00 94.12 353 PRO A O 1
ATOM 2713 N N . ALA A 1 354 ? -8.854 -1.485 -14.805 1.00 94.06 354 ALA A N 1
ATOM 2714 C CA . ALA A 1 354 ? -9.633 -2.534 -14.159 1.00 94.06 354 ALA A CA 1
ATOM 2715 C C . ALA A 1 354 ? -9.911 -2.251 -12.685 1.00 94.06 354 ALA A C 1
ATOM 2717 O O . ALA A 1 354 ? -11.057 -2.367 -12.247 1.00 94.06 354 ALA A O 1
ATOM 2718 N N . LEU A 1 355 ? -8.902 -1.793 -11.943 1.00 95.25 355 LEU A N 1
ATOM 2719 C CA . LEU A 1 355 ? -9.076 -1.356 -10.560 1.00 95.25 355 LEU A CA 1
ATOM 2720 C C . LEU A 1 355 ? -10.058 -0.181 -10.472 1.00 95.25 355 LEU A C 1
ATOM 2722 O O . LEU A 1 355 ? -10.995 -0.227 -9.678 1.00 95.25 355 LEU A O 1
ATOM 2726 N N . VAL A 1 356 ? -9.891 0.845 -11.315 1.00 95.00 356 VAL A N 1
ATOM 2727 C CA . VAL A 1 356 ? -10.783 2.015 -11.335 1.00 95.00 356 VAL A CA 1
ATOM 2728 C C . VAL A 1 356 ? -12.208 1.606 -11.682 1.00 95.00 356 VAL A C 1
ATOM 2730 O O . VAL A 1 356 ? -13.135 1.983 -10.971 1.00 95.00 356 VAL A O 1
ATOM 2733 N N . ALA A 1 357 ? -12.398 0.813 -12.737 1.00 93.31 357 ALA A N 1
ATOM 2734 C CA . ALA A 1 357 ? -13.728 0.403 -13.162 1.00 93.31 357 ALA A CA 1
ATOM 2735 C C . ALA A 1 357 ? -14.434 -0.438 -12.090 1.00 93.31 357 ALA A C 1
ATOM 2737 O O . ALA A 1 357 ? -15.622 -0.221 -11.853 1.00 93.31 357 ALA A O 1
ATOM 2738 N N . ARG A 1 358 ? -13.711 -1.319 -11.376 1.00 93.25 358 ARG A N 1
ATOM 2739 C CA . ARG A 1 358 ? -14.285 -2.053 -10.239 1.00 93.25 358 ARG A CA 1
ATOM 2740 C C . ARG A 1 358 ? -14.705 -1.112 -9.111 1.00 93.25 358 ARG A C 1
ATOM 2742 O O . ARG A 1 358 ? -15.834 -1.220 -8.649 1.00 93.25 358 ARG A O 1
ATOM 2749 N N . VAL A 1 359 ? -13.852 -0.171 -8.698 1.00 94.56 359 VAL A N 1
ATOM 2750 C CA . VAL A 1 359 ? -14.194 0.786 -7.626 1.00 94.56 359 VAL A CA 1
ATOM 2751 C C . VAL A 1 359 ? -15.404 1.640 -8.013 1.00 94.56 359 VAL A C 1
ATOM 2753 O O . VAL A 1 359 ? -16.319 1.810 -7.213 1.00 94.56 359 VAL A O 1
ATOM 2756 N N . LEU A 1 360 ? -15.457 2.163 -9.240 1.00 92.38 360 LEU A N 1
ATOM 2757 C CA . LEU A 1 360 ? -16.602 2.960 -9.698 1.00 92.38 360 LEU A CA 1
ATOM 2758 C C . LEU A 1 360 ? -17.883 2.119 -9.808 1.00 92.38 360 LEU A C 1
ATOM 2760 O O . LEU A 1 360 ? -18.965 2.623 -9.509 1.00 92.38 360 LEU A O 1
ATOM 2764 N N . TYR A 1 361 ? -17.768 0.842 -10.180 1.00 90.00 361 TYR A N 1
ATOM 2765 C CA . TYR A 1 361 ? -18.889 -0.094 -10.192 1.00 90.00 361 TYR A CA 1
ATOM 2766 C C . TYR A 1 361 ? -19.438 -0.356 -8.783 1.00 90.00 361 TYR A C 1
ATOM 2768 O O . TYR A 1 361 ? -20.647 -0.295 -8.591 1.00 90.00 361 TYR A O 1
ATOM 2776 N N . GLU A 1 362 ? -18.593 -0.590 -7.779 1.00 89.19 362 GLU A N 1
ATOM 2777 C CA . GLU A 1 362 ? -19.081 -0.827 -6.410 1.00 89.19 362 GLU A CA 1
ATOM 2778 C C . GLU A 1 362 ? -19.647 0.452 -5.779 1.00 89.19 362 GLU A C 1
ATOM 2780 O O . GLU A 1 362 ? -20.723 0.453 -5.187 1.00 89.19 362 GLU A O 1
ATOM 2785 N N . THR A 1 363 ? -18.953 1.575 -5.953 1.00 89.94 363 THR A N 1
ATOM 2786 C CA . THR A 1 363 ? -19.266 2.826 -5.241 1.00 89.94 363 THR A CA 1
ATOM 2787 C C . THR A 1 363 ? -20.317 3.685 -5.945 1.00 89.94 363 THR A C 1
ATOM 2789 O O . THR A 1 363 ? -20.893 4.594 -5.339 1.00 89.94 363 THR A O 1
ATOM 2792 N N . GLN A 1 364 ? -20.580 3.421 -7.230 1.00 89.12 364 GLN A N 1
ATOM 2793 C CA . GLN A 1 364 ? -21.493 4.188 -8.086 1.00 89.12 364 GLN A CA 1
ATOM 2794 C C . GLN A 1 364 ? -21.107 5.675 -8.223 1.00 89.12 364 GLN A C 1
ATOM 2796 O O . GLN A 1 364 ? -21.942 6.522 -8.561 1.00 89.12 364 GLN A O 1
ATOM 2801 N N . PHE A 1 365 ? -19.845 6.017 -7.951 1.00 89.94 365 PHE A N 1
ATOM 2802 C CA . PHE A 1 365 ? -19.290 7.332 -8.259 1.00 89.94 365 PHE A CA 1
ATOM 2803 C C . PHE A 1 365 ? -18.883 7.413 -9.730 1.00 89.94 365 PHE A C 1
ATOM 2805 O O . PHE A 1 365 ? -18.602 6.416 -10.388 1.00 89.94 365 PHE A O 1
ATOM 2812 N N . THR A 1 366 ? -18.827 8.635 -10.258 1.00 89.62 366 THR A N 1
ATOM 2813 C CA . THR A 1 366 ? -18.346 8.890 -11.624 1.00 89.62 366 THR A CA 1
ATOM 2814 C C . THR A 1 366 ? -16.835 9.081 -11.688 1.00 89.62 366 THR A C 1
ATOM 2816 O O . THR A 1 366 ? -16.242 8.890 -12.745 1.00 89.62 366 THR A O 1
ATOM 2819 N N . LYS A 1 367 ? -16.216 9.492 -10.575 1.00 91.44 367 LYS A N 1
ATOM 2820 C CA . LYS A 1 367 ? -14.781 9.759 -10.433 1.00 91.44 367 LYS A CA 1
ATOM 2821 C C . LYS A 1 367 ? -14.323 9.342 -9.035 1.00 91.44 367 LYS A C 1
ATOM 2823 O O . LYS A 1 367 ? -15.117 9.350 -8.098 1.00 91.44 367 LYS A O 1
ATOM 2828 N N . LEU A 1 368 ? -13.042 9.012 -8.912 1.00 94.50 368 LEU A N 1
ATOM 2829 C CA . LEU A 1 368 ? -12.374 8.671 -7.655 1.00 94.50 368 LEU A CA 1
ATOM 2830 C C . LEU A 1 368 ? -11.061 9.456 -7.527 1.00 94.50 368 LEU A C 1
ATOM 2832 O O . LEU A 1 368 ? -10.581 10.024 -8.510 1.00 94.50 368 LEU A O 1
ATOM 2836 N N . ALA A 1 369 ? -10.480 9.522 -6.329 1.00 96.31 369 ALA A N 1
ATOM 2837 C CA . ALA A 1 369 ? -9.127 10.055 -6.138 1.00 96.31 369 ALA A CA 1
ATOM 2838 C C . ALA A 1 369 ? -8.081 8.941 -6.255 1.00 96.31 369 ALA A C 1
ATOM 2840 O O . ALA A 1 369 ? -8.288 7.840 -5.756 1.00 96.31 369 ALA A O 1
ATOM 2841 N N . LEU A 1 370 ? -6.939 9.244 -6.874 1.00 96.19 370 LEU A N 1
ATOM 2842 C CA . LEU A 1 370 ? -5.814 8.318 -7.016 1.00 96.19 370 LEU A CA 1
ATOM 2843 C C . LEU A 1 370 ? -4.639 8.765 -6.146 1.00 96.19 370 LEU A C 1
ATOM 2845 O O . LEU A 1 370 ? -4.200 9.913 -6.231 1.00 96.19 370 LEU A O 1
ATOM 2849 N N . ILE A 1 371 ? -4.096 7.843 -5.352 1.00 97.75 371 ILE A N 1
ATOM 2850 C CA . ILE A 1 371 ? -2.850 8.027 -4.602 1.00 97.75 371 ILE A CA 1
ATOM 2851 C C . ILE A 1 371 ? -1.863 6.950 -5.050 1.00 97.75 371 ILE A C 1
ATOM 2853 O O . ILE A 1 371 ? -1.980 5.791 -4.668 1.00 97.75 371 ILE A O 1
ATOM 2857 N N . GLY A 1 372 ? -0.869 7.322 -5.851 1.00 95.94 372 GLY A N 1
ATOM 2858 C CA . GLY A 1 372 ? 0.199 6.412 -6.270 1.00 95.94 372 GLY A CA 1
ATOM 2859 C C . GLY A 1 372 ? 1.501 6.687 -5.525 1.00 95.94 372 GLY A C 1
ATOM 2860 O O . GLY A 1 372 ? 1.891 7.849 -5.394 1.00 95.94 372 GLY A O 1
ATOM 2861 N N . HIS A 1 373 ? 2.204 5.636 -5.099 1.00 96.69 373 HIS A N 1
ATOM 2862 C CA . HIS A 1 373 ? 3.571 5.726 -4.576 1.00 96.69 373 HIS A CA 1
ATOM 2863 C C . HIS A 1 373 ? 4.582 5.153 -5.581 1.00 96.69 373 HIS A C 1
ATOM 2865 O O . HIS A 1 373 ? 4.436 4.018 -6.029 1.00 96.69 373 HIS A O 1
ATOM 2871 N N . SER A 1 374 ? 5.652 5.895 -5.892 1.00 96.12 374 SER A N 1
ATOM 2872 C CA . SER A 1 374 ? 6.763 5.425 -6.739 1.00 96.12 374 SER A CA 1
ATOM 2873 C C . SER A 1 374 ? 6.276 4.866 -8.094 1.00 96.12 374 SER A C 1
ATOM 2875 O O . SER A 1 374 ? 5.766 5.628 -8.915 1.00 96.12 374 SER A O 1
ATOM 2877 N N . GLN A 1 375 ? 6.393 3.554 -8.344 1.00 95.25 375 GLN A N 1
ATOM 2878 C CA . GLN A 1 375 ? 5.869 2.910 -9.555 1.00 95.25 375 GLN A CA 1
ATOM 2879 C C . GLN A 1 375 ? 4.368 3.148 -9.747 1.00 95.25 375 GLN A C 1
ATOM 2881 O O . GLN A 1 375 ? 3.971 3.435 -10.870 1.00 95.25 375 GLN A O 1
ATOM 2886 N N . GLY A 1 376 ? 3.556 3.114 -8.685 1.00 95.50 376 GLY A N 1
ATOM 2887 C CA . GLY A 1 376 ? 2.122 3.402 -8.783 1.00 95.50 376 GLY A CA 1
ATOM 2888 C C . GLY A 1 376 ? 1.848 4.829 -9.276 1.00 95.50 376 GLY A C 1
ATOM 2889 O O . GLY A 1 376 ? 0.886 5.072 -10.004 1.00 95.50 376 GLY A O 1
ATOM 2890 N N . THR A 1 377 ? 2.734 5.786 -8.967 1.00 96.31 377 THR A N 1
ATOM 2891 C CA . THR A 1 377 ? 2.683 7.141 -9.543 1.00 96.31 377 THR A CA 1
ATOM 2892 C C . THR A 1 377 ? 3.006 7.120 -11.040 1.00 96.31 377 THR A C 1
ATOM 2894 O O . THR A 1 377 ? 2.307 7.747 -11.834 1.00 96.31 377 THR A O 1
ATOM 2897 N N . ALA A 1 378 ? 4.059 6.400 -11.437 1.00 95.25 378 ALA A N 1
ATOM 2898 C CA . ALA A 1 378 ? 4.474 6.299 -12.835 1.00 95.25 378 ALA A CA 1
ATOM 2899 C C . ALA A 1 378 ? 3.411 5.603 -13.703 1.00 95.25 378 ALA A C 1
ATOM 2901 O O . ALA A 1 378 ? 3.090 6.095 -14.783 1.00 95.25 378 ALA A O 1
ATOM 2902 N N . GLU A 1 379 ? 2.823 4.515 -13.204 1.00 94.69 379 GLU A N 1
ATOM 2903 C CA . GLU A 1 379 ? 1.685 3.816 -13.804 1.00 94.69 379 GLU A CA 1
ATOM 2904 C C . GLU A 1 379 ? 0.490 4.757 -13.997 1.00 94.69 379 GLU A C 1
ATOM 2906 O O . GLU A 1 379 ? -0.064 4.837 -15.092 1.00 94.69 379 GLU A O 1
ATOM 2911 N N . THR A 1 380 ? 0.158 5.546 -12.971 1.00 93.94 380 THR A N 1
ATOM 2912 C CA . THR A 1 380 ? -0.921 6.541 -13.044 1.00 93.94 380 THR A CA 1
ATOM 2913 C C . THR A 1 380 ? -0.652 7.589 -14.126 1.00 93.94 380 THR A C 1
ATOM 2915 O O . THR A 1 380 ? -1.529 7.876 -14.940 1.00 93.94 380 THR A O 1
ATOM 2918 N N . PHE A 1 381 ? 0.560 8.150 -14.191 1.00 94.12 381 PHE A N 1
ATOM 2919 C CA . PHE A 1 381 ? 0.906 9.123 -15.233 1.00 94.12 381 PHE A CA 1
ATOM 2920 C C . PHE A 1 381 ? 0.870 8.525 -16.640 1.00 94.12 381 PHE A C 1
ATOM 2922 O O . PHE A 1 381 ? 0.429 9.193 -17.575 1.00 94.12 381 PHE A O 1
ATOM 2929 N N . LEU A 1 382 ? 1.315 7.277 -16.796 1.00 93.56 382 LEU A N 1
ATOM 2930 C CA . LEU A 1 382 ? 1.228 6.553 -18.060 1.00 93.56 382 LEU A CA 1
ATOM 2931 C C . LEU A 1 382 ? -0.231 6.372 -18.480 1.00 93.56 382 LEU A C 1
ATOM 2933 O O . LEU A 1 382 ? -0.571 6.716 -19.610 1.00 93.56 382 LEU A O 1
ATOM 2937 N N . ALA A 1 383 ? -1.092 5.898 -17.581 1.00 92.38 383 ALA A N 1
ATOM 2938 C CA . ALA A 1 383 ? -2.497 5.639 -17.874 1.00 92.38 383 ALA A CA 1
ATOM 2939 C C . ALA A 1 383 ? -3.252 6.920 -18.251 1.00 92.38 383 ALA A C 1
ATOM 2941 O O . ALA A 1 383 ? -3.917 6.961 -19.282 1.00 92.38 383 ALA A O 1
ATOM 2942 N N . LEU A 1 384 ? -3.072 7.995 -17.475 1.00 91.19 384 LEU A N 1
ATOM 2943 C CA . LEU A 1 384 ? -3.698 9.300 -17.724 1.00 91.19 384 LEU A CA 1
ATOM 2944 C C . LEU A 1 384 ? -3.114 10.034 -18.942 1.00 91.19 384 LEU A C 1
ATOM 2946 O O . LEU A 1 384 ? -3.620 11.086 -19.344 1.00 91.19 384 LEU A O 1
ATOM 2950 N N . SER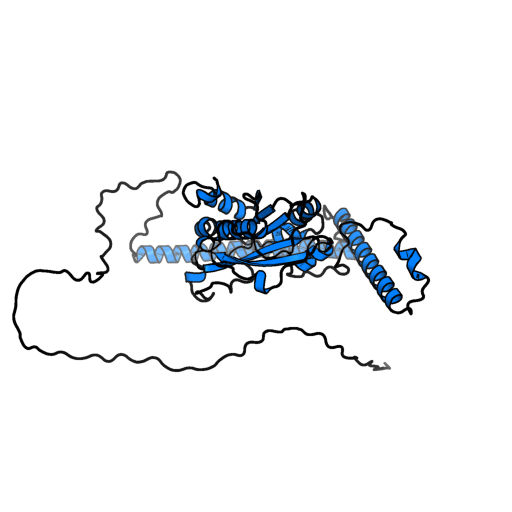 A 1 385 ? -2.041 9.514 -19.543 1.00 90.12 385 SER A N 1
ATOM 2951 C CA . SER A 1 385 ? -1.519 10.066 -20.786 1.00 90.12 385 SER A CA 1
ATOM 2952 C C . SER A 1 385 ? -2.489 9.809 -21.944 1.00 90.12 385 SER A C 1
ATOM 2954 O O . SER A 1 385 ? -3.120 8.757 -22.057 1.00 90.12 385 SER A O 1
ATOM 2956 N N . LYS A 1 386 ? -2.555 10.762 -22.879 1.00 82.69 386 LYS A N 1
ATOM 2957 C CA . LYS A 1 386 ? -3.482 10.724 -24.026 1.00 82.69 386 LYS A CA 1
ATOM 2958 C C . LYS A 1 386 ? -3.340 9.486 -24.921 1.00 82.69 386 LYS A C 1
ATOM 2960 O O . LYS A 1 386 ? -4.244 9.201 -25.697 1.00 82.69 386 LYS A O 1
ATOM 2965 N N . HIS A 1 387 ? -2.199 8.801 -24.864 1.00 82.88 387 HIS A N 1
ATOM 2966 C CA . HIS A 1 387 ? -1.855 7.708 -25.772 1.00 82.88 387 HIS A CA 1
ATOM 2967 C C . HIS A 1 387 ? -2.107 6.313 -25.191 1.00 82.88 387 HIS A C 1
ATOM 2969 O O . HIS A 1 387 ? -1.952 5.341 -25.927 1.00 82.88 387 HIS A O 1
ATOM 2975 N N . ILE A 1 388 ? -2.438 6.204 -23.900 1.00 86.44 388 ILE A N 1
ATOM 2976 C CA . ILE A 1 388 ? -2.652 4.916 -23.229 1.00 86.44 388 ILE A CA 1
ATOM 2977 C C . ILE A 1 388 ? -4.133 4.742 -22.907 1.00 86.44 388 ILE A C 1
ATOM 2979 O O . ILE A 1 388 ? -4.787 3.932 -23.555 1.00 86.44 388 ILE A O 1
ATOM 2983 N N . GLN A 1 389 ? -4.674 5.526 -21.968 1.00 81.81 389 GLN A N 1
ATOM 2984 C CA . GLN A 1 389 ? -6.080 5.449 -21.560 1.00 81.81 389 GLN A CA 1
ATOM 2985 C C . GLN A 1 389 ? -6.717 6.845 -21.496 1.00 81.81 389 GLN A C 1
ATOM 2987 O O . GLN A 1 389 ? -6.952 7.392 -20.417 1.00 81.81 389 GLN A O 1
ATOM 2992 N N . PRO A 1 390 ? -7.026 7.454 -22.659 1.00 73.56 390 PRO A N 1
ATOM 2993 C CA . PRO A 1 390 ? -7.581 8.806 -22.713 1.00 73.56 390 PRO A CA 1
ATOM 2994 C C . PRO A 1 390 ? -8.941 8.940 -22.010 1.00 73.56 390 PRO A C 1
ATOM 2996 O O . PRO A 1 390 ? -9.259 10.028 -21.538 1.00 73.56 390 PRO A O 1
ATOM 2999 N N . SER A 1 391 ? -9.715 7.854 -21.906 1.00 79.06 391 SER A N 1
ATOM 3000 C CA . SER A 1 391 ? -11.011 7.818 -21.212 1.00 79.06 391 SER A CA 1
ATOM 3001 C C . SER A 1 391 ? -10.901 7.960 -19.693 1.00 79.06 391 SER A C 1
ATOM 3003 O O . SER A 1 391 ? -11.873 8.349 -19.056 1.00 79.06 391 SER A O 1
ATOM 3005 N N . LEU A 1 392 ? -9.738 7.662 -19.104 1.00 79.62 392 LEU A N 1
ATOM 3006 C CA . LEU A 1 392 ? -9.539 7.708 -17.654 1.00 79.62 392 LEU A CA 1
ATOM 3007 C C . LEU A 1 392 ? -9.324 9.143 -17.138 1.00 79.62 392 LEU A C 1
ATOM 3009 O O . LEU A 1 392 ? -9.588 9.435 -15.975 1.00 79.62 392 LEU A O 1
ATOM 3013 N N . GLY A 1 393 ? -8.817 10.035 -17.999 1.00 66.62 393 GLY A N 1
ATOM 3014 C CA . GLY A 1 393 ? -8.506 11.429 -17.662 1.00 66.62 393 GLY A CA 1
ATOM 3015 C C . GLY A 1 393 ? -9.580 12.455 -18.046 1.00 66.62 393 GLY A C 1
ATOM 3016 O O . GLY A 1 393 ? -9.482 13.607 -17.620 1.00 66.62 393 GLY A O 1
ATOM 3017 N N . SER A 1 394 ? -10.574 12.070 -18.853 1.00 60.72 394 SER A N 1
ATOM 3018 C CA . SER A 1 394 ? -11.740 12.893 -19.227 1.00 60.72 394 SER A CA 1
ATOM 3019 C C . SER A 1 394 ? -12.856 12.754 -18.192 1.00 60.72 394 SER A C 1
ATOM 3021 O O . SER A 1 394 ? -13.322 13.772 -17.615 1.00 60.72 394 SER A O 1
#

Secondary structure (DSSP, 8-state):
----------PPPP------------------PPPP--------------------------------S-------TTSPPPPPPPPP-HHHHHHHHHHHHHHHHHHHHHHHHHHHHHHHHHHHHHHHHHHHHHTT--GGGGSTTHHHHHHHHHHHHHHHHHHHHHHHHHHHHHTS---GGGGSGGG------SS--SS-SS----S-HHHHHHHTT-EEEEEEEE-TTSBEEEEEEEE-TTT--PPPGGGGS----GGGS-TT---SS--SS-SSS--PPEEEEE--TT--GGGGTTTGGG-HHHHHHHTT-EEEEEPPTTSS-TT-BSS--TTSGGGG---HHHIIIIIHHHHHHHHHHHH--S--EEEE-THHHHHHHHHTSTTT-HHHH-

pLDDT: mean 73.94, std 24.97, range [23.14, 98.19]

Foldseek 3Di:
DDDDDDDDDDDDDDDDDDDPDPDDDDDDDDDDDDDDDDDDDDDDDDDDDDDDDPDDPPPDPDDDPPDDPPDPPPPDVVDDDDDDDDDDDPVVVVVVVVVVVVVVVVVVVVVVVVVVVVVVVVVVLVVVCVVCVVVVHHSCVPDPCSVVVVVVVVVQQVQLVVVVVVVVVVVVVVPDPDDPPCPVVVPPPPPDDQADQQDGHDDDDDPDPQNLLSRRRKGKDWAWFAWPQQQTWIKMWIGRVVQWDDDDPVVRYYPDHLVNDPPDDPPPDDDDDPPDDQQAAEEEEEEADPDFLCVQRVPRCVGNQNVVNVVRHTYMYTGDCPDPCVQGGPPDGPVDVVSVPDDLLCCLQIVVSRNQSVRCNVRVDPDHHYHYDHSRVVSPVSNCDCPRPVVNVD